Protein AF-0000000070787331 (afdb_homodimer)

Radius of gyration: 37.68 Å; Cα contacts (8 Å, |Δi|>4): 631; chains: 2; bounding box: 100×171×142 Å

Sequence (536 aa):
SILRSCLFLPVPMPSKANGTISALAMNKDSLIGGVTNPNEVFCSVPGRLSLLSSTSKYKVTVGEVQRRLSPPECLNASLLGGVLRRAKSKNGGRCLRERLEKIGLNLPAGRRKAANVTLLTSLVEGEAVHLARDFGYVCETEFPAKAAAEFLCRQHADPGELHARKNMLLATKQICKEFSDMMAQDRSPLGNSRPSFILEPGVQSCLTHFSLITHGFGGPAISAALTAFQNYLVESLKGLDKMFLNSTGNGHPVGDSKTAEKDVKHRKSILRSCLFLPVPMPSKANGTISALAMNKDSLIGGVTNPNEVFCSVPGRLSLLSSTSKYKVTVGEVQRRLSPPECLNASLLGGVLRRAKSKNGGRCLRERLEKIGLNLPAGRRKAANVTLLTSLVEGEAVHLARDFGYVCETEFPAKAAAEFLCRQHADPGELHARKNMLLATKQICKEFSDMMAQDRSPLGNSRPSFILEPGVQSCLTHFSLITHGFGGPAISAALTAFQNYLVESLKGLDKMFLNSTGNGHPVGDSKTAEKDVKHRK

Structure (mmCIF, N/CA/C/O backbone):
data_AF-0000000070787331-model_v1
#
loop_
_entity.id
_entity.type
_entity.pdbx_description
1 polymer 'Transcription factor AP-2 epsilon'
#
loop_
_atom_site.group_PDB
_atom_site.id
_atom_site.type_symbol
_atom_site.label_atom_id
_atom_site.label_alt_id
_atom_site.label_comp_id
_atom_site.label_asym_id
_atom_site.label_entity_id
_atom_site.label_seq_id
_atom_site.pdbx_PDB_ins_code
_atom_site.Cartn_x
_atom_site.Cartn_y
_atom_site.Cartn_z
_atom_site.occupancy
_atom_site.B_iso_or_equiv
_atom_site.auth_seq_id
_atom_site.auth_comp_id
_atom_site.auth_asym_id
_atom_site.auth_atom_id
_atom_site.pdbx_PDB_model_num
ATOM 1 N N . SER A 1 1 ? -22.859 68.75 63.031 1 21.44 1 SER A N 1
ATOM 2 C CA . SER A 1 1 ? -22.938 67.312 63.219 1 21.44 1 SER A CA 1
ATOM 3 C C . SER A 1 1 ? -24.094 66.688 62.438 1 21.44 1 SER A C 1
ATOM 5 O O . SER A 1 1 ? -24.531 65.562 62.719 1 21.44 1 SER A O 1
ATOM 7 N N . ILE A 1 2 ? -24.719 67.375 61.438 1 23.25 2 ILE A N 1
ATOM 8 C CA . ILE A 1 2 ? -26.078 67.375 60.938 1 23.25 2 ILE A CA 1
ATOM 9 C C . ILE A 1 2 ? -26.312 66.125 60.094 1 23.25 2 ILE A C 1
ATOM 11 O O . ILE A 1 2 ? -25.625 65.875 59.125 1 23.25 2 ILE A O 1
ATOM 15 N N . LEU A 1 3 ? -26.906 64.938 60.719 1 21.7 3 LEU A N 1
ATOM 16 C CA . LEU A 1 3 ? -27.25 63.531 60.5 1 21.7 3 LEU A CA 1
ATOM 17 C C . LEU A 1 3 ? -28.266 63.406 59.406 1 21.7 3 LEU A C 1
ATOM 19 O O . LEU A 1 3 ? -29.453 63.688 59.594 1 21.7 3 LEU A O 1
ATOM 23 N N . ARG A 1 4 ? -28.062 63.938 58.156 1 21.62 4 ARG A N 1
ATOM 24 C CA . ARG A 1 4 ? -29.109 64.125 57.156 1 21.62 4 ARG A CA 1
ATOM 25 C C . ARG A 1 4 ? -29.719 62.781 56.75 1 21.62 4 ARG A C 1
ATOM 27 O O . ARG A 1 4 ? -29 61.875 56.344 1 21.62 4 ARG A O 1
ATOM 34 N N . SER A 1 5 ? -30.859 62.375 57.344 1 20.05 5 SER A N 1
ATOM 35 C CA . SER A 1 5 ? -31.75 61.219 57.375 1 20.05 5 SER A CA 1
ATOM 36 C C . SER A 1 5 ? -32.219 60.875 55.969 1 20.05 5 SER A C 1
ATOM 38 O O . SER A 1 5 ? -33 61.625 55.375 1 20.05 5 SER A O 1
ATOM 40 N N . CYS A 1 6 ? -31.359 60.656 55 1 24.58 6 CYS A N 1
ATOM 41 C CA . CYS A 1 6 ? -31.797 60.531 53.625 1 24.58 6 CYS A CA 1
ATOM 42 C C . CYS A 1 6 ? -32.906 59.469 53.5 1 24.58 6 CYS A C 1
ATOM 44 O O . CYS A 1 6 ? -32.719 58.344 53.938 1 24.58 6 CYS A O 1
ATOM 46 N N . LEU A 1 7 ? -34.156 59.938 53.5 1 21.05 7 LEU A N 1
ATOM 47 C CA . LEU A 1 7 ? -35.5 59.344 53.469 1 21.05 7 LEU A CA 1
ATOM 48 C C . LEU A 1 7 ? -35.625 58.312 52.344 1 21.05 7 LEU A C 1
ATOM 50 O O . LEU A 1 7 ? -35.344 58.656 51.188 1 21.05 7 LEU A O 1
ATOM 54 N N . PHE A 1 8 ? -35.375 57 52.562 1 23.12 8 PHE A N 1
ATOM 55 C CA . PHE A 1 8 ? -35.344 55.781 51.781 1 23.12 8 PHE A CA 1
ATOM 56 C C . PHE A 1 8 ? -36.719 55.469 51.219 1 23.12 8 PHE A C 1
ATOM 58 O O . PHE A 1 8 ? -37.656 55.125 51.938 1 23.12 8 PHE A O 1
ATOM 65 N N . LEU A 1 9 ? -37.188 56.5 50.344 1 22.61 9 LEU A N 1
ATOM 66 C CA . LEU A 1 9 ? -38.562 56.375 49.906 1 22.61 9 LEU A CA 1
ATOM 67 C C . LEU A 1 9 ? -38.844 54.969 49.406 1 22.61 9 LEU A C 1
ATOM 69 O O . LEU A 1 9 ? -38 54.375 48.719 1 22.61 9 LEU A O 1
ATOM 73 N N . PRO A 1 10 ? -39.875 54.312 49.969 1 23.86 10 PRO A N 1
ATOM 74 C CA . PRO A 1 10 ? -40.25 52.938 49.812 1 23.86 10 PRO A CA 1
ATOM 75 C C . PRO A 1 10 ? -40.781 52.594 48.406 1 23.86 10 PRO A C 1
ATOM 77 O O . PRO A 1 10 ? -41.75 53.25 47.938 1 23.86 10 PRO A O 1
ATOM 80 N N . VAL A 1 11 ? -40.062 52.875 47.375 1 26.03 11 VAL A N 1
ATOM 81 C CA . VAL A 1 11 ? -40.75 52.875 46.062 1 26.03 11 VAL A CA 1
ATOM 82 C C . VAL A 1 11 ? -41.594 51.594 45.969 1 26.03 11 VAL A C 1
ATOM 84 O O . VAL A 1 11 ? -41.219 50.531 46.469 1 26.03 11 VAL A O 1
ATOM 87 N N . PRO A 1 12 ? -42.844 51.875 45.75 1 26.05 12 PRO A N 1
ATOM 88 C CA . PRO A 1 12 ? -43.969 50.938 45.75 1 26.05 12 PRO A CA 1
ATOM 89 C C . PRO A 1 12 ? -43.688 49.688 44.906 1 26.05 12 PRO A C 1
ATOM 91 O O . PRO A 1 12 ? -42.875 49.75 43.969 1 26.05 12 PRO A O 1
ATOM 94 N N . MET A 1 13 ? -43.875 48.562 45.531 1 24.61 13 MET A N 1
ATOM 95 C CA . MET A 1 13 ? -43.656 47.188 45.094 1 24.61 13 MET A CA 1
ATOM 96 C C . MET A 1 13 ? -44.531 46.844 43.906 1 24.61 13 MET A C 1
ATOM 98 O O . MET A 1 13 ? -45.75 46.906 44 1 24.61 13 MET A O 1
ATOM 102 N N . PRO A 1 14 ? -44.312 47.594 42.781 1 25.42 14 PRO A N 1
ATOM 103 C CA . PRO A 1 14 ? -45.281 47.375 41.719 1 25.42 14 PRO A CA 1
ATOM 104 C C . PRO A 1 14 ? -45.75 45.906 41.625 1 25.42 14 PRO A C 1
ATOM 106 O O . PRO A 1 14 ? -45 45 42 1 25.42 14 PRO A O 1
ATOM 109 N N . SER A 1 15 ? -46.969 45.75 41.906 1 23.5 15 SER A N 1
ATOM 110 C CA . SER A 1 15 ? -47.781 44.531 41.906 1 23.5 15 SER A CA 1
ATOM 111 C C . SER A 1 15 ? -47.438 43.656 40.719 1 23.5 15 SER A C 1
ATOM 113 O O . SER A 1 15 ? -46.969 44.156 39.688 1 23.5 15 SER A O 1
ATOM 115 N N . LYS A 1 16 ? -47.656 42.344 41 1 24.06 16 LYS A N 1
ATOM 116 C CA . LYS A 1 16 ? -47.438 41.062 40.312 1 24.06 16 LYS A CA 1
ATOM 117 C C . LYS A 1 16 ? -48.25 40.969 39.031 1 24.06 16 LYS A C 1
ATOM 119 O O . LYS A 1 16 ? -49.438 40.656 39.062 1 24.06 16 LYS A O 1
ATOM 124 N N . ALA A 1 17 ? -48.375 42.062 38.375 1 24.31 17 ALA A N 1
ATOM 125 C CA . ALA A 1 17 ? -49.281 42 37.25 1 24.31 17 ALA A CA 1
ATOM 126 C C . ALA A 1 17 ? -49.219 40.625 36.594 1 24.31 17 ALA A C 1
ATOM 128 O O . ALA A 1 17 ? -48.188 39.938 36.625 1 24.31 17 ALA A O 1
ATOM 129 N N . ASN A 1 18 ? -50.406 40.031 36.406 1 22.25 18 ASN A N 1
ATOM 130 C CA . ASN A 1 18 ? -50.969 38.781 35.906 1 22.25 18 ASN A CA 1
ATOM 131 C C . ASN A 1 18 ? -50.469 38.438 34.531 1 22.25 18 ASN A C 1
ATOM 133 O O . ASN A 1 18 ? -50.969 38.938 33.531 1 22.25 18 ASN A O 1
ATOM 137 N N . GLY A 1 19 ? -49.312 38.75 34.281 1 22.08 19 GLY A N 1
ATOM 138 C CA . GLY A 1 19 ? -48.812 38.594 32.906 1 22.08 19 GLY A CA 1
ATOM 139 C C . GLY A 1 19 ? -49.219 37.281 32.281 1 22.08 19 GLY A C 1
ATOM 140 O O . GLY A 1 19 ? -49.062 36.219 32.844 1 22.08 19 GLY A O 1
ATOM 141 N N . THR A 1 20 ? -50.406 37.344 31.625 1 22.47 20 THR A N 1
ATOM 142 C CA . THR A 1 20 ? -50.938 36.25 30.812 1 22.47 20 THR A CA 1
ATOM 143 C C . THR A 1 20 ? -49.812 35.531 30.062 1 22.47 20 THR A C 1
ATOM 145 O O . THR A 1 20 ? -49.062 36.156 29.297 1 22.47 20 THR A O 1
ATOM 148 N N . ILE A 1 21 ? -49.281 34.594 30.703 1 23.23 21 ILE A N 1
ATOM 149 C CA . ILE A 1 21 ? -48.312 33.656 30.141 1 23.23 21 ILE A CA 1
ATOM 150 C C . ILE A 1 21 ? -48.844 33.125 28.812 1 23.23 21 ILE A C 1
ATOM 152 O O . ILE A 1 21 ? -49.812 32.375 28.75 1 23.23 21 ILE A O 1
ATOM 156 N N . SER A 1 22 ? -49.281 34.031 27.969 1 22.02 22 SER A N 1
ATOM 157 C CA . SER A 1 22 ? -49.656 33.375 26.719 1 22.02 22 SER A CA 1
ATOM 158 C C . SER A 1 22 ? -48.719 32.188 26.453 1 22.02 22 SER A C 1
ATOM 160 O O . SER A 1 22 ? -47.5 32.312 26.469 1 22.02 22 SER A O 1
ATOM 162 N N . ALA A 1 23 ? -49.219 31.031 26.844 1 21.84 23 ALA A N 1
ATOM 163 C CA . ALA A 1 23 ? -48.688 29.703 26.547 1 21.84 23 ALA A CA 1
ATOM 164 C C . ALA A 1 23 ? -48.188 29.609 25.125 1 21.84 23 ALA A C 1
ATOM 166 O O . ALA A 1 23 ? -48.969 29.562 24.172 1 21.84 23 ALA A O 1
ATOM 167 N N . LEU A 1 24 ? -47.406 30.516 24.688 1 24.2 24 LEU A N 1
ATOM 168 C CA . LEU A 1 24 ? -46.844 30.25 23.375 1 24.2 24 LEU A CA 1
ATOM 169 C C . LEU A 1 24 ? -46.625 28.75 23.172 1 24.2 24 LEU A C 1
ATOM 171 O O . LEU A 1 24 ? -45.875 28.125 23.906 1 24.2 24 LEU A O 1
ATOM 175 N N . ALA A 1 25 ? -47.656 28.031 22.859 1 23.3 25 ALA A N 1
ATOM 176 C CA . ALA A 1 25 ? -47.75 26.672 22.344 1 23.3 25 ALA A CA 1
ATOM 177 C C . ALA A 1 25 ? -46.5 26.297 21.531 1 23.3 25 ALA A C 1
ATOM 179 O O . ALA A 1 25 ? -46.312 26.797 20.422 1 23.3 25 ALA A O 1
ATOM 180 N N . MET A 1 26 ? -45.438 26.266 22.156 1 26.31 26 MET A N 1
ATOM 181 C CA . MET A 1 26 ? -44.25 25.703 21.531 1 26.31 26 MET A CA 1
ATOM 182 C C . MET A 1 26 ? -44.594 24.484 20.703 1 26.31 26 MET A C 1
ATOM 184 O O . MET A 1 26 ? -45.094 23.484 21.219 1 26.31 26 MET A O 1
ATOM 188 N N . ASN A 1 27 ? -45.406 24.625 19.688 1 24.91 27 ASN A N 1
ATOM 189 C CA . ASN A 1 27 ? -45.594 23.516 18.781 1 24.91 27 ASN A CA 1
ATOM 190 C C . ASN A 1 27 ? -44.406 22.578 18.766 1 24.91 27 ASN A C 1
ATOM 192 O O . ASN A 1 27 ? -43.281 23.016 18.484 1 24.91 27 ASN A O 1
ATOM 196 N N . LYS A 1 28 ? -44.344 21.594 19.578 1 27.59 28 LYS A N 1
ATOM 197 C CA . LYS A 1 28 ? -43.625 20.312 19.594 1 27.59 28 LYS A CA 1
ATOM 198 C C . LYS A 1 28 ? -43.406 19.797 18.172 1 27.59 28 LYS A C 1
ATOM 200 O O . LYS A 1 28 ? -44.125 18.906 17.703 1 27.59 28 LYS A O 1
ATOM 205 N N . ASP A 1 29 ? -43.562 20.469 17.172 1 30 29 ASP A N 1
ATOM 206 C CA . ASP A 1 29 ? -43.25 20.062 15.805 1 30 29 ASP A CA 1
ATOM 207 C C . ASP A 1 29 ? -42.125 19.016 15.789 1 30 29 ASP A C 1
ATOM 209 O O . ASP A 1 29 ? -41.312 18.953 16.719 1 30 29 ASP A O 1
ATOM 213 N N . SER A 1 30 ? -42.188 18 14.836 1 31.95 30 SER A N 1
ATOM 214 C CA . SER A 1 30 ? -41.5 16.766 14.453 1 31.95 30 SER A CA 1
ATOM 215 C C . SER A 1 30 ? -40 16.938 14.547 1 31.95 30 SER A C 1
ATOM 217 O O . SER A 1 30 ? -39.375 17.562 13.68 1 31.95 30 SER A O 1
ATOM 219 N N . LEU A 1 31 ? -39.344 17.375 15.445 1 30.86 31 LEU A N 1
ATOM 220 C CA . LEU A 1 31 ? -37.938 17.203 15.844 1 30.86 31 LEU A CA 1
ATOM 221 C C . LEU A 1 31 ? -37.406 15.844 15.398 1 30.86 31 LEU A C 1
ATOM 223 O O . LEU A 1 31 ? -37.125 14.977 16.219 1 30.86 31 LEU A O 1
ATOM 227 N N . ILE A 1 32 ? -38.188 15.07 14.625 1 36.16 32 ILE A N 1
ATOM 228 C CA . ILE A 1 32 ? -37.594 13.906 13.969 1 36.16 32 ILE A CA 1
ATOM 229 C C . ILE A 1 32 ? -36.125 14.188 13.625 1 36.16 32 ILE A C 1
ATOM 231 O O . ILE A 1 32 ? -35.844 15.086 12.836 1 36.16 32 ILE A O 1
ATOM 235 N N . GLY A 1 33 ? -35.219 14.109 14.484 1 38.47 33 GLY A N 1
ATOM 236 C CA . GLY A 1 33 ? -33.812 14.102 14.219 1 38.47 33 GLY A CA 1
ATOM 237 C C . GLY A 1 33 ? -33.469 13.789 12.766 1 38.47 33 GLY A C 1
ATOM 238 O O . GLY A 1 33 ? -33.781 12.695 12.281 1 38.47 33 GLY A O 1
ATOM 239 N N . GLY A 1 34 ? -33.781 14.578 11.82 1 44.03 34 GLY A N 1
ATOM 240 C CA . GLY A 1 34 ? -33.562 14.43 10.391 1 44.03 34 GLY A CA 1
ATOM 241 C C . GLY A 1 34 ? -32.438 13.469 10.047 1 44.03 34 GLY A C 1
ATOM 242 O O . GLY A 1 34 ? -31.359 13.516 10.656 1 44.03 34 GLY A O 1
ATOM 243 N N . VAL A 1 35 ? -32.75 12.211 9.758 1 53.38 35 VAL A N 1
ATOM 244 C CA . VAL A 1 35 ? -31.797 11.219 9.242 1 53.38 35 VAL A CA 1
ATOM 245 C C . VAL A 1 35 ? -30.75 11.906 8.367 1 53.38 35 VAL A C 1
ATOM 247 O O . VAL A 1 35 ? -31.078 12.469 7.32 1 53.38 35 VAL A O 1
ATOM 250 N N . THR A 1 36 ? -29.766 12.555 8.938 1 73.56 36 THR A N 1
ATOM 251 C CA . THR A 1 36 ? -28.688 13.25 8.234 1 73.56 36 THR A CA 1
ATOM 252 C C . THR A 1 36 ? -28.172 12.422 7.062 1 73.56 36 THR A C 1
ATOM 254 O O . THR A 1 36 ? -27.984 11.211 7.191 1 73.56 36 THR A O 1
ATOM 257 N N . ASN A 1 37 ? -28.438 12.906 5.918 1 84.81 37 ASN A N 1
ATOM 258 C CA . ASN A 1 37 ? -27.953 12.359 4.656 1 84.81 37 ASN A CA 1
ATOM 259 C C . ASN A 1 37 ? -26.453 12.062 4.711 1 84.81 37 ASN A C 1
ATOM 261 O O . ASN A 1 37 ? -25.641 12.977 4.848 1 84.81 37 ASN A O 1
ATOM 265 N N . PRO A 1 38 ? -26.203 10.766 4.695 1 88.94 38 PRO A N 1
ATOM 266 C CA . PRO A 1 38 ? -24.781 10.398 4.758 1 88.94 38 PRO A CA 1
ATOM 267 C C . PRO A 1 38 ? -23.953 11.031 3.641 1 88.94 38 PRO A C 1
ATOM 269 O O . PRO A 1 38 ? -22.734 11.125 3.75 1 88.94 38 PRO A O 1
ATOM 272 N N . ASN A 1 39 ? -24.641 11.469 2.668 1 89.88 39 ASN A N 1
ATOM 273 C CA . ASN A 1 39 ? -23.906 12.016 1.529 1 89.88 39 ASN A CA 1
ATOM 274 C C . ASN A 1 39 ? -23.609 13.5 1.716 1 89.88 39 ASN A C 1
ATOM 276 O O . ASN A 1 39 ? -22.859 14.094 0.943 1 89.88 39 ASN A O 1
ATOM 280 N N . GLU A 1 40 ? -24.094 14.016 2.717 1 91.56 40 GLU A N 1
ATOM 281 C CA . GLU A 1 40 ? -23.844 15.43 2.994 1 91.56 40 GLU A CA 1
ATOM 282 C C . GLU A 1 40 ? -22.391 15.656 3.432 1 91.56 40 GLU A C 1
ATOM 284 O O . GLU A 1 40 ? -21.828 14.836 4.152 1 91.56 40 GLU A O 1
ATOM 289 N N . VAL A 1 41 ? -21.891 16.828 2.941 1 93.62 41 VAL A N 1
ATOM 290 C CA . VAL A 1 41 ? -20.531 17.188 3.322 1 93.62 41 VAL A CA 1
ATOM 291 C C . VAL A 1 41 ? -20.516 17.766 4.734 1 93.62 41 VAL A C 1
ATOM 293 O O . VAL A 1 41 ? -21.219 18.75 5.016 1 93.62 41 VAL A O 1
ATOM 296 N N . PHE A 1 42 ? -19.812 17.125 5.586 1 93.38 42 PHE A N 1
ATOM 297 C CA . PHE A 1 42 ? -19.641 17.578 6.961 1 93.38 42 PHE A CA 1
ATOM 298 C C . PHE A 1 42 ? -18.641 18.734 7.035 1 93.38 42 PHE A C 1
ATOM 300 O O . PHE A 1 42 ? -18.891 19.734 7.703 1 93.38 42 PHE A O 1
ATOM 307 N N . CYS A 1 43 ? -17.531 18.578 6.379 1 92.19 43 CYS A N 1
ATOM 308 C CA . CYS A 1 43 ? -16.516 19.625 6.289 1 92.19 43 CYS A CA 1
ATOM 309 C C . CYS A 1 43 ? -15.5 19.312 5.191 1 92.19 43 CYS A C 1
ATOM 311 O O . CYS A 1 43 ? -15.617 18.297 4.508 1 92.19 43 CYS A O 1
ATOM 313 N N . SER A 1 44 ? -14.641 20.297 4.922 1 94 44 SER A N 1
ATOM 314 C CA . SER A 1 44 ? -13.508 20.125 4.016 1 94 44 SER A CA 1
ATOM 315 C C . SER A 1 44 ? -12.188 20.375 4.73 1 94 44 SER A C 1
ATOM 317 O O . SER A 1 44 ? -12.086 21.297 5.547 1 94 44 SER A O 1
ATOM 319 N N . VAL A 1 45 ? -11.32 19.5 4.441 1 94 45 VAL A N 1
ATOM 320 C CA . VAL A 1 45 ? -10.031 19.625 5.113 1 94 45 VAL A CA 1
ATOM 321 C C . VAL A 1 45 ? -8.906 19.609 4.086 1 94 45 VAL A C 1
ATOM 323 O O . VAL A 1 45 ? -9.008 18.953 3.047 1 94 45 VAL A O 1
ATOM 326 N N . PRO A 1 46 ? -7.844 20.406 4.352 1 92 46 PRO A N 1
ATOM 327 C CA . PRO A 1 46 ? -6.664 20.266 3.498 1 92 46 PRO A CA 1
ATOM 328 C C . PRO A 1 46 ? -6.027 18.875 3.598 1 92 46 PRO A C 1
ATOM 330 O O . PRO A 1 46 ? -6.129 18.219 4.637 1 92 46 PRO A O 1
ATOM 333 N N . GLY A 1 47 ? -5.379 18.5 2.594 1 93.69 47 GLY A N 1
ATOM 334 C CA . GLY A 1 47 ? -4.695 17.219 2.607 1 93.69 47 GLY A CA 1
ATOM 335 C C . GLY A 1 47 ? -3.471 17.203 3.502 1 93.69 47 GLY A C 1
ATOM 336 O O . GLY A 1 47 ? -2.682 18.141 3.498 1 93.69 47 GLY A O 1
ATOM 337 N N . ARG A 1 48 ? -3.326 16.156 4.258 1 93.44 48 ARG A N 1
ATOM 338 C CA . ARG A 1 48 ? -2.145 15.977 5.098 1 93.44 48 ARG A CA 1
ATOM 339 C C . ARG A 1 48 ? -0.897 15.758 4.25 1 93.44 48 ARG A C 1
ATOM 341 O O . ARG A 1 48 ? 0.2 16.172 4.633 1 93.44 48 ARG A O 1
ATOM 348 N N . LEU A 1 49 ? -1.097 15.164 3.107 1 95 49 LEU A N 1
ATOM 349 C CA . LEU A 1 49 ? 0.034 14.797 2.262 1 95 49 LEU A CA 1
ATOM 350 C C . LEU A 1 49 ? 0.146 15.742 1.069 1 95 49 LEU A C 1
ATOM 352 O O . LEU A 1 49 ? 0.867 15.461 0.111 1 95 49 LEU A O 1
ATOM 356 N N . SER A 1 50 ? -0.534 16.797 1.158 1 90.94 50 SER A N 1
ATOM 357 C CA . SER A 1 50 ? -0.416 17.828 0.127 1 90.94 50 SER A CA 1
ATOM 358 C C . SER A 1 50 ? 0.793 18.719 0.374 1 90.94 50 SER A C 1
ATOM 360 O O . SER A 1 50 ? 1.096 19.062 1.52 1 90.94 50 SER A O 1
ATOM 362 N N . LEU A 1 51 ? 1.436 19 -0.674 1 87.19 51 LEU A N 1
ATOM 363 C CA . LEU A 1 51 ? 2.613 19.859 -0.561 1 87.19 51 LEU A CA 1
ATOM 364 C C . LEU A 1 51 ? 2.326 21.25 -1.101 1 87.19 51 LEU A C 1
ATOM 366 O O . LEU A 1 51 ? 1.551 21.406 -2.047 1 87.19 51 LEU A O 1
ATOM 370 N N . LEU A 1 52 ? 3.023 22.125 -0.543 1 79.38 52 LEU A N 1
ATOM 371 C CA . LEU A 1 52 ? 3 23.5 -1 1 79.38 52 LEU A CA 1
ATOM 372 C C . LEU A 1 52 ? 1.596 24.094 -0.896 1 79.38 52 LEU A C 1
ATOM 374 O O . LEU A 1 52 ? 0.856 23.781 0.04 1 79.38 52 LEU A O 1
ATOM 378 N N . SER A 1 53 ? 1.285 25.094 -1.637 1 71 53 SER A N 1
ATOM 379 C CA . SER A 1 53 ? 0.005 25.781 -1.509 1 71 53 SER A CA 1
ATOM 380 C C . SER A 1 53 ? -1.089 25.062 -2.295 1 71 53 SER A C 1
ATOM 382 O O . SER A 1 53 ? -1.881 25.703 -2.99 1 71 53 SER A O 1
ATOM 384 N N . SER A 1 54 ? -1.036 23.688 -2.02 1 66.62 54 SER A N 1
ATOM 385 C CA . SER A 1 54 ? -2.127 22.969 -2.672 1 66.62 54 SER A CA 1
ATOM 386 C C . SER A 1 54 ? -3.48 23.391 -2.115 1 66.62 54 SER A C 1
ATOM 388 O O . SER A 1 54 ? -3.67 23.438 -0.898 1 66.62 54 SER A O 1
ATOM 390 N N . THR A 1 55 ? -4.281 23.828 -2.953 1 68.38 55 THR A N 1
ATOM 391 C CA . THR A 1 55 ? -5.617 24.266 -2.572 1 68.38 55 THR A CA 1
ATOM 392 C C . THR A 1 55 ? -6.594 23.094 -2.576 1 68.38 55 THR A C 1
ATOM 394 O O . THR A 1 55 ? -7.777 23.266 -2.266 1 68.38 55 THR A O 1
ATOM 397 N N . SER A 1 56 ? -5.992 21.938 -2.754 1 79.5 56 SER A N 1
ATOM 398 C CA . SER A 1 56 ? -6.898 20.797 -2.809 1 79.5 56 SER A CA 1
ATOM 399 C C . SER A 1 56 ? -7.363 20.391 -1.414 1 79.5 56 SER A C 1
ATOM 401 O O . SER A 1 56 ? -6.551 20.25 -0.502 1 79.5 56 SER A O 1
ATOM 403 N N . LYS A 1 57 ? -8.711 20.469 -1.331 1 91.94 57 LYS A N 1
ATOM 404 C CA . LYS A 1 57 ? -9.32 20.031 -0.079 1 91.94 57 LYS A CA 1
ATOM 405 C C . LYS A 1 57 ? -10.125 18.75 -0.276 1 91.94 57 LYS A C 1
ATOM 407 O O . LYS A 1 57 ? -10.641 18.5 -1.365 1 91.94 57 LYS A O 1
ATOM 412 N N . TYR A 1 58 ? -10.109 17.984 0.729 1 95.44 58 TYR A N 1
ATOM 413 C CA . TYR A 1 58 ? -10.898 16.75 0.711 1 95.44 58 TYR A CA 1
ATOM 414 C C . TYR A 1 58 ? -12.219 16.953 1.45 1 95.44 58 TYR A C 1
ATOM 416 O O . TYR A 1 58 ? -12.25 17.5 2.551 1 95.44 58 TYR A O 1
ATOM 424 N N . LYS A 1 59 ? -13.219 16.5 0.824 1 95.31 59 LYS A N 1
ATOM 425 C CA . LYS A 1 59 ? -14.539 16.531 1.454 1 95.31 59 LYS A CA 1
ATOM 426 C C . LYS A 1 59 ? -14.719 15.344 2.396 1 95.31 59 LYS A C 1
ATOM 428 O O . LYS A 1 59 ? -14.391 14.211 2.043 1 95.31 59 LYS A O 1
ATOM 433 N N . VAL A 1 60 ? -15.188 15.703 3.611 1 96.12 60 VAL A N 1
ATOM 434 C CA . VAL A 1 60 ? -15.547 14.688 4.594 1 96.12 60 VAL A CA 1
ATOM 435 C C . VAL A 1 60 ? -17.062 14.609 4.73 1 96.12 60 VAL A C 1
ATOM 437 O O . VAL A 1 60 ? -17.703 15.586 5.125 1 96.12 60 VAL A O 1
ATOM 440 N N . THR A 1 61 ? -17.594 13.453 4.414 1 95.12 61 THR A N 1
ATOM 441 C CA . THR A 1 61 ? -19.047 13.312 4.457 1 95.12 61 THR A CA 1
ATOM 442 C C . THR A 1 61 ? -19.516 12.922 5.859 1 95.12 61 THR A C 1
ATOM 444 O O . THR A 1 61 ? -18.703 12.492 6.688 1 95.12 61 THR A O 1
ATOM 447 N N . VAL A 1 62 ? -20.828 13.164 6.02 1 93.44 62 VAL A N 1
ATOM 448 C CA . VAL A 1 62 ? -21.438 12.711 7.262 1 93.44 62 VAL A CA 1
ATOM 449 C C . VAL A 1 62 ? -21.266 11.203 7.402 1 93.44 62 VAL A C 1
ATOM 451 O O . VAL A 1 62 ? -21 10.703 8.5 1 93.44 62 VAL A O 1
ATOM 454 N N . GLY A 1 63 ? -21.406 10.531 6.254 1 93.81 63 GLY A N 1
ATOM 455 C CA . GLY A 1 63 ? -21.203 9.094 6.254 1 93.81 63 GLY A CA 1
ATOM 456 C C . GLY A 1 63 ? -19.812 8.688 6.723 1 93.81 63 GLY A C 1
ATOM 457 O O . GLY A 1 63 ? -19.672 7.695 7.441 1 93.81 63 GLY A O 1
ATOM 458 N N . GLU A 1 64 ? -18.797 9.406 6.316 1 95.5 64 GLU A N 1
ATOM 459 C CA . GLU A 1 64 ? -17.438 9.117 6.762 1 95.5 64 GLU A CA 1
ATOM 460 C C . GLU A 1 64 ? -17.297 9.297 8.266 1 95.5 64 GLU A C 1
ATOM 462 O O . GLU A 1 64 ? -16.703 8.461 8.953 1 95.5 64 GLU A O 1
ATOM 467 N N . VAL A 1 65 ? -17.859 10.398 8.75 1 93.81 65 VAL A N 1
ATOM 468 C CA . VAL A 1 65 ? -17.781 10.664 10.188 1 93.81 65 VAL A CA 1
ATOM 469 C C . VAL A 1 65 ? -18.469 9.539 10.953 1 93.81 65 VAL A C 1
ATOM 471 O O . VAL A 1 65 ? -17.938 9.062 11.969 1 93.81 65 VAL A O 1
ATOM 474 N N . GLN A 1 66 ? -19.562 9.109 10.453 1 92.19 66 GLN A N 1
ATOM 475 C CA . GLN A 1 66 ? -20.297 8.016 11.086 1 92.19 66 GLN A CA 1
ATOM 476 C C . GLN A 1 66 ? -19.484 6.73 11.086 1 92.19 66 GLN A C 1
ATOM 478 O O . GLN A 1 66 ? -19.422 6.031 12.102 1 92.19 66 GLN A O 1
ATOM 483 N N . ARG A 1 67 ? -18.875 6.387 10.023 1 92.94 67 ARG A N 1
ATOM 484 C CA . ARG A 1 67 ? -18.078 5.168 9.93 1 92.94 67 ARG A CA 1
ATOM 485 C C . ARG A 1 67 ? -16.859 5.23 10.859 1 92.94 67 ARG A C 1
ATOM 487 O O . ARG A 1 67 ? -16.484 4.223 11.461 1 92.94 67 ARG A O 1
ATOM 494 N N . ARG A 1 68 ? -16.281 6.461 10.992 1 92.38 68 ARG A N 1
ATOM 495 C CA . ARG A 1 68 ? -15.078 6.609 11.812 1 92.38 68 ARG A CA 1
ATOM 496 C C . ARG A 1 68 ? -15.406 6.473 13.297 1 92.38 68 ARG A C 1
ATOM 498 O O . ARG A 1 68 ? -14.555 6.094 14.102 1 92.38 68 ARG A O 1
ATOM 505 N N . LEU A 1 69 ? -16.609 6.754 13.617 1 89.38 69 LEU A N 1
ATOM 506 C CA . LEU A 1 69 ? -17.047 6.707 15.008 1 89.38 69 LEU A CA 1
ATOM 507 C C . LEU A 1 69 ? -17.562 5.32 15.367 1 89.38 69 LEU A C 1
ATOM 509 O O . LEU A 1 69 ? -17.75 5.004 16.547 1 89.38 69 LEU A O 1
ATOM 513 N N . SER A 1 70 ? -17.812 4.535 14.406 1 89.25 70 SER A N 1
ATOM 514 C CA . SER A 1 70 ? -18.359 3.197 14.594 1 89.25 70 SER A CA 1
ATOM 515 C C . SER A 1 70 ? -17.266 2.133 14.484 1 89.25 70 SER A C 1
ATOM 517 O O . SER A 1 70 ? -16.172 2.412 14.008 1 89.25 70 SER A O 1
ATOM 519 N N . PRO A 1 71 ? -17.562 0.949 14.969 1 88.62 71 PRO A N 1
ATOM 520 C CA . PRO A 1 71 ? -16.594 -0.113 14.711 1 88.62 71 PRO A CA 1
ATOM 521 C C . PRO A 1 71 ? -16.281 -0.286 13.227 1 88.62 71 PRO A C 1
ATOM 523 O O . PRO A 1 71 ? -17.172 -0.157 12.391 1 88.62 71 PRO A O 1
ATOM 526 N N . PRO A 1 72 ? -15.039 -0.557 12.93 1 90 72 PRO A N 1
ATOM 527 C CA . PRO A 1 72 ? -13.984 -1.052 13.812 1 90 72 PRO A CA 1
ATOM 528 C C . PRO A 1 72 ? -13.109 0.068 14.367 1 90 72 PRO A C 1
ATOM 530 O O . PRO A 1 72 ? -12.273 -0.173 15.242 1 90 72 PRO A O 1
ATOM 533 N N . GLU A 1 73 ? -13.18 1.343 13.906 1 87.44 73 GLU A N 1
ATOM 534 C CA . GLU A 1 73 ? -12.242 2.393 14.297 1 87.44 73 GLU A CA 1
ATOM 535 C C . GLU A 1 73 ? -12.617 2.99 15.656 1 87.44 73 GLU A C 1
ATOM 537 O O . GLU A 1 73 ? -11.781 3.09 16.547 1 87.44 73 GLU A O 1
ATOM 542 N N . CYS A 1 74 ? -13.898 3.32 15.836 1 87.69 74 CYS A N 1
ATOM 543 C CA . CYS A 1 74 ? -14.391 3.85 17.109 1 87.69 74 CYS A CA 1
ATOM 544 C C . CYS A 1 74 ? -13.516 5 17.594 1 87.69 74 CYS A C 1
ATOM 546 O O . CYS A 1 74 ? -13.039 4.98 18.734 1 87.69 74 CYS A O 1
ATOM 548 N N . LEU A 1 75 ? -13.383 5.988 16.812 1 87 75 LEU A N 1
ATOM 549 C CA . LEU A 1 75 ? -12.539 7.121 17.172 1 87 75 LEU A CA 1
ATOM 550 C C . LEU A 1 75 ? -13.156 7.918 18.312 1 87 75 LEU A C 1
ATOM 552 O O . LEU A 1 75 ? -14.383 8.039 18.391 1 87 75 LEU A O 1
ATOM 556 N N . ASN A 1 76 ? -12.289 8.375 19.109 1 82.81 76 ASN A N 1
ATOM 557 C CA . ASN A 1 76 ? -12.75 9.344 20.109 1 82.81 76 ASN A CA 1
ATOM 558 C C . ASN A 1 76 ? -12.68 10.773 19.578 1 82.81 76 ASN A C 1
ATOM 560 O O . ASN A 1 76 ? -12.25 11 18.438 1 82.81 76 ASN A O 1
ATOM 564 N N . ALA A 1 77 ? -13.078 11.688 20.406 1 81.69 77 ALA A N 1
ATOM 565 C CA . ALA A 1 77 ? -13.188 13.078 19.984 1 81.69 77 ALA A CA 1
ATOM 566 C C . ALA A 1 77 ? -11.82 13.656 19.641 1 81.69 77 ALA A C 1
ATOM 568 O O . ALA A 1 77 ? -11.695 14.414 18.672 1 81.69 77 ALA A O 1
ATOM 569 N N . SER A 1 78 ? -10.82 13.305 20.453 1 83.19 78 SER A N 1
ATOM 570 C CA . SER A 1 78 ? -9.484 13.844 20.219 1 83.19 78 SER A CA 1
ATOM 571 C C . SER A 1 78 ? -8.914 13.352 18.891 1 83.19 78 SER A C 1
ATOM 573 O O . SER A 1 78 ? -8.367 14.141 18.125 1 83.19 78 SER A O 1
ATOM 575 N N . LEU A 1 79 ? -9.094 12.141 18.656 1 86.94 79 LEU A N 1
ATOM 576 C CA . LEU A 1 79 ? -8.586 11.562 17.406 1 86.94 79 LEU A CA 1
ATOM 577 C C . LEU A 1 79 ? -9.359 12.078 16.203 1 86.94 79 LEU A C 1
ATOM 579 O O . LEU A 1 79 ? -8.758 12.422 15.188 1 86.94 79 LEU A O 1
ATOM 583 N N . LEU A 1 80 ? -10.68 12.078 16.375 1 89.62 80 LEU A N 1
ATOM 584 C CA . LEU A 1 80 ? -11.477 12.602 15.273 1 89.62 80 LEU A CA 1
ATOM 585 C C . LEU A 1 80 ? -11.133 14.062 14.992 1 89.62 80 LEU A C 1
ATOM 587 O O . LEU A 1 80 ? -11.047 14.477 13.836 1 89.62 80 LEU A O 1
ATOM 591 N N . GLY A 1 81 ? -10.977 14.812 16.062 1 87.88 81 GLY A N 1
ATOM 592 C CA . GLY A 1 81 ? -10.539 16.188 15.898 1 87.88 81 GLY A CA 1
ATOM 593 C C . GLY A 1 81 ? -9.227 16.312 15.156 1 87.88 81 GLY A C 1
ATOM 594 O O . GLY A 1 81 ? -9.039 17.234 14.359 1 87.88 81 GLY A O 1
ATOM 595 N N . GLY A 1 82 ? -8.297 15.398 15.438 1 89.38 82 GLY A N 1
ATOM 596 C CA . GLY A 1 82 ? -7.02 15.375 14.742 1 89.38 82 GLY A CA 1
ATOM 597 C C . GLY A 1 82 ? -7.156 15.07 13.258 1 89.38 82 GLY A C 1
ATOM 598 O O . GLY A 1 82 ? -6.527 15.727 12.422 1 89.38 82 GLY A O 1
ATOM 599 N N . VAL A 1 83 ? -8.023 14.156 12.984 1 93.06 83 VAL A N 1
ATOM 600 C CA . VAL A 1 83 ? -8.258 13.773 11.594 1 93.06 83 VAL A CA 1
ATOM 601 C C . VAL A 1 83 ? -8.883 14.938 10.836 1 93.06 83 VAL A C 1
ATOM 603 O O . VAL A 1 83 ? -8.547 15.188 9.68 1 93.06 83 VAL A O 1
ATOM 606 N N . LEU A 1 84 ? -9.734 15.727 11.539 1 92.88 84 LEU A N 1
ATOM 607 C CA . LEU A 1 84 ? -10.469 16.812 10.906 1 92.88 84 LEU A CA 1
ATOM 608 C C . LEU A 1 84 ? -9.695 18.125 11.016 1 92.88 84 LEU A C 1
ATOM 610 O O . LEU A 1 84 ? -10.188 19.188 10.625 1 92.88 84 LEU A O 1
ATOM 614 N N . ARG A 1 85 ? -8.5 18.062 11.5 1 87.38 85 ARG A N 1
ATOM 615 C CA . ARG A 1 85 ? -7.613 19.219 11.625 1 87.38 85 ARG A CA 1
ATOM 616 C C . ARG A 1 85 ? -8.219 20.281 12.562 1 87.38 85 ARG A C 1
ATOM 618 O O . ARG A 1 85 ? -8.156 21.469 12.273 1 87.38 85 ARG A O 1
ATOM 625 N N . ARG A 1 86 ? -8.828 19.922 13.633 1 80.25 86 ARG A N 1
ATOM 626 C CA . ARG A 1 86 ? -9.477 20.828 14.57 1 80.25 86 ARG A CA 1
ATOM 627 C C . ARG A 1 86 ? -8.984 20.578 15.992 1 80.25 86 ARG A C 1
ATOM 629 O O . ARG A 1 86 ? -9.547 21.125 16.953 1 80.25 86 ARG A O 1
ATOM 636 N N . ALA A 1 87 ? -8.023 19.828 16.172 1 67.62 87 ALA A N 1
ATOM 637 C CA . ALA A 1 87 ? -7.637 19.422 17.516 1 67.62 87 ALA A CA 1
ATOM 638 C C . ALA A 1 87 ? -7.039 20.578 18.312 1 67.62 87 ALA A C 1
ATOM 640 O O . ALA A 1 87 ? -7.203 20.672 19.531 1 67.62 87 ALA A O 1
ATOM 641 N N . LYS A 1 88 ? -6.414 21.5 17.719 1 64.44 88 LYS A N 1
ATOM 642 C CA . LYS A 1 88 ? -5.688 22.531 18.453 1 64.44 88 LYS A CA 1
ATOM 643 C C . LYS A 1 88 ? -6.531 23.797 18.609 1 64.44 88 LYS A C 1
ATOM 645 O O . LYS A 1 88 ? -6.113 24.766 19.25 1 64.44 88 LYS A O 1
ATOM 650 N N . SER A 1 89 ? -7.688 23.703 18.203 1 67.12 89 SER A N 1
ATOM 651 C CA . SER A 1 89 ? -8.531 24.891 18.266 1 67.12 89 SER A CA 1
ATOM 652 C C . SER A 1 89 ? -9.125 25.062 19.656 1 67.12 89 SER A C 1
ATOM 654 O O . SER A 1 89 ? -9.445 24.094 20.328 1 67.12 89 SER A O 1
ATOM 656 N N . LYS A 1 90 ? -9.047 26.25 20.172 1 70.56 90 LYS A N 1
ATOM 657 C CA . LYS A 1 90 ? -9.703 26.531 21.453 1 70.56 90 LYS A CA 1
ATOM 658 C C . LYS A 1 90 ? -11.164 26.094 21.422 1 70.56 90 LYS A C 1
ATOM 660 O O . LYS A 1 90 ? -11.922 26.469 20.531 1 70.56 90 LYS A O 1
ATOM 665 N N . ASN A 1 91 ? -11.57 25.203 22.234 1 75.75 91 ASN A N 1
ATOM 666 C CA . ASN A 1 91 ? -12.914 24.672 22.344 1 75.75 91 ASN A CA 1
ATOM 667 C C . ASN A 1 91 ? -13.242 23.734 21.172 1 75.75 91 ASN A C 1
ATOM 669 O O . ASN A 1 91 ? -14.398 23.609 20.781 1 75.75 91 ASN A O 1
ATOM 673 N N . GLY A 1 92 ? -12.195 23.328 20.594 1 76.62 92 GLY A N 1
ATOM 674 C CA . GLY A 1 92 ? -12.367 22.469 19.422 1 76.62 92 GLY A CA 1
ATOM 675 C C . GLY A 1 92 ? -13.195 21.234 19.719 1 76.62 92 GLY A C 1
ATOM 676 O O . GLY A 1 92 ? -14.109 20.906 18.984 1 76.62 92 GLY A O 1
ATOM 677 N N . GLY A 1 93 ? -12.938 20.688 20.812 1 75.94 93 GLY A N 1
ATOM 678 C CA . GLY A 1 93 ? -13.672 19.5 21.203 1 75.94 93 GLY A CA 1
ATOM 679 C C . GLY A 1 93 ? -15.148 19.75 21.438 1 75.94 93 GLY A C 1
ATOM 680 O O . GLY A 1 93 ? -16 18.969 21.031 1 75.94 93 GLY A O 1
ATOM 681 N N . ARG A 1 94 ? -15.367 20.812 22.078 1 78.19 94 ARG A N 1
ATOM 682 C CA . ARG A 1 94 ? -16.75 21.156 22.359 1 78.19 94 ARG A CA 1
ATOM 683 C C . ARG A 1 94 ? -17.516 21.484 21.078 1 78.19 94 ARG A C 1
ATOM 685 O O . ARG A 1 94 ? -18.641 21.031 20.891 1 78.19 94 ARG A O 1
ATOM 692 N N . CYS A 1 95 ? -16.891 22.281 20.234 1 82.88 95 CYS A N 1
ATOM 693 C CA . CYS A 1 95 ? -17.516 22.641 18.969 1 82.88 95 CYS A CA 1
ATOM 694 C C . CYS A 1 95 ? -17.797 21.406 18.125 1 82.88 95 CYS A C 1
ATOM 696 O O . CYS A 1 95 ? -18.844 21.312 17.5 1 82.88 95 CYS A O 1
ATOM 698 N N . LEU A 1 96 ? -16.875 20.547 18.172 1 86.38 96 LEU A N 1
ATOM 699 C CA . LEU A 1 96 ? -17.031 19.312 17.422 1 86.38 96 LEU A CA 1
ATOM 700 C C . LEU A 1 96 ? -18.188 18.484 17.953 1 86.38 96 LEU A C 1
ATOM 702 O O . LEU A 1 96 ? -18.984 17.953 17.188 1 86.38 96 LEU A O 1
ATOM 706 N N . ARG A 1 97 ? -18.266 18.344 19.188 1 85.44 97 ARG A N 1
ATOM 707 C CA . ARG A 1 97 ? -19.344 17.578 19.812 1 85.44 97 ARG A CA 1
ATOM 708 C C . ARG A 1 97 ? -20.703 18.188 19.469 1 85.44 97 ARG A C 1
ATOM 710 O O . ARG A 1 97 ? -21.656 17.469 19.172 1 85.44 97 ARG A O 1
ATOM 717 N N . GLU A 1 98 ? -20.734 19.453 19.484 1 85.06 98 GLU A N 1
ATOM 718 C CA . GLU A 1 98 ? -21.984 20.141 19.156 1 85.06 98 GLU A CA 1
ATOM 719 C C . GLU A 1 98 ? -22.375 19.891 17.703 1 85.06 98 GLU A C 1
ATOM 721 O O . GLU A 1 98 ? -23.562 19.672 17.406 1 85.06 98 GLU A O 1
ATOM 726 N N . ARG A 1 99 ? -21.469 19.969 16.906 1 87 99 ARG A N 1
ATOM 727 C CA . ARG A 1 99 ? -21.734 19.734 15.484 1 87 99 ARG A CA 1
ATOM 728 C C . ARG A 1 99 ? -22.172 18.297 15.25 1 87 99 ARG A C 1
ATOM 730 O O . ARG A 1 99 ? -23.062 18.031 14.43 1 87 99 ARG A O 1
ATOM 737 N N . LEU A 1 100 ? -21.562 17.438 15.938 1 88.69 100 LEU A N 1
ATOM 738 C CA . LEU A 1 100 ? -21.906 16.031 15.812 1 88.69 100 LEU A CA 1
ATOM 739 C C . LEU A 1 100 ? -23.312 15.773 16.328 1 88.69 100 LEU A C 1
ATOM 741 O O . LEU A 1 100 ? -24.078 15.008 15.734 1 88.69 100 LEU A O 1
ATOM 745 N N . GLU A 1 101 ? -23.594 16.391 17.375 1 86 101 GLU A N 1
ATOM 746 C CA . GLU A 1 101 ? -24.922 16.234 17.953 1 86 101 GLU A CA 1
ATOM 747 C C . GLU A 1 101 ? -26 16.719 16.984 1 86 101 GLU A C 1
ATOM 749 O O . GLU A 1 101 ? -27.094 16.156 16.938 1 86 101 GLU A O 1
ATOM 754 N N . LYS A 1 102 ? -25.672 17.703 16.297 1 86.38 102 LYS A N 1
ATOM 755 C CA . LYS A 1 102 ? -26.625 18.266 15.328 1 86.38 102 LYS A CA 1
ATOM 756 C C . LYS A 1 102 ? -26.953 17.234 14.242 1 86.38 102 LYS A C 1
ATOM 758 O O . LYS A 1 102 ? -28.031 17.297 13.648 1 86.38 102 LYS A O 1
ATOM 763 N N . ILE A 1 103 ? -26.047 16.391 14.047 1 82.25 103 ILE A N 1
ATOM 764 C CA . ILE A 1 103 ? -26.312 15.406 13 1 82.25 103 ILE A CA 1
ATOM 765 C C . ILE A 1 103 ? -26.609 14.055 13.641 1 82.25 103 ILE A C 1
ATOM 767 O O . ILE A 1 103 ? -26.547 13.023 12.969 1 82.25 103 ILE A O 1
ATOM 771 N N . GLY A 1 104 ? -26.812 14.047 14.906 1 81.44 104 GLY A N 1
ATOM 772 C CA . GLY A 1 104 ? -27.297 12.859 15.594 1 81.44 104 GLY A CA 1
ATOM 773 C C . GLY A 1 104 ? -26.188 11.938 16.047 1 81.44 104 GLY A C 1
ATOM 774 O O . GLY A 1 104 ? -26.406 10.742 16.234 1 81.44 104 GLY A O 1
ATOM 775 N N . LEU A 1 105 ? -25 12.422 16.047 1 83.06 105 LEU A N 1
ATOM 776 C CA . LEU A 1 105 ? -23.859 11.609 16.469 1 83.06 105 LEU A CA 1
ATOM 777 C C . LEU A 1 105 ? -23.422 12 17.875 1 83.06 105 LEU A C 1
ATOM 779 O O . LEU A 1 105 ? -23.594 13.148 18.297 1 83.06 105 LEU A O 1
ATOM 783 N N . ASN A 1 106 ? -23.031 10.93 18.562 1 78.94 106 ASN A N 1
ATOM 784 C CA . ASN A 1 106 ? -22.547 11.148 19.922 1 78.94 106 ASN A CA 1
ATOM 785 C C . ASN A 1 106 ? -21.094 10.742 20.078 1 78.94 106 ASN A C 1
ATOM 787 O O . ASN A 1 106 ? -20.656 9.758 19.469 1 78.94 106 ASN A O 1
ATOM 791 N N . LEU A 1 107 ? -20.422 11.664 20.562 1 77.44 107 LEU A N 1
ATOM 792 C CA . LEU A 1 107 ? -19.016 11.383 20.859 1 77.44 107 LEU A CA 1
ATOM 793 C C . LEU A 1 107 ? -18.828 11.094 22.344 1 77.44 107 LEU A C 1
ATOM 795 O O . LEU A 1 107 ? -19.062 11.961 23.188 1 77.44 107 LEU A O 1
ATOM 799 N N . PRO A 1 108 ? -18.734 9.75 22.703 1 61.78 108 PRO A N 1
ATOM 800 C CA . PRO A 1 108 ? -18.562 9.445 24.125 1 61.78 108 PRO A CA 1
ATOM 801 C C . PRO A 1 108 ? -17.453 10.281 24.766 1 61.78 108 PRO A C 1
ATOM 803 O O . PRO A 1 108 ? -16.469 10.609 24.125 1 61.78 108 PRO A O 1
ATOM 806 N N . ALA A 1 109 ? -17.828 10.828 26 1 54.91 109 ALA A N 1
ATOM 807 C CA . ALA A 1 109 ? -16.859 11.516 26.875 1 54.91 109 ALA A CA 1
ATOM 808 C C . ALA A 1 109 ? -15.852 10.531 27.453 1 54.91 109 ALA A C 1
ATOM 810 O O . ALA A 1 109 ? -16.188 9.383 27.75 1 54.91 109 ALA A O 1
ATOM 811 N N . GLY A 1 110 ? -14.5 10.773 27.219 1 55.38 110 GLY A N 1
ATOM 812 C CA . GLY A 1 110 ? -13.43 10.016 27.844 1 55.38 110 GLY A CA 1
ATOM 813 C C . GLY A 1 110 ? -12.469 9.398 26.859 1 55.38 110 GLY A C 1
ATOM 814 O O . GLY A 1 110 ? -12.656 9.531 25.641 1 55.38 110 GLY A O 1
ATOM 815 N N . ARG A 1 111 ? -11.305 9.031 27.484 1 52.81 111 ARG A N 1
ATOM 816 C CA . ARG A 1 111 ? -10.188 8.422 26.766 1 52.81 111 ARG A CA 1
ATOM 817 C C . ARG A 1 111 ? -10.57 7.055 26.203 1 52.81 111 ARG A C 1
ATOM 819 O O . ARG A 1 111 ? -10.938 6.152 26.953 1 52.81 111 ARG A O 1
ATOM 826 N N . ARG A 1 112 ? -11.43 7.078 25.453 1 49.97 112 ARG A N 1
ATOM 827 C CA . ARG A 1 112 ? -11.648 5.742 24.891 1 49.97 112 ARG A CA 1
ATOM 828 C C . ARG A 1 112 ? -10.359 5.18 24.297 1 49.97 112 ARG A C 1
ATOM 830 O O . ARG A 1 112 ? -9.625 5.891 23.609 1 49.97 112 ARG A O 1
ATOM 837 N N . LYS A 1 113 ? -9.594 4.277 24.969 1 50.38 113 LYS A N 1
ATOM 838 C CA . LYS A 1 113 ? -8.398 3.502 24.672 1 50.38 113 LYS A CA 1
ATOM 839 C C . LYS A 1 113 ? -8.367 3.088 23.203 1 50.38 113 LYS A C 1
ATOM 841 O O . LYS A 1 113 ? -7.309 3.096 22.562 1 50.38 113 LYS A O 1
ATOM 846 N N . ALA A 1 114 ? -9.336 2.08 22.688 1 51.75 114 ALA A N 1
ATOM 847 C CA . ALA A 1 114 ? -9.086 0.77 22.094 1 51.75 114 ALA A CA 1
ATOM 848 C C . ALA A 1 114 ? -8.781 0.894 20.594 1 51.75 114 ALA A C 1
ATOM 850 O O . ALA A 1 114 ? -8.672 -0.113 19.891 1 51.75 114 ALA A O 1
ATOM 851 N N . ALA A 1 115 ? -8.828 2.053 19.969 1 61.44 115 ALA A N 1
ATOM 852 C CA . ALA A 1 115 ? -8.836 1.877 18.516 1 61.44 115 ALA A CA 1
ATOM 853 C C . ALA A 1 115 ? -7.438 1.589 17.984 1 61.44 115 ALA A C 1
ATOM 855 O O . ALA A 1 115 ? -6.441 1.994 18.594 1 61.44 115 ALA A O 1
ATOM 856 N N . ASN A 1 116 ? -7.199 0.546 17.344 1 75 116 ASN A N 1
ATOM 857 C CA . ASN A 1 116 ? -5.941 0.333 16.625 1 75 116 ASN A CA 1
ATOM 858 C C . ASN A 1 116 ? -5.633 1.486 15.68 1 75 116 ASN A C 1
ATOM 860 O O . ASN A 1 116 ? -6.246 1.605 14.617 1 75 116 ASN A O 1
ATOM 864 N N . VAL A 1 117 ? -4.797 2.479 16.219 1 86.94 117 VAL A N 1
ATOM 865 C CA . VAL A 1 117 ? -4.457 3.66 15.438 1 86.94 117 VAL A CA 1
ATOM 866 C C . VAL A 1 117 ? -3.193 3.396 14.625 1 86.94 117 VAL A C 1
ATOM 868 O O . VAL A 1 117 ? -2.178 2.955 15.164 1 86.94 117 VAL A O 1
ATOM 871 N N . THR A 1 118 ? -3.318 3.457 13.328 1 92.75 118 THR A N 1
ATOM 872 C CA . THR A 1 118 ? -2.189 3.41 12.398 1 92.75 118 THR A CA 1
ATOM 873 C C . THR A 1 118 ? -1.974 4.77 11.742 1 92.75 118 THR A C 1
ATOM 875 O O . THR A 1 118 ? -2.75 5.699 11.961 1 92.75 118 THR A O 1
ATOM 878 N N . LEU A 1 119 ? -0.925 4.883 10.969 1 95.56 119 LEU A N 1
ATOM 879 C CA . LEU A 1 119 ? -0.7 6.141 10.266 1 95.56 119 LEU A CA 1
ATOM 880 C C . LEU A 1 119 ? -1.829 6.422 9.281 1 95.56 119 LEU A C 1
ATOM 882 O O . LEU A 1 119 ? -2.148 7.582 9.016 1 95.56 119 LEU A O 1
ATOM 886 N N . LEU A 1 120 ? -2.506 5.402 8.789 1 96.5 120 LEU A N 1
ATOM 887 C CA . LEU A 1 120 ? -3.617 5.578 7.863 1 96.5 120 LEU A CA 1
ATOM 888 C C . LEU A 1 120 ? -4.797 6.258 8.547 1 96.5 120 LEU A C 1
ATOM 890 O O . LEU A 1 120 ? -5.59 6.938 7.895 1 96.5 120 LEU A O 1
ATOM 894 N N . THR A 1 121 ? -4.871 6.129 9.805 1 94.88 121 THR A N 1
ATOM 895 C CA . THR A 1 121 ? -5.996 6.672 10.562 1 94.88 121 THR A CA 1
ATOM 896 C C . THR A 1 121 ? -6.043 8.188 10.445 1 94.88 121 THR A C 1
ATOM 898 O O . THR A 1 121 ? -7.117 8.789 10.531 1 94.88 121 THR A O 1
ATOM 901 N N . SER A 1 122 ? -4.902 8.758 10.203 1 94.81 122 SER A N 1
ATOM 902 C CA . SER A 1 122 ? -4.828 10.211 10.156 1 94.81 122 SER A CA 1
ATOM 903 C C . SER A 1 122 ? -5.414 10.758 8.867 1 94.81 122 SER A C 1
ATOM 905 O O . SER A 1 122 ? -5.656 11.961 8.742 1 94.81 122 SER A O 1
ATOM 907 N N . LEU A 1 123 ? -5.664 9.938 7.883 1 96.88 123 LEU A N 1
ATOM 908 C CA . LEU A 1 123 ? -6.152 10.359 6.574 1 96.88 123 LEU A CA 1
ATOM 909 C C . LEU A 1 123 ? -7.672 10.297 6.516 1 96.88 123 LEU A C 1
ATOM 911 O O . LEU A 1 123 ? -8.281 9.367 7.047 1 96.88 123 LEU A O 1
ATOM 915 N N . VAL A 1 124 ? -8.242 11.312 5.891 1 97 124 VAL A N 1
ATOM 916 C CA . VAL A 1 124 ? -9.648 11.172 5.52 1 97 124 VAL A CA 1
ATOM 917 C C . VAL A 1 124 ? -9.773 10.195 4.352 1 97 124 VAL A C 1
ATOM 919 O O . VAL A 1 124 ? -8.789 9.883 3.682 1 97 124 VAL A O 1
ATOM 922 N N . GLU A 1 125 ? -10.984 9.703 4.105 1 97.06 125 GLU A N 1
ATOM 923 C CA . GLU A 1 125 ? -11.219 8.648 3.123 1 97.06 125 GLU A CA 1
ATOM 924 C C . GLU A 1 125 ? -10.766 9.078 1.73 1 97.06 125 GLU A C 1
ATOM 926 O O . GLU A 1 125 ? -10.094 8.32 1.027 1 97.06 125 GLU A O 1
ATOM 931 N N . GLY A 1 126 ? -11.125 10.289 1.379 1 96.81 126 GLY A N 1
ATOM 932 C CA . GLY A 1 126 ? -10.727 10.789 0.069 1 96.81 126 GLY A CA 1
ATOM 933 C C . GLY A 1 126 ? -9.227 10.797 -0.133 1 96.81 126 GLY A C 1
ATOM 934 O O . GLY A 1 126 ? -8.734 10.477 -1.218 1 96.81 126 GLY A O 1
ATOM 935 N N . GLU A 1 127 ? -8.539 11.148 0.84 1 96.94 127 GLU A N 1
ATOM 936 C CA . GLU A 1 127 ? -7.086 11.211 0.769 1 96.94 127 GLU A CA 1
ATOM 937 C C . GLU A 1 127 ? -6.465 9.82 0.763 1 96.94 127 GLU A C 1
ATOM 939 O O . GLU A 1 127 ? -5.477 9.578 0.069 1 96.94 127 GLU A O 1
ATOM 944 N N . ALA A 1 128 ? -7.016 8.945 1.567 1 97.75 128 ALA A N 1
ATOM 945 C CA . ALA A 1 128 ? -6.535 7.562 1.592 1 97.75 128 ALA A CA 1
ATOM 946 C C . ALA A 1 128 ? -6.703 6.902 0.227 1 97.75 128 ALA A C 1
ATOM 948 O O . ALA A 1 128 ? -5.805 6.199 -0.244 1 97.75 128 ALA A O 1
ATOM 949 N N . VAL A 1 129 ? -7.777 7.156 -0.402 1 97.12 129 VAL A N 1
ATOM 950 C CA . VAL A 1 129 ? -8.047 6.598 -1.725 1 97.12 129 VAL A CA 1
ATOM 951 C C . VAL A 1 129 ? -7.086 7.211 -2.746 1 97.12 129 VAL A C 1
ATOM 953 O O . VAL A 1 129 ? -6.59 6.512 -3.633 1 97.12 129 VAL A O 1
ATOM 956 N N . HIS A 1 130 ? -6.891 8.461 -2.605 1 96.94 130 HIS A N 1
ATOM 957 C CA . HIS A 1 130 ? -5.938 9.133 -3.482 1 96.94 130 HIS A CA 1
ATOM 958 C C . HIS A 1 130 ? -4.539 8.539 -3.334 1 96.94 130 HIS A C 1
ATOM 960 O O . HIS A 1 130 ? -3.846 8.32 -4.328 1 96.94 130 HIS A O 1
ATOM 966 N N . LEU A 1 131 ? -4.145 8.312 -2.143 1 98.06 131 LEU A N 1
ATOM 967 C CA . LEU A 1 131 ? -2.852 7.695 -1.872 1 98.06 131 LEU A CA 1
ATOM 968 C C . LEU A 1 131 ? -2.762 6.316 -2.518 1 98.06 131 LEU A C 1
ATOM 970 O O . LEU A 1 131 ? -1.74 5.973 -3.119 1 98.06 131 LEU A O 1
ATOM 974 N N . ALA A 1 132 ? -3.783 5.562 -2.418 1 98.44 132 ALA A N 1
ATOM 975 C CA . ALA A 1 132 ? -3.811 4.23 -3.021 1 98.44 132 ALA A CA 1
ATOM 976 C C . ALA A 1 132 ? -3.734 4.32 -4.543 1 98.44 132 ALA A C 1
ATOM 978 O O . ALA A 1 132 ? -3.098 3.48 -5.188 1 98.44 132 ALA A O 1
ATOM 979 N N . ARG A 1 133 ? -4.402 5.293 -5.082 1 97.94 133 ARG A N 1
ATOM 980 C CA . ARG A 1 133 ? -4.355 5.492 -6.527 1 97.94 133 ARG A CA 1
ATOM 981 C C . ARG A 1 133 ? -2.945 5.836 -6.988 1 97.94 133 ARG A C 1
ATOM 983 O O . ARG A 1 133 ? -2.477 5.328 -8.008 1 97.94 133 ARG A O 1
ATOM 990 N N . ASP A 1 134 ? -2.33 6.672 -6.301 1 97.31 134 ASP A N 1
ATOM 991 C CA . ASP A 1 134 ? -0.942 7.008 -6.609 1 97.31 134 ASP A CA 1
ATOM 992 C C . ASP A 1 134 ? -0.051 5.77 -6.539 1 97.31 134 ASP A C 1
ATOM 994 O O . ASP A 1 134 ? 0.787 5.551 -7.418 1 97.31 134 ASP A O 1
ATOM 998 N N . PHE A 1 135 ? -0.221 5.023 -5.465 1 98.38 135 PHE A N 1
ATOM 999 C CA . PHE A 1 135 ? 0.552 3.797 -5.32 1 98.38 135 PHE A CA 1
ATOM 1000 C C . PHE A 1 135 ? 0.282 2.848 -6.48 1 98.38 135 PHE A C 1
ATOM 1002 O O . PHE A 1 135 ? 1.206 2.219 -7.004 1 98.38 135 PHE A O 1
ATOM 1009 N N . GLY A 1 136 ? -0.96 2.785 -6.863 1 98.62 136 GLY A N 1
ATOM 1010 C CA . GLY A 1 136 ? -1.307 1.966 -8.016 1 98.62 136 GLY A CA 1
ATOM 1011 C C . GLY A 1 136 ? -0.612 2.404 -9.289 1 98.62 136 GLY A C 1
ATOM 1012 O O . GLY A 1 136 ? -0.12 1.571 -10.055 1 98.62 136 GLY A O 1
ATOM 1013 N N . TYR A 1 137 ? -0.587 3.631 -9.508 1 97.44 137 TYR A N 1
ATOM 1014 C CA . TYR A 1 137 ? 0.07 4.176 -10.688 1 97.44 137 TYR A CA 1
ATOM 1015 C C . TYR A 1 137 ? 1.55 3.816 -10.703 1 97.44 137 TYR A C 1
ATOM 1017 O O . TYR A 1 137 ? 2.078 3.383 -11.734 1 97.44 137 TYR A O 1
ATOM 1025 N N . VAL A 1 138 ? 2.188 3.932 -9.594 1 96.75 138 VAL A N 1
ATOM 1026 C CA . VAL A 1 138 ? 3.619 3.68 -9.492 1 96.75 138 VAL A CA 1
ATOM 1027 C C . VAL A 1 138 ? 3.895 2.184 -9.648 1 96.75 138 VAL A C 1
ATOM 1029 O O . VAL A 1 138 ? 4.895 1.789 -10.25 1 96.75 138 VAL A O 1
ATOM 1032 N N . CYS A 1 139 ? 3.061 1.346 -9.062 1 98.31 139 CYS A N 1
ATOM 1033 C CA . CYS A 1 139 ? 3.215 -0.097 -9.211 1 98.31 139 CYS A CA 1
ATOM 1034 C C . CYS A 1 139 ? 3.098 -0.51 -10.68 1 98.31 139 CYS A C 1
ATOM 1036 O O . CYS A 1 139 ? 3.84 -1.379 -11.141 1 98.31 139 CYS A O 1
ATOM 1038 N N . GLU A 1 140 ? 2.232 0.145 -11.375 1 97.69 140 GLU A N 1
ATOM 1039 C CA . GLU A 1 140 ? 1.963 -0.204 -12.766 1 97.69 140 GLU A CA 1
ATOM 1040 C C . GLU A 1 140 ? 3.072 0.296 -13.688 1 97.69 140 GLU A C 1
ATOM 1042 O O . GLU A 1 140 ? 3.48 -0.405 -14.617 1 97.69 140 GLU A O 1
ATOM 1047 N N . THR A 1 1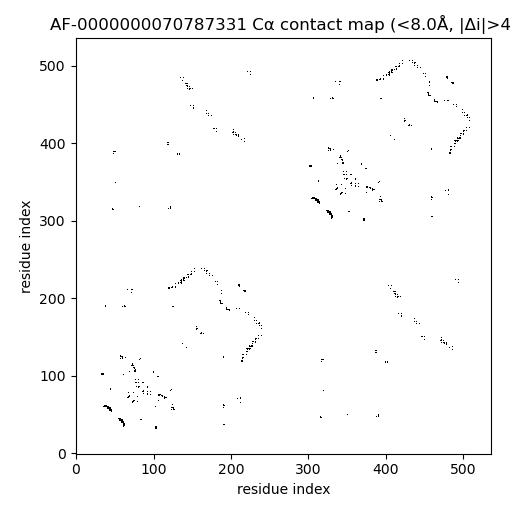41 ? 3.607 1.423 -13.383 1 96.5 141 THR A N 1
ATOM 1048 C CA . THR A 1 141 ? 4.469 2.072 -14.367 1 96.5 141 THR A CA 1
ATOM 1049 C C . THR A 1 141 ? 5.938 1.931 -13.977 1 96.5 141 THR A C 1
ATOM 1051 O O . THR A 1 141 ? 6.82 1.94 -14.836 1 96.5 141 THR A O 1
ATOM 1054 N N . GLU A 1 142 ? 6.191 1.79 -12.68 1 96.94 142 GLU A N 1
ATOM 1055 C CA . GLU A 1 142 ? 7.574 1.947 -12.242 1 96.94 142 GLU A CA 1
ATOM 1056 C C . GLU A 1 142 ? 8.133 0.638 -11.695 1 96.94 142 GLU A C 1
ATOM 1058 O O . GLU A 1 142 ? 9.352 0.469 -11.594 1 96.94 142 GLU A O 1
ATOM 1063 N N . PHE A 1 143 ? 7.309 -0.267 -11.258 1 98.38 143 PHE A N 1
ATOM 1064 C CA . PHE A 1 143 ? 7.848 -1.521 -10.75 1 98.38 143 PHE A CA 1
ATOM 1065 C C . PHE A 1 143 ? 8.617 -2.266 -11.836 1 98.38 143 PHE A C 1
ATOM 1067 O O . PHE A 1 143 ? 8.133 -2.391 -12.961 1 98.38 143 PHE A O 1
ATOM 1074 N N . PRO A 1 144 ? 9.781 -2.812 -11.508 1 98.56 144 PRO A N 1
ATOM 1075 C CA . PRO A 1 144 ? 10.633 -3.432 -12.523 1 98.56 144 PRO A CA 1
ATOM 1076 C C . PRO A 1 144 ? 10.258 -4.887 -12.805 1 98.56 144 PRO A C 1
ATOM 1078 O O . PRO A 1 144 ? 11.07 -5.789 -12.586 1 98.56 144 PRO A O 1
ATOM 1081 N N . ALA A 1 145 ? 9.094 -5.066 -13.391 1 98.75 145 ALA A N 1
ATOM 1082 C CA . ALA A 1 145 ? 8.562 -6.398 -13.656 1 98.75 145 ALA A CA 1
ATOM 1083 C C . ALA A 1 145 ? 9.469 -7.176 -14.609 1 98.75 145 ALA A C 1
ATOM 1085 O O . ALA A 1 145 ? 9.719 -8.367 -14.406 1 98.75 145 ALA A O 1
ATOM 1086 N N . LYS A 1 146 ? 9.969 -6.52 -15.578 1 98.19 146 LYS A N 1
ATOM 1087 C CA . LYS A 1 146 ? 10.812 -7.184 -16.578 1 98.19 146 LYS A CA 1
ATOM 1088 C C . LYS A 1 146 ? 12.125 -7.652 -15.945 1 98.19 146 LYS A C 1
ATOM 1090 O O . LYS A 1 146 ? 12.547 -8.789 -16.156 1 98.19 146 LYS A O 1
ATOM 1095 N N . ALA A 1 147 ? 12.773 -6.789 -15.219 1 98.19 147 ALA A N 1
ATOM 1096 C CA . ALA A 1 147 ? 14.031 -7.133 -14.562 1 98.19 147 ALA A CA 1
ATOM 1097 C C . ALA A 1 147 ? 13.836 -8.273 -13.562 1 98.19 147 ALA A C 1
ATOM 1099 O O . ALA A 1 147 ? 14.68 -9.164 -13.453 1 98.19 147 ALA A O 1
ATOM 1100 N N . ALA A 1 148 ? 12.742 -8.211 -12.828 1 98.25 148 ALA A N 1
ATOM 1101 C CA . ALA A 1 148 ? 12.43 -9.266 -11.867 1 98.25 148 ALA A CA 1
ATOM 1102 C C . ALA A 1 148 ? 12.234 -10.609 -12.57 1 98.25 148 ALA A C 1
ATOM 1104 O O . ALA A 1 148 ? 12.75 -11.633 -12.125 1 98.25 148 ALA A O 1
ATOM 1105 N N . ALA A 1 149 ? 11.461 -10.562 -13.672 1 98.12 149 ALA A N 1
ATOM 1106 C CA . ALA A 1 149 ? 11.203 -11.773 -14.445 1 98.12 149 ALA A CA 1
ATOM 1107 C C . ALA A 1 149 ? 12.5 -12.367 -14.992 1 98.12 149 ALA A C 1
ATOM 1109 O O . ALA A 1 149 ? 12.719 -13.578 -14.922 1 98.12 149 ALA A O 1
ATOM 1110 N N . GLU A 1 150 ? 13.352 -11.477 -15.5 1 96.25 150 GLU A N 1
ATOM 1111 C CA . GLU A 1 150 ? 14.633 -11.922 -16.047 1 96.25 150 GLU A CA 1
ATOM 1112 C C . GLU A 1 150 ? 15.508 -12.547 -14.961 1 96.25 150 GLU A C 1
ATOM 1114 O O . GLU A 1 150 ? 16.141 -13.578 -15.18 1 96.25 150 GLU A O 1
ATOM 1119 N N . PHE A 1 151 ? 15.562 -11.977 -13.875 1 96.75 151 PHE A N 1
ATOM 1120 C CA . PHE A 1 151 ? 16.359 -12.469 -12.766 1 96.75 151 PHE A CA 1
ATOM 1121 C C . PHE A 1 151 ? 15.891 -13.844 -12.32 1 96.75 151 PHE A C 1
ATOM 1123 O O . PHE A 1 151 ? 16.703 -14.766 -12.188 1 96.75 151 PHE A O 1
ATOM 1130 N N . LEU A 1 152 ? 14.602 -14.008 -12.094 1 96.56 152 LEU A N 1
ATOM 1131 C CA . LEU A 1 152 ? 14.07 -15.258 -11.57 1 96.56 152 LEU A CA 1
ATOM 1132 C C . LEU A 1 152 ? 14.094 -16.344 -12.633 1 96.56 152 LEU A C 1
ATOM 1134 O O . LEU A 1 152 ? 14.258 -17.531 -12.32 1 96.56 152 LEU A O 1
ATOM 1138 N N . CYS A 1 153 ? 13.953 -15.953 -13.891 1 93.62 153 CYS A N 1
ATOM 1139 C CA . CYS A 1 153 ? 14.016 -16.906 -14.992 1 93.62 153 CYS A CA 1
ATOM 1140 C C . CYS A 1 153 ? 15.383 -17.562 -15.07 1 93.62 153 CYS A C 1
ATOM 1142 O O . CYS A 1 153 ? 15.492 -18.75 -15.375 1 93.62 153 CYS A O 1
ATOM 1144 N N . ARG A 1 154 ? 16.391 -16.812 -14.797 1 91.75 154 ARG A N 1
ATOM 1145 C CA . ARG A 1 154 ? 17.766 -17.344 -14.844 1 91.75 154 ARG A CA 1
ATOM 1146 C C . ARG A 1 154 ? 17.984 -18.406 -13.773 1 91.75 154 ARG A C 1
ATOM 1148 O O . ARG A 1 154 ? 18.797 -19.297 -13.945 1 91.75 154 ARG A O 1
ATOM 1155 N N . GLN A 1 155 ? 17.219 -18.312 -12.711 1 90.69 155 GLN A N 1
ATOM 1156 C CA . GLN A 1 155 ? 17.344 -19.281 -11.617 1 90.69 155 GLN A CA 1
ATOM 1157 C C . GLN A 1 155 ? 16.609 -20.578 -11.953 1 90.69 155 GLN A C 1
ATOM 1159 O O . GLN A 1 155 ? 16.844 -21.609 -11.32 1 90.69 155 GLN A O 1
ATOM 1164 N N . HIS A 1 156 ? 15.758 -20.578 -12.914 1 89.06 156 HIS A N 1
ATOM 1165 C CA . HIS A 1 156 ? 14.953 -21.719 -13.32 1 89.06 156 HIS A CA 1
ATOM 1166 C C . HIS A 1 156 ? 15.133 -22.016 -14.805 1 89.06 156 HIS A C 1
ATOM 1168 O O . HIS A 1 156 ? 14.156 -22.219 -15.523 1 89.06 156 HIS A O 1
ATOM 1174 N N . ALA A 1 157 ? 16.391 -22.109 -15.266 1 83.12 157 ALA A N 1
ATOM 1175 C CA . ALA A 1 157 ? 16.672 -22.203 -16.703 1 83.12 157 ALA A CA 1
ATOM 1176 C C . ALA A 1 157 ? 16.922 -23.641 -17.125 1 83.12 157 ALA A C 1
ATOM 1178 O O . ALA A 1 157 ? 17.281 -23.906 -18.281 1 83.12 157 ALA A O 1
ATOM 1179 N N . ASP A 1 158 ? 16.672 -24.578 -16.281 1 87.69 158 ASP A N 1
ATOM 1180 C CA . ASP A 1 158 ? 16.844 -25.969 -16.672 1 87.69 158 ASP A CA 1
ATOM 1181 C C . ASP A 1 158 ? 15.867 -26.359 -17.766 1 87.69 158 ASP A C 1
ATOM 1183 O O . ASP A 1 158 ? 14.648 -26.344 -17.562 1 87.69 158 ASP A O 1
ATOM 1187 N N . PRO A 1 159 ? 16.312 -26.766 -18.938 1 86.94 159 PRO A N 1
ATOM 1188 C CA . PRO A 1 159 ? 15.461 -27.094 -20.078 1 86.94 159 PRO A CA 1
ATOM 1189 C C . PRO A 1 159 ? 14.438 -28.188 -19.781 1 86.94 159 PRO A C 1
ATOM 1191 O O . PRO A 1 159 ? 13.336 -28.172 -20.328 1 86.94 159 PRO A O 1
ATOM 1194 N N . GLY A 1 160 ? 14.758 -29.094 -18.953 1 88.94 160 GLY A N 1
ATOM 1195 C CA . GLY A 1 160 ? 13.867 -30.188 -18.625 1 88.94 160 GLY A CA 1
ATOM 1196 C C . GLY A 1 160 ? 12.68 -29.75 -17.781 1 88.94 160 GLY A C 1
ATOM 1197 O O . GLY A 1 160 ? 11.688 -30.484 -17.672 1 88.94 160 GLY A O 1
ATOM 1198 N N . GLU A 1 161 ? 12.766 -28.469 -17.297 1 91.62 161 GLU A N 1
ATOM 1199 C CA . GLU A 1 161 ? 11.727 -28.031 -16.359 1 91.62 161 GLU A CA 1
ATOM 1200 C C . GLU A 1 161 ? 10.953 -26.844 -16.922 1 91.62 161 GLU A C 1
ATOM 1202 O O . GLU A 1 161 ? 10.055 -26.312 -16.266 1 91.62 161 GLU A O 1
ATOM 1207 N N . LEU A 1 162 ? 11.203 -26.453 -18.109 1 92.38 162 LEU A N 1
ATOM 1208 C CA . LEU A 1 162 ? 10.641 -25.234 -18.688 1 92.38 162 LEU A CA 1
ATOM 1209 C C . LEU A 1 162 ? 9.125 -25.359 -18.844 1 92.38 162 LEU A C 1
ATOM 1211 O O . LEU A 1 162 ? 8.391 -24.406 -18.578 1 92.38 162 LEU A O 1
ATOM 1215 N N . HIS A 1 163 ? 8.68 -26.547 -19.312 1 93.62 163 HIS A N 1
ATOM 1216 C CA . HIS A 1 163 ? 7.25 -26.75 -19.5 1 93.62 163 HIS A CA 1
ATOM 1217 C C . HIS A 1 163 ? 6.504 -26.703 -18.172 1 93.62 163 HIS A C 1
ATOM 1219 O O . HIS A 1 163 ? 5.426 -26.109 -18.078 1 93.62 163 HIS A O 1
ATOM 1225 N N . ALA A 1 164 ? 7.09 -27.375 -17.25 1 95.69 164 ALA A N 1
ATOM 1226 C CA . ALA A 1 164 ? 6.492 -27.375 -15.922 1 95.69 164 ALA A CA 1
ATOM 1227 C C . ALA A 1 164 ? 6.445 -25.953 -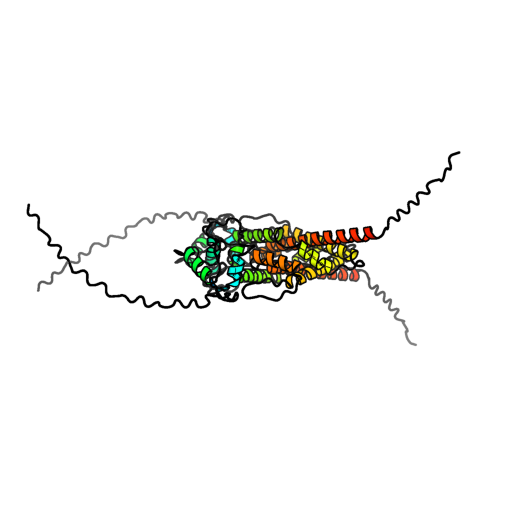15.352 1 95.69 164 ALA A C 1
ATOM 1229 O O . ALA A 1 164 ? 5.461 -25.562 -14.727 1 95.69 164 ALA A O 1
ATOM 1230 N N . ARG A 1 165 ? 7.512 -25.188 -15.539 1 96.88 165 ARG A N 1
ATOM 1231 C CA . ARG A 1 165 ? 7.582 -23.812 -15.07 1 96.88 165 ARG A CA 1
ATOM 1232 C C . ARG A 1 165 ? 6.516 -22.953 -15.734 1 96.88 165 ARG A C 1
ATOM 1234 O O . ARG A 1 165 ? 5.867 -22.141 -15.07 1 96.88 165 ARG A O 1
ATOM 1241 N N . LYS A 1 166 ? 6.359 -23.109 -17 1 96.88 166 LYS A N 1
ATOM 1242 C CA . LYS A 1 166 ? 5.34 -22.359 -17.734 1 96.88 166 LYS A CA 1
ATOM 1243 C C . LYS A 1 166 ? 3.945 -22.656 -17.188 1 96.88 166 LYS A C 1
ATOM 1245 O O . LYS A 1 166 ? 3.137 -21.734 -17.016 1 96.88 166 LYS A O 1
ATOM 1250 N N . ASN A 1 167 ? 3.684 -23.938 -16.938 1 97.5 167 ASN A N 1
ATOM 1251 C CA . ASN A 1 167 ? 2.389 -24.312 -16.375 1 97.5 167 ASN A CA 1
ATOM 1252 C C . ASN A 1 167 ? 2.162 -23.703 -15.008 1 97.5 167 ASN A C 1
ATOM 1254 O O . ASN A 1 167 ? 1.047 -23.281 -14.68 1 97.5 167 ASN A O 1
ATOM 1258 N N . MET A 1 168 ? 3.219 -23.609 -14.211 1 98.19 168 MET A N 1
ATOM 1259 C CA . MET A 1 168 ? 3.121 -23 -12.891 1 98.19 168 MET A CA 1
ATOM 1260 C C . MET A 1 168 ? 2.811 -21.516 -13 1 98.19 168 MET A C 1
ATOM 1262 O O . MET A 1 168 ? 1.981 -20.984 -12.258 1 98.19 168 MET A O 1
ATOM 1266 N N . LEU A 1 169 ? 3.465 -20.891 -13.945 1 98.56 169 LEU A N 1
ATOM 1267 C CA . LEU A 1 169 ? 3.248 -19.453 -14.141 1 98.56 169 LEU A CA 1
ATOM 1268 C C . LEU A 1 169 ? 1.833 -19.188 -14.641 1 98.56 169 LEU A C 1
ATOM 1270 O O . LEU A 1 169 ? 1.191 -18.219 -14.211 1 98.56 169 LEU A O 1
ATOM 1274 N N . LEU A 1 170 ? 1.364 -20.031 -15.539 1 98.56 170 LEU A N 1
ATOM 1275 C CA . LEU A 1 170 ? 0.012 -19.875 -16.062 1 98.56 170 LEU A CA 1
ATOM 1276 C C . LEU A 1 170 ? -1.025 -20.109 -14.977 1 98.56 170 LEU A C 1
ATOM 1278 O O . LEU A 1 170 ? -2.021 -19.375 -14.891 1 98.56 170 LEU A O 1
ATOM 1282 N N . ALA A 1 171 ? -0.797 -21.109 -14.164 1 98.62 171 ALA A N 1
ATOM 1283 C CA . ALA A 1 171 ? -1.676 -21.359 -13.023 1 98.62 171 ALA A CA 1
ATOM 1284 C C . ALA A 1 171 ? -1.695 -20.172 -12.078 1 98.62 171 ALA A C 1
ATOM 1286 O O . ALA A 1 171 ? -2.756 -19.781 -11.586 1 98.62 171 ALA A O 1
ATOM 1287 N N . THR A 1 172 ? -0.545 -19.609 -11.82 1 98.88 172 THR A N 1
ATOM 1288 C CA . THR A 1 172 ? -0.425 -18.469 -10.93 1 98.88 172 THR A CA 1
ATOM 1289 C C . THR A 1 172 ? -1.179 -17.266 -11.492 1 98.88 172 THR A C 1
ATOM 1291 O O . THR A 1 172 ? -1.876 -16.562 -10.758 1 98.88 172 THR A O 1
ATOM 1294 N N . LYS A 1 173 ? -1.024 -17.031 -12.742 1 98.75 173 LYS A N 1
ATOM 1295 C CA . LYS A 1 173 ? -1.736 -15.938 -13.398 1 98.75 173 LYS A CA 1
ATOM 1296 C C . LYS A 1 173 ? -3.246 -16.078 -13.227 1 98.75 173 LYS A C 1
ATOM 1298 O O . LYS A 1 173 ? -3.945 -15.109 -12.953 1 98.75 173 LYS A O 1
ATOM 1303 N N . GLN A 1 174 ? -3.732 -17.281 -13.359 1 98.44 174 GLN A N 1
ATOM 1304 C CA . GLN A 1 174 ? -5.164 -17.531 -13.258 1 98.44 174 GLN A CA 1
ATOM 1305 C C . GLN A 1 174 ? -5.66 -17.328 -11.828 1 98.44 174 GLN A C 1
ATOM 1307 O O . GLN A 1 174 ? -6.699 -16.703 -11.617 1 98.44 174 GLN A O 1
ATOM 1312 N N . ILE A 1 175 ? -4.953 -17.859 -10.875 1 98.62 175 ILE A N 1
ATOM 1313 C CA . ILE A 1 175 ? -5.348 -17.734 -9.477 1 98.62 175 ILE A CA 1
ATOM 1314 C C . ILE A 1 175 ? -5.32 -16.266 -9.055 1 98.62 175 ILE A C 1
ATOM 1316 O O . ILE A 1 175 ? -6.211 -15.805 -8.344 1 98.62 175 ILE A O 1
ATOM 1320 N N . CYS A 1 176 ? -4.277 -15.562 -9.461 1 98.62 176 CYS A N 1
ATOM 1321 C CA . CYS A 1 176 ? -4.168 -14.133 -9.164 1 98.62 176 CYS A CA 1
ATOM 1322 C C . CYS A 1 176 ? -5.336 -13.359 -9.766 1 98.62 176 CYS A C 1
ATOM 1324 O O . CYS A 1 176 ? -5.867 -12.445 -9.133 1 98.62 176 CYS A O 1
ATOM 1326 N N . LYS A 1 177 ? -5.707 -13.727 -10.961 1 98.5 177 LYS A N 1
ATOM 1327 C CA . LYS A 1 177 ? -6.828 -13.062 -11.625 1 98.5 177 LYS A CA 1
ATOM 1328 C C . LYS A 1 177 ? -8.133 -13.297 -10.859 1 98.5 177 LYS A C 1
ATOM 1330 O O . LYS A 1 177 ? -8.938 -12.375 -10.703 1 98.5 177 LYS A O 1
ATOM 1335 N N . GLU A 1 178 ? -8.375 -14.5 -10.406 1 98.19 178 GLU A N 1
ATOM 1336 C CA . GLU A 1 178 ? -9.57 -14.812 -9.625 1 98.19 178 GLU A CA 1
ATOM 1337 C C . GLU A 1 178 ? -9.625 -13.992 -8.336 1 98.19 178 GLU A C 1
ATOM 1339 O O . GLU A 1 178 ? -10.672 -13.461 -7.977 1 98.19 178 GLU A O 1
ATOM 1344 N N . PHE A 1 179 ? -8.516 -13.977 -7.688 1 98.5 179 PHE A N 1
ATOM 1345 C CA . PHE A 1 179 ? -8.422 -13.195 -6.457 1 98.5 179 PHE A CA 1
ATOM 1346 C C . PHE A 1 179 ? -8.68 -11.719 -6.734 1 98.5 179 PHE A C 1
ATOM 1348 O O . PHE A 1 179 ? -9.461 -11.078 -6.031 1 98.5 179 PHE A O 1
ATOM 1355 N N . SER A 1 180 ? -8.047 -11.156 -7.762 1 98.5 180 SER A N 1
ATOM 1356 C CA . SER A 1 180 ? -8.195 -9.75 -8.133 1 98.5 180 SER A CA 1
ATOM 1357 C C . SER A 1 180 ? -9.633 -9.43 -8.531 1 98.5 180 SER A C 1
ATOM 1359 O O . SER A 1 180 ? -10.133 -8.344 -8.242 1 98.5 180 SER A O 1
ATOM 1361 N N . ASP A 1 181 ? -10.234 -10.336 -9.258 1 97.75 181 ASP A N 1
ATOM 1362 C CA . ASP A 1 181 ? -11.625 -10.148 -9.664 1 97.75 181 ASP A CA 1
ATOM 1363 C C . ASP A 1 181 ? -12.547 -10.086 -8.445 1 97.75 181 ASP A C 1
ATOM 1365 O O . ASP A 1 181 ? -13.5 -9.305 -8.422 1 97.75 181 ASP A O 1
ATOM 1369 N N . MET A 1 182 ? -12.297 -10.938 -7.508 1 97.56 182 MET A N 1
ATOM 1370 C CA . MET A 1 182 ? -13.078 -10.883 -6.273 1 97.56 182 MET A CA 1
ATOM 1371 C C . MET A 1 182 ? -12.883 -9.547 -5.562 1 97.56 182 MET A C 1
ATOM 1373 O O . MET A 1 182 ? -13.852 -8.93 -5.129 1 97.56 182 MET A O 1
ATOM 1377 N N . MET A 1 183 ? -11.648 -9.109 -5.449 1 97.94 183 MET A N 1
ATOM 1378 C CA . MET A 1 183 ? -11.344 -7.844 -4.789 1 97.94 183 MET A CA 1
ATOM 1379 C C . MET A 1 183 ? -12.039 -6.684 -5.492 1 97.94 183 MET A C 1
ATOM 1381 O O . MET A 1 183 ? -12.492 -5.742 -4.84 1 97.94 183 MET A O 1
ATOM 1385 N N . ALA A 1 184 ? -12.125 -6.777 -6.809 1 97 184 ALA A N 1
ATOM 1386 C CA . ALA A 1 184 ? -12.727 -5.715 -7.613 1 97 184 ALA A CA 1
ATOM 1387 C C . ALA A 1 184 ? -14.227 -5.637 -7.379 1 97 184 ALA A C 1
ATOM 1389 O O . ALA A 1 184 ? -14.867 -4.641 -7.73 1 97 184 ALA A O 1
ATOM 1390 N N . GLN A 1 185 ? -14.805 -6.648 -6.805 1 96.69 185 GLN A N 1
ATOM 1391 C CA . GLN A 1 185 ? -16.234 -6.691 -6.559 1 96.69 185 GLN A CA 1
ATOM 1392 C C . GLN A 1 185 ? -16.578 -6.117 -5.188 1 96.69 185 GLN A C 1
ATOM 1394 O O . GLN A 1 185 ? -17.75 -6.023 -4.824 1 96.69 185 GLN A O 1
ATOM 1399 N N . ASP A 1 186 ? -15.578 -5.73 -4.434 1 96.62 186 ASP A N 1
ATOM 1400 C CA . ASP A 1 186 ? -15.82 -5.105 -3.135 1 96.62 186 ASP A CA 1
ATOM 1401 C C . ASP A 1 186 ? -16.609 -3.807 -3.291 1 96.62 186 ASP A C 1
ATOM 1403 O O . ASP A 1 186 ? -16.234 -2.939 -4.082 1 96.62 186 ASP A O 1
ATOM 1407 N N . ARG A 1 187 ? -17.703 -3.68 -2.57 1 96.44 187 ARG A N 1
ATOM 1408 C CA . ARG A 1 187 ? -18.578 -2.506 -2.611 1 96.44 187 ARG A CA 1
ATOM 1409 C C . ARG A 1 187 ? -18.672 -1.855 -1.236 1 96.44 187 ARG A C 1
ATOM 1411 O O . ARG A 1 187 ? -19.75 -1.421 -0.829 1 96.44 187 ARG A O 1
ATOM 1418 N N . SER A 1 188 ? -17.594 -1.875 -0.547 1 95.81 188 SER A N 1
ATOM 1419 C CA . SER A 1 188 ? -17.547 -1.22 0.757 1 95.81 188 SER A CA 1
ATOM 1420 C C . SER A 1 188 ? -17.875 0.266 0.639 1 95.81 188 SER A C 1
ATOM 1422 O O . SER A 1 188 ? -17.422 0.931 -0.298 1 95.81 188 SER A O 1
ATOM 1424 N N . PRO A 1 189 ? -18.656 0.802 1.542 1 92.25 189 PRO A N 1
ATOM 1425 C CA . PRO A 1 189 ? -18.969 2.23 1.488 1 92.25 189 PRO A CA 1
ATOM 1426 C C . PRO A 1 189 ? -17.734 3.117 1.672 1 92.25 189 PRO A C 1
ATOM 1428 O O . PRO A 1 189 ? -16.891 2.834 2.523 1 92.25 189 PRO A O 1
ATOM 1431 N N . LEU A 1 190 ? -17.656 4.125 0.904 1 91.62 190 LEU A N 1
ATOM 1432 C CA . LEU A 1 190 ? -16.547 5.062 0.902 1 91.62 190 LEU A CA 1
ATOM 1433 C C . LEU A 1 190 ? -17 6.445 0.444 1 91.62 190 LEU A C 1
ATOM 1435 O O . LEU A 1 190 ? -17.547 6.59 -0.649 1 91.62 190 LEU A O 1
ATOM 1439 N N . GLY A 1 191 ? -16.719 7.426 1.286 1 89.06 191 GLY A N 1
ATOM 1440 C CA . GLY A 1 191 ? -17.188 8.758 0.933 1 89.06 191 GLY A CA 1
ATOM 1441 C C . GLY A 1 191 ? -18.688 8.82 0.695 1 89.06 191 GLY A C 1
ATOM 1442 O O . GLY A 1 191 ? -19.469 8.422 1.556 1 89.06 191 GLY A O 1
ATOM 1443 N N . ASN A 1 192 ? -18.984 9.203 -0.54 1 82.19 192 ASN A N 1
ATOM 1444 C CA . ASN A 1 192 ? -20.391 9.336 -0.898 1 82.19 192 ASN A CA 1
ATOM 1445 C C . ASN A 1 192 ? -20.891 8.133 -1.695 1 82.19 192 ASN A C 1
ATOM 1447 O O . ASN A 1 192 ? -22.031 8.102 -2.139 1 82.19 192 ASN A O 1
ATOM 1451 N N . SER A 1 193 ? -20.016 7.148 -1.762 1 79.25 193 SER A N 1
ATOM 1452 C CA . SER A 1 193 ? -20.375 5.988 -2.574 1 79.25 193 SER A CA 1
ATOM 1453 C C . SER A 1 193 ? -21 4.887 -1.723 1 79.25 193 SER A C 1
ATOM 1455 O O . SER A 1 193 ? -20.469 4.547 -0.658 1 79.25 193 SER A O 1
ATOM 1457 N N . ARG A 1 194 ? -22.25 4.52 -2.184 1 77 194 ARG A N 1
ATOM 1458 C CA . ARG A 1 194 ? -22.938 3.381 -1.568 1 77 194 ARG A CA 1
ATOM 1459 C C . ARG A 1 194 ? -23.422 2.4 -2.627 1 77 194 ARG A C 1
ATOM 1461 O O . ARG A 1 194 ? -24.625 2.248 -2.824 1 77 194 ARG A O 1
ATOM 1468 N N . PRO A 1 195 ? -22.484 1.674 -3.146 1 79.62 195 PRO A N 1
ATOM 1469 C CA . PRO A 1 195 ? -22.875 0.774 -4.234 1 79.62 195 PRO A CA 1
ATOM 1470 C C . PRO A 1 195 ? -23.609 -0.472 -3.734 1 79.62 195 PRO A C 1
ATOM 1472 O O . PRO A 1 195 ? -23.438 -0.861 -2.574 1 79.62 195 PRO A O 1
ATOM 1475 N N . SER A 1 196 ? -24.344 -0.994 -4.633 1 86.75 196 SER A N 1
ATOM 1476 C CA . SER A 1 196 ? -25.016 -2.246 -4.32 1 86.75 196 SER A CA 1
ATOM 1477 C C . SER A 1 196 ? -24.031 -3.41 -4.262 1 86.75 196 SER A C 1
ATOM 1479 O O . SER A 1 196 ? -23.156 -3.529 -5.117 1 86.75 196 SER A O 1
ATOM 1481 N N . PHE A 1 197 ? -24.344 -4.246 -3.26 1 86.56 197 PHE A N 1
ATOM 1482 C CA . PHE A 1 197 ? -23.438 -5.371 -3.039 1 86.56 197 PHE A CA 1
ATOM 1483 C C . PHE A 1 197 ? -23.547 -6.379 -4.176 1 86.56 197 PHE A C 1
ATOM 1485 O O . PHE A 1 197 ? -24.641 -6.656 -4.672 1 86.56 197 PHE A O 1
ATOM 1492 N N . ILE A 1 198 ? -22.406 -6.816 -4.59 1 90.88 198 ILE A N 1
ATOM 1493 C CA . ILE A 1 198 ? -22.281 -7.867 -5.594 1 90.88 198 ILE A CA 1
ATOM 1494 C C . ILE A 1 198 ? -21.922 -9.188 -4.922 1 90.88 198 ILE A C 1
ATOM 1496 O O . ILE A 1 198 ? -22.5 -10.227 -5.223 1 90.88 198 ILE A O 1
ATOM 1500 N N . LEU A 1 199 ? -21.125 -9.102 -3.873 1 94.19 199 LEU A N 1
ATOM 1501 C CA . LEU A 1 199 ? -20.641 -10.273 -3.166 1 94.19 199 LEU A CA 1
ATOM 1502 C C . LEU A 1 199 ? -21.625 -10.727 -2.104 1 94.19 199 LEU A C 1
ATOM 1504 O O . LEU A 1 199 ? -22.469 -9.945 -1.659 1 94.19 199 LEU A O 1
ATOM 1508 N N . GLU A 1 200 ? -21.516 -11.938 -1.779 1 94 200 GLU A N 1
ATOM 1509 C CA . GLU A 1 200 ? -22.281 -12.445 -0.651 1 94 200 GLU A CA 1
ATOM 1510 C C . GLU A 1 200 ? -21.953 -11.695 0.633 1 94 200 GLU A C 1
ATOM 1512 O O . GLU A 1 200 ? -20.812 -11.266 0.827 1 94 200 GLU A O 1
ATOM 1517 N N . PRO A 1 201 ? -22.906 -11.641 1.466 1 93.38 201 PRO A N 1
ATOM 1518 C CA . PRO A 1 201 ? -22.734 -10.852 2.688 1 93.38 201 PRO A CA 1
ATOM 1519 C C . PRO A 1 201 ? -21.547 -11.328 3.523 1 93.38 201 PRO A C 1
ATOM 1521 O O . PRO A 1 201 ? -20.875 -10.508 4.156 1 93.38 201 PRO A O 1
ATOM 1524 N N . GLY A 1 202 ? -21.328 -12.594 3.525 1 93.56 202 GLY A N 1
ATOM 1525 C CA . GLY A 1 202 ? -20.25 -13.117 4.34 1 93.56 202 GLY A CA 1
ATOM 1526 C C . GLY A 1 202 ? -18.891 -12.555 3.961 1 93.56 202 GLY A C 1
ATOM 1527 O O . GLY A 1 202 ? -18.141 -12.094 4.82 1 93.56 202 GLY A O 1
ATOM 1528 N N . VAL A 1 203 ? -18.594 -12.625 2.703 1 96.62 203 VAL A N 1
ATOM 1529 C CA . VAL A 1 203 ? -17.297 -12.125 2.242 1 96.62 203 VAL A CA 1
ATOM 1530 C C . VAL A 1 203 ? -17.344 -10.602 2.146 1 96.62 203 VAL A C 1
ATOM 1532 O O . VAL A 1 203 ? -16.359 -9.93 2.48 1 96.62 203 VAL A O 1
ATOM 1535 N N . GLN A 1 204 ? -18.438 -10.016 1.773 1 97.25 204 GLN A N 1
ATOM 1536 C CA . GLN A 1 204 ? -18.562 -8.57 1.655 1 97.25 204 GLN A CA 1
ATOM 1537 C C . GLN A 1 204 ? -18.391 -7.891 3.01 1 97.25 204 GLN A C 1
ATOM 1539 O O . GLN A 1 204 ? -17.703 -6.867 3.115 1 97.25 204 GLN A O 1
ATOM 1544 N N . SER A 1 205 ? -19.031 -8.438 4.055 1 97.25 205 SER A N 1
ATOM 1545 C CA . SER A 1 205 ? -18.906 -7.844 5.383 1 97.25 205 SER A CA 1
ATOM 1546 C C . SER A 1 205 ? -17.469 -7.848 5.867 1 97.25 205 SER A C 1
ATOM 1548 O O . SER A 1 205 ? -17.016 -6.895 6.504 1 97.25 205 SER A O 1
ATOM 1550 N N . CYS A 1 206 ? -16.766 -8.914 5.555 1 97.94 206 CYS A N 1
ATOM 1551 C CA . CYS A 1 206 ? -15.367 -9.023 5.961 1 97.94 206 CYS A CA 1
ATOM 1552 C C . CYS A 1 206 ? -14.492 -8.047 5.18 1 97.94 206 CYS A C 1
ATOM 1554 O O . CYS A 1 206 ? -13.609 -7.402 5.75 1 97.94 206 CYS A O 1
ATOM 1556 N N . LEU A 1 207 ? -14.766 -7.969 3.898 1 98 207 LEU A N 1
ATOM 1557 C CA . LEU A 1 207 ? -14.039 -7.004 3.082 1 98 207 LEU A CA 1
ATOM 1558 C C . LEU A 1 207 ? -14.336 -5.578 3.527 1 98 207 LEU A C 1
ATOM 1560 O O . LEU A 1 207 ? -13.453 -4.719 3.512 1 98 207 LEU A O 1
ATOM 1564 N N . THR A 1 208 ? -15.57 -5.328 3.939 1 96.94 208 THR A N 1
ATOM 1565 C CA . THR A 1 208 ? -15.945 -4.008 4.434 1 96.94 208 THR A CA 1
ATOM 1566 C C . THR A 1 208 ? -15.18 -3.674 5.715 1 96.94 208 THR A C 1
ATOM 1568 O O . THR A 1 208 ? -14.719 -2.543 5.891 1 96.94 208 THR A O 1
ATOM 1571 N N . HIS A 1 209 ? -15.062 -4.637 6.57 1 96.38 209 HIS A N 1
ATOM 1572 C CA . HIS A 1 209 ? -14.273 -4.426 7.777 1 96.38 209 HIS A CA 1
ATOM 1573 C C . HIS A 1 209 ? -12.852 -4.008 7.438 1 96.38 209 HIS A C 1
ATOM 1575 O O . HIS A 1 209 ? -12.32 -3.064 8.031 1 96.38 209 HIS A O 1
ATOM 1581 N N . PHE A 1 210 ? -12.258 -4.734 6.504 1 97.38 210 PHE A N 1
ATOM 1582 C CA . PHE A 1 210 ? -10.898 -4.43 6.078 1 97.38 210 PHE A CA 1
ATOM 1583 C C . PHE A 1 210 ? -10.82 -3.043 5.453 1 97.38 210 PHE A C 1
ATOM 1585 O O . PHE A 1 210 ? -9.875 -2.293 5.703 1 97.38 210 PHE A O 1
ATOM 1592 N N . SER A 1 211 ? -11.781 -2.686 4.625 1 96.94 211 SER A N 1
ATOM 1593 C CA . SER A 1 211 ? -11.836 -1.37 3.996 1 96.94 211 SER A CA 1
ATOM 1594 C C . SER A 1 211 ? -11.945 -0.262 5.039 1 96.94 211 SER A C 1
ATOM 1596 O O . SER A 1 211 ? -11.281 0.771 4.926 1 96.94 211 SER A O 1
ATOM 1598 N N . LEU A 1 212 ? -12.734 -0.53 6.062 1 95.38 212 LEU A N 1
ATOM 1599 C CA . LEU A 1 212 ? -12.961 0.478 7.09 1 95.38 212 LEU A CA 1
ATOM 1600 C C . LEU A 1 212 ? -11.703 0.707 7.918 1 95.38 212 LEU A C 1
ATOM 1602 O O . LEU A 1 212 ? -11.344 1.851 8.211 1 95.38 212 LEU A O 1
ATOM 1606 N N . ILE A 1 213 ? -10.984 -0.31 8.234 1 94.38 213 ILE A N 1
ATOM 1607 C CA . ILE A 1 213 ? -9.812 -0.18 9.094 1 94.38 213 ILE A CA 1
ATOM 1608 C C . ILE A 1 213 ? -8.695 0.538 8.336 1 94.38 213 ILE A C 1
ATOM 1610 O O . ILE A 1 213 ? -7.836 1.176 8.953 1 94.38 213 ILE A O 1
ATOM 1614 N N . THR A 1 214 ? -8.758 0.455 7.008 1 96.19 214 THR A N 1
ATOM 1615 C CA . THR A 1 214 ? -7.73 1.099 6.191 1 96.19 214 THR A CA 1
ATOM 1616 C C . THR A 1 214 ? -8.266 2.385 5.57 1 96.19 214 THR A C 1
ATOM 1618 O O . THR A 1 214 ? -7.57 3.035 4.785 1 96.19 214 THR A O 1
ATOM 1621 N N . HIS A 1 215 ? -9.516 2.645 5.828 1 94.19 215 HIS A N 1
ATOM 1622 C CA . HIS A 1 215 ? -10.164 3.869 5.371 1 94.19 215 HIS A CA 1
ATOM 1623 C C . HIS A 1 215 ? -10.211 3.936 3.848 1 94.19 215 HIS A C 1
ATOM 1625 O O . HIS A 1 215 ? -10.062 5.012 3.264 1 94.19 215 HIS A O 1
ATOM 1631 N N . GLY A 1 216 ? -10.312 2.811 3.275 1 96.19 216 GLY A N 1
ATOM 1632 C CA . GLY A 1 216 ? -10.445 2.736 1.828 1 96.19 216 GLY A CA 1
ATOM 1633 C C . GLY A 1 216 ? -9.117 2.533 1.118 1 96.19 216 GLY A C 1
ATOM 1634 O O . GLY A 1 216 ? -9.078 2.41 -0.108 1 96.19 216 GLY A O 1
ATOM 1635 N N . PHE A 1 217 ? -8 2.484 1.866 1 98.31 217 PHE A N 1
ATOM 1636 C CA . PHE A 1 217 ? -6.672 2.35 1.276 1 98.31 217 PHE A CA 1
ATOM 1637 C C . PHE A 1 217 ? -6.371 0.893 0.947 1 98.31 217 PHE A C 1
ATOM 1639 O O . PHE A 1 217 ? -5.809 0.593 -0.109 1 98.31 217 PHE A O 1
ATOM 1646 N N . GLY A 1 218 ? -6.734 -0.012 1.802 1 98.38 218 GLY A N 1
ATOM 1647 C CA . GLY A 1 218 ? -6.242 -1.379 1.812 1 98.38 218 GLY A CA 1
ATOM 1648 C C . GLY A 1 218 ? -6.551 -2.135 0.533 1 98.38 218 GLY A C 1
ATOM 1649 O O . GLY A 1 218 ? -5.648 -2.68 -0.107 1 98.38 218 GLY A O 1
ATOM 1650 N N . GLY A 1 219 ? -7.816 -2.154 0.137 1 98.31 219 GLY A N 1
ATOM 1651 C CA . GLY A 1 219 ? -8.242 -2.883 -1.05 1 98.31 219 GLY A CA 1
ATOM 1652 C C . GLY A 1 219 ? -7.504 -2.453 -2.307 1 98.31 219 GLY A C 1
ATOM 1653 O O . GLY A 1 219 ? -6.82 -3.262 -2.939 1 98.31 219 GLY A O 1
ATOM 1654 N N . PRO A 1 220 ? -7.621 -1.202 -2.619 1 98.38 220 PRO A N 1
ATOM 1655 C CA . PRO A 1 220 ? -6.93 -0.693 -3.805 1 98.38 220 PRO A CA 1
ATOM 1656 C C . PRO A 1 220 ? -5.414 -0.894 -3.738 1 98.38 220 PRO A C 1
ATOM 1658 O O . PRO A 1 220 ? -4.773 -1.129 -4.766 1 98.38 220 PRO A O 1
ATOM 1661 N N . ALA A 1 221 ? -4.852 -0.802 -2.557 1 98.81 221 ALA A N 1
ATOM 1662 C CA . ALA A 1 221 ? -3.41 -0.999 -2.418 1 98.81 221 ALA A CA 1
ATOM 1663 C C . ALA A 1 221 ? -3.025 -2.447 -2.707 1 98.81 221 ALA A C 1
ATOM 1665 O O . ALA A 1 221 ? -2.012 -2.707 -3.363 1 98.81 221 ALA A O 1
ATOM 1666 N N . ILE A 1 222 ? -3.783 -3.373 -2.184 1 98.88 222 ILE A N 1
ATOM 1667 C CA . ILE A 1 222 ? -3.539 -4.781 -2.473 1 98.88 222 ILE A CA 1
ATOM 1668 C C . ILE A 1 222 ? -3.682 -5.031 -3.973 1 98.88 222 ILE A C 1
ATOM 1670 O O . ILE A 1 222 ? -2.848 -5.711 -4.578 1 98.88 222 ILE A O 1
ATOM 1674 N N . SER A 1 223 ? -4.699 -4.484 -4.57 1 98.75 223 SER A N 1
ATOM 1675 C CA . SER A 1 223 ? -4.902 -4.633 -6.008 1 98.75 223 SER A CA 1
ATOM 1676 C C . SER A 1 223 ? -3.732 -4.055 -6.793 1 98.75 223 SER A C 1
ATOM 1678 O O . SER A 1 223 ? -3.328 -4.613 -7.816 1 98.75 223 SER A O 1
ATOM 1680 N N . ALA A 1 224 ? -3.236 -2.959 -6.344 1 98.81 224 ALA A N 1
ATOM 1681 C CA . ALA A 1 224 ? -2.086 -2.33 -6.992 1 98.81 224 ALA A CA 1
ATOM 1682 C C . ALA A 1 224 ? -0.863 -3.24 -6.938 1 98.81 224 ALA A C 1
ATOM 1684 O O . ALA A 1 224 ? -0.176 -3.426 -7.945 1 98.81 224 ALA A O 1
ATOM 1685 N N . ALA A 1 225 ? -0.596 -3.791 -5.785 1 98.81 225 ALA A N 1
ATOM 1686 C CA . ALA A 1 225 ? 0.536 -4.699 -5.613 1 98.81 225 ALA A CA 1
ATOM 1687 C C . ALA A 1 225 ? 0.388 -5.934 -6.496 1 98.81 225 ALA A C 1
ATOM 1689 O O . ALA A 1 225 ? 1.363 -6.398 -7.09 1 98.81 225 ALA A O 1
ATOM 1690 N N . LEU A 1 226 ? -0.821 -6.398 -6.598 1 98.75 226 LEU A N 1
ATOM 1691 C CA . LEU A 1 226 ? -1.074 -7.586 -7.41 1 98.75 226 LEU A CA 1
ATOM 1692 C C . LEU A 1 226 ? -0.914 -7.273 -8.891 1 98.75 226 LEU A C 1
ATOM 1694 O O . LEU A 1 226 ? -0.534 -8.141 -9.68 1 98.75 226 LEU A O 1
ATOM 1698 N N . THR A 1 227 ? -1.171 -6.043 -9.258 1 98.69 227 THR A N 1
ATOM 1699 C CA . THR A 1 227 ? -0.907 -5.637 -10.641 1 98.69 227 THR A CA 1
ATOM 1700 C C . THR A 1 227 ? 0.584 -5.723 -10.953 1 98.69 227 THR A C 1
ATOM 1702 O O . THR A 1 227 ? 0.973 -6.195 -12.023 1 98.69 227 THR A O 1
ATOM 1705 N N . ALA A 1 228 ? 1.402 -5.305 -10.047 1 98.81 228 ALA A N 1
ATOM 1706 C CA . ALA A 1 228 ? 2.848 -5.445 -10.211 1 98.81 228 ALA A CA 1
ATOM 1707 C C . ALA A 1 228 ? 3.248 -6.914 -10.328 1 98.81 228 ALA A C 1
ATOM 1709 O O . ALA A 1 228 ? 4.059 -7.277 -11.18 1 98.81 228 ALA A O 1
ATOM 1710 N N . PHE A 1 229 ? 2.676 -7.723 -9.484 1 98.81 229 PHE A N 1
ATOM 1711 C CA . PHE A 1 229 ? 2.953 -9.156 -9.5 1 98.81 229 PHE A CA 1
ATOM 1712 C C . PHE A 1 229 ? 2.496 -9.789 -10.805 1 98.81 229 PHE A C 1
ATOM 1714 O O . PHE A 1 229 ? 3.209 -10.602 -11.391 1 98.81 229 PHE A O 1
ATOM 1721 N N . GLN A 1 230 ? 1.348 -9.367 -11.242 1 98.69 230 GLN A N 1
ATOM 1722 C CA . GLN A 1 230 ? 0.827 -9.883 -12.508 1 98.69 230 GLN A CA 1
ATOM 1723 C C . GLN A 1 230 ? 1.699 -9.438 -13.68 1 98.69 230 GLN A C 1
ATOM 1725 O O . GLN A 1 230 ? 1.901 -10.203 -14.633 1 98.69 230 GLN A O 1
ATOM 1730 N N . ASN A 1 231 ? 2.164 -8.234 -13.648 1 98.81 231 ASN A N 1
ATOM 1731 C CA . ASN A 1 231 ? 3.086 -7.777 -14.68 1 98.81 231 ASN A CA 1
ATOM 1732 C C . ASN A 1 231 ? 4.371 -8.602 -14.688 1 98.81 231 ASN A C 1
ATOM 1734 O O . ASN A 1 231 ? 4.902 -8.914 -15.758 1 98.81 231 ASN A O 1
ATOM 1738 N N . TYR A 1 232 ? 4.863 -8.93 -13.539 1 98.69 232 TYR A N 1
ATOM 1739 C CA . TYR A 1 232 ? 6.004 -9.836 -13.422 1 98.69 232 TYR A CA 1
ATOM 1740 C C . TYR A 1 232 ? 5.695 -11.188 -14.062 1 98.69 232 TYR A C 1
ATOM 1742 O O . TYR A 1 232 ? 6.531 -11.742 -14.781 1 98.69 232 TYR A O 1
ATOM 1750 N N . LEU A 1 233 ? 4.488 -11.711 -13.82 1 98.81 233 LEU A N 1
ATOM 1751 C CA . LEU A 1 233 ? 4.094 -13 -14.383 1 98.81 233 LEU A CA 1
ATOM 1752 C C . LEU A 1 233 ? 4.051 -12.938 -15.906 1 98.81 233 LEU A C 1
ATOM 1754 O O . LEU A 1 233 ? 4.512 -13.859 -16.578 1 98.81 233 LEU A O 1
ATOM 1758 N N . VAL A 1 234 ? 3.498 -11.852 -16.406 1 98.69 234 VAL A N 1
ATOM 1759 C CA . VAL A 1 234 ? 3.4 -11.672 -17.859 1 98.69 234 VAL A CA 1
ATOM 1760 C C . VAL A 1 234 ? 4.797 -11.625 -18.469 1 98.69 234 VAL A C 1
ATOM 1762 O O . VAL A 1 234 ? 5.066 -12.297 -19.469 1 98.69 234 VAL A O 1
ATOM 1765 N N . GLU A 1 235 ? 5.707 -10.906 -17.844 1 98.62 235 GLU A N 1
ATOM 1766 C CA . GLU A 1 235 ? 7.082 -10.805 -18.328 1 98.62 235 GLU A CA 1
ATOM 1767 C C . GLU A 1 235 ? 7.805 -12.148 -18.234 1 98.62 235 GLU A C 1
ATOM 1769 O O . GLU A 1 235 ? 8.625 -12.484 -19.078 1 98.62 235 GLU A O 1
ATOM 1774 N N . SER A 1 236 ? 7.516 -12.914 -17.188 1 98.25 236 SER A N 1
ATOM 1775 C CA . SER A 1 236 ? 8.117 -14.227 -17.016 1 98.25 236 SER A CA 1
ATOM 1776 C C . SER A 1 236 ? 7.688 -15.188 -18.125 1 98.25 236 SER A C 1
ATOM 1778 O O . SER A 1 236 ? 8.508 -15.945 -18.641 1 98.25 236 SER A O 1
ATOM 1780 N N . LEU A 1 237 ? 6.461 -15.117 -18.453 1 98.06 237 LEU A N 1
ATOM 1781 C CA . LEU A 1 237 ? 5.93 -15.977 -19.516 1 98.06 237 LEU A CA 1
ATOM 1782 C C . LEU A 1 237 ? 6.516 -15.602 -20.859 1 98.06 237 LEU A C 1
ATOM 1784 O O . LEU A 1 237 ? 6.836 -16.469 -21.672 1 98.06 237 LEU A O 1
ATOM 1788 N N . LYS A 1 238 ? 6.668 -14.312 -21.109 1 97.06 238 LYS A N 1
ATOM 1789 C CA . LYS A 1 238 ? 7.312 -13.859 -22.344 1 97.06 238 LYS A CA 1
ATOM 1790 C C . LYS A 1 238 ? 8.742 -14.383 -22.438 1 97.06 238 LYS A C 1
ATOM 1792 O O . LYS A 1 238 ? 9.18 -14.812 -23.5 1 97.06 238 LYS A O 1
ATOM 1797 N N . GLY A 1 239 ? 9.461 -14.305 -21.297 1 93.81 239 GLY A N 1
ATOM 1798 C CA . GLY A 1 239 ? 10.82 -14.812 -21.25 1 93.81 239 GLY A CA 1
ATOM 1799 C C . GLY A 1 239 ? 10.922 -16.297 -21.516 1 93.81 239 GLY A C 1
ATOM 1800 O O . GLY A 1 239 ? 11.82 -16.75 -22.234 1 93.81 239 GLY A O 1
ATOM 1801 N N . LEU A 1 240 ? 10.047 -17 -21 1 93.12 240 LEU A N 1
ATOM 1802 C CA . LEU A 1 240 ? 10.031 -18.453 -21.188 1 93.12 240 LEU A CA 1
ATOM 1803 C C . LEU A 1 240 ? 9.734 -18.797 -22.641 1 93.12 240 LEU A C 1
ATOM 1805 O O . LEU A 1 240 ? 10.312 -19.734 -23.188 1 93.12 240 LEU A O 1
ATOM 1809 N N . ASP A 1 241 ? 8.789 -18.141 -23.219 1 91.94 241 ASP A N 1
ATOM 1810 C CA . ASP A 1 241 ? 8.445 -18.375 -24.625 1 91.94 241 ASP A CA 1
ATOM 1811 C C . ASP A 1 241 ? 9.648 -18.125 -25.531 1 91.94 241 ASP A C 1
ATOM 1813 O O . ASP A 1 241 ? 9.844 -18.844 -26.516 1 91.94 241 ASP A O 1
ATOM 1817 N N . LYS A 1 242 ? 10.422 -17.188 -25.203 1 90 242 LYS A N 1
ATOM 1818 C CA . LYS A 1 242 ? 11.633 -16.906 -25.969 1 90 242 LYS A CA 1
ATOM 1819 C C . LYS A 1 242 ? 12.641 -18.031 -25.828 1 90 242 LYS A C 1
ATOM 1821 O O . LYS A 1 242 ? 13.344 -18.359 -26.797 1 90 242 LYS A O 1
ATOM 1826 N N . MET A 1 243 ? 12.68 -18.641 -24.734 1 85.81 243 MET A N 1
ATOM 1827 C CA . MET A 1 243 ? 13.586 -19.75 -24.516 1 85.81 243 MET A CA 1
ATOM 1828 C C . MET A 1 243 ? 13.164 -20.969 -25.328 1 85.81 243 MET A C 1
ATOM 1830 O O . MET A 1 243 ? 14.008 -21.703 -25.844 1 85.81 243 MET A O 1
ATOM 1834 N N . PHE A 1 244 ? 11.867 -21.203 -25.438 1 83.12 244 PHE A N 1
ATOM 1835 C CA . PHE A 1 244 ? 11.344 -22.312 -26.219 1 83.12 244 PHE A CA 1
ATOM 1836 C C . PHE A 1 244 ? 11.656 -22.125 -27.703 1 83.12 244 PHE A C 1
ATOM 1838 O O . PHE A 1 244 ? 11.984 -23.094 -28.406 1 83.12 244 PHE A O 1
ATOM 1845 N N . LEU A 1 245 ? 11.594 -20.906 -28.156 1 81.25 245 LEU A N 1
ATOM 1846 C CA . LEU A 1 245 ? 11.859 -20.609 -29.562 1 81.25 245 LEU A CA 1
ATOM 1847 C C . LEU A 1 245 ? 13.344 -20.797 -29.891 1 81.25 245 LEU A C 1
ATOM 1849 O O . LEU A 1 245 ? 13.688 -21.281 -30.969 1 81.25 245 LEU A O 1
ATOM 1853 N N . ASN A 1 246 ? 14.195 -20.453 -29 1 75.44 246 ASN A N 1
ATOM 1854 C CA . ASN A 1 246 ? 15.641 -20.578 -29.203 1 75.44 246 ASN A CA 1
ATOM 1855 C C . ASN A 1 246 ? 16.094 -22.031 -29.109 1 75.44 246 ASN A C 1
ATOM 1857 O O . ASN A 1 246 ? 17.094 -22.422 -29.734 1 75.44 246 ASN A O 1
ATOM 1861 N N . SER A 1 247 ? 15.469 -22.891 -28.391 1 70.62 247 SER A N 1
ATOM 1862 C CA . SER A 1 247 ? 15.82 -24.297 -28.266 1 70.62 247 SER A CA 1
ATOM 1863 C C . SER A 1 247 ? 15.359 -25.094 -29.484 1 70.62 247 SER A C 1
ATOM 1865 O O . SER A 1 247 ? 16 -26.062 -29.875 1 70.62 247 SER A O 1
ATOM 1867 N N . THR A 1 248 ? 14.219 -24.828 -30.047 1 62.06 248 THR A N 1
ATOM 1868 C CA . THR A 1 248 ? 13.711 -25.547 -31.219 1 62.06 248 THR A CA 1
ATOM 1869 C C . THR A 1 248 ? 14.422 -25.062 -32.469 1 62.06 248 THR A C 1
ATOM 1871 O O . THR A 1 248 ? 14.609 -25.844 -33.438 1 62.06 248 THR A O 1
ATOM 1874 N N . GLY A 1 249 ? 14.906 -23.844 -32.469 1 56.12 249 GLY A N 1
ATOM 1875 C CA . GLY A 1 249 ? 15.586 -23.391 -33.688 1 56.12 249 GLY A CA 1
ATOM 1876 C C . GLY A 1 249 ? 16.953 -24.016 -33.875 1 56.12 249 GLY A C 1
ATOM 1877 O O . GLY A 1 249 ? 17.469 -24.047 -34.969 1 56.12 249 GLY A O 1
ATOM 1878 N N . ASN A 1 250 ? 17.75 -24.281 -32.75 1 49.38 250 ASN A N 1
ATOM 1879 C CA . ASN A 1 250 ? 19.094 -24.797 -33 1 49.38 250 ASN A CA 1
ATOM 1880 C C . ASN A 1 250 ? 19.062 -26.266 -33.406 1 49.38 250 ASN A C 1
ATOM 1882 O O . ASN A 1 250 ? 20.125 -26.891 -33.531 1 49.38 250 ASN A O 1
ATOM 1886 N N . GLY A 1 251 ? 18.062 -27.016 -33.156 1 46 251 GLY A N 1
ATOM 1887 C CA . GLY A 1 251 ? 18.188 -28.406 -33.5 1 46 251 GLY A CA 1
ATOM 1888 C C . GLY A 1 251 ? 18.219 -28.641 -35 1 46 251 GLY A C 1
ATOM 1889 O O . GLY A 1 251 ? 18.734 -29.672 -35.469 1 46 251 GLY A O 1
ATOM 1890 N N . HIS A 1 252 ? 17.203 -28.266 -35.688 1 43.47 252 HIS A N 1
ATOM 1891 C CA . HIS A 1 252 ? 17.266 -28.828 -37.031 1 43.47 252 HIS A CA 1
ATOM 1892 C C . HIS A 1 252 ? 18.375 -28.172 -37.844 1 43.47 252 HIS A C 1
ATOM 1894 O O . HIS A 1 252 ? 18.344 -26.969 -38.094 1 43.47 252 HIS A O 1
ATOM 1900 N N . PRO A 1 253 ? 19.641 -28.672 -37.625 1 44.38 253 PRO A N 1
ATOM 1901 C CA . PRO A 1 253 ? 20.469 -28.375 -38.812 1 44.38 253 PRO A CA 1
ATOM 1902 C C . PRO A 1 253 ? 19.719 -28.594 -40.125 1 44.38 253 PRO A C 1
ATOM 1904 O O . PRO A 1 253 ? 19.172 -29.672 -40.344 1 44.38 253 PRO A O 1
ATOM 1907 N N . VAL A 1 254 ? 18.891 -27.719 -40.562 1 41.12 254 VAL A N 1
ATOM 1908 C CA . VAL A 1 254 ? 18.484 -27.844 -41.969 1 41.12 254 VAL A CA 1
ATOM 1909 C C . VAL A 1 254 ? 19.672 -28.266 -42.812 1 41.12 254 VAL A C 1
ATOM 1911 O O . VAL A 1 254 ? 20.656 -27.531 -42.938 1 41.12 254 VAL A O 1
ATOM 1914 N N . GLY A 1 255 ? 20.188 -29.469 -42.562 1 37.12 255 GLY A N 1
ATOM 1915 C CA . GLY A 1 255 ? 21.031 -30.109 -43.562 1 37.12 255 GLY A CA 1
ATOM 1916 C C . GLY A 1 255 ? 20.562 -29.844 -45 1 37.12 255 GLY A C 1
ATOM 1917 O O . GLY A 1 255 ? 19.531 -30.359 -45.406 1 37.12 255 GLY A O 1
ATOM 1918 N N . ASP A 1 256 ? 20.484 -28.562 -45.406 1 39.59 256 ASP A N 1
ATOM 1919 C CA . ASP A 1 256 ? 20.406 -28.281 -46.844 1 39.59 256 ASP A CA 1
ATOM 1920 C C . ASP A 1 256 ? 21.391 -29.125 -47.625 1 39.59 256 ASP A C 1
ATOM 1922 O O . ASP A 1 256 ? 22.562 -28.766 -47.75 1 39.59 256 ASP A O 1
ATOM 1926 N N . SER A 1 257 ? 21.547 -30.359 -47.25 1 37.19 257 SER A N 1
ATOM 1927 C CA . SER A 1 257 ? 22.328 -31.172 -48.188 1 37.19 257 SER A CA 1
ATOM 1928 C C . SER A 1 257 ? 21.719 -31.141 -49.562 1 37.19 257 SER A C 1
ATOM 1930 O O . SER A 1 257 ? 20.828 -31.906 -49.906 1 37.19 257 SER A O 1
ATOM 1932 N N . LYS A 1 258 ? 21.188 -30.016 -50.094 1 36.62 258 LYS A N 1
ATOM 1933 C CA . LYS A 1 258 ? 20.891 -30.047 -51.531 1 36.62 258 LYS A CA 1
ATOM 1934 C C . LYS A 1 258 ? 22.125 -30.453 -52.344 1 36.62 258 LYS A C 1
ATOM 1936 O O . LYS A 1 258 ? 23.109 -29.703 -52.375 1 36.62 258 LYS A O 1
ATOM 1941 N N . THR A 1 259 ? 22.578 -31.672 -52.219 1 35.53 259 THR A N 1
ATOM 1942 C CA . THR A 1 259 ? 23.469 -32.25 -53.188 1 35.53 259 THR A CA 1
ATOM 1943 C C . THR A 1 259 ? 22.984 -31.969 -54.625 1 35.53 259 THR A C 1
ATOM 1945 O O . THR A 1 259 ? 21.938 -32.5 -55.031 1 35.53 259 THR A O 1
ATOM 1948 N N . ALA A 1 260 ? 23.031 -30.688 -55.125 1 33.72 260 ALA A N 1
ATOM 1949 C CA . ALA A 1 260 ? 22.844 -30.344 -56.531 1 33.72 260 ALA A CA 1
ATOM 1950 C C . ALA A 1 260 ? 23.609 -31.312 -57.438 1 33.72 260 ALA A C 1
ATOM 1952 O O . ALA A 1 260 ? 24.844 -31.344 -57.406 1 33.72 260 ALA A O 1
ATOM 1953 N N . GLU A 1 261 ? 23.203 -32.531 -57.594 1 32.91 261 GLU A N 1
ATOM 1954 C CA . GLU A 1 261 ? 23.672 -33.438 -58.625 1 32.91 261 GLU A CA 1
ATOM 1955 C C . GLU A 1 261 ? 23.641 -32.75 -60 1 32.91 261 GLU A C 1
ATOM 1957 O O . GLU A 1 261 ? 22.547 -32.469 -60.531 1 32.91 261 GLU A O 1
ATOM 1962 N N . LYS A 1 262 ? 24.344 -31.594 -60.281 1 30.5 262 LYS A N 1
ATOM 1963 C CA . LYS A 1 262 ? 24.547 -31.047 -61.625 1 30.5 262 LYS A CA 1
ATOM 1964 C C . LYS A 1 262 ? 24.969 -32.156 -62.594 1 30.5 262 LYS A C 1
ATOM 1966 O O . LYS A 1 262 ? 25.953 -32.844 -62.375 1 30.5 262 LYS A O 1
ATOM 1971 N N . ASP A 1 263 ? 24.062 -32.688 -63.375 1 33.66 263 ASP A N 1
ATOM 1972 C CA . ASP A 1 263 ? 24.062 -33.562 -64.562 1 33.66 263 ASP A CA 1
ATOM 1973 C C . ASP A 1 263 ? 25.109 -33.125 -65.562 1 33.66 263 ASP A C 1
ATOM 1975 O O . ASP A 1 263 ? 25.234 -31.922 -65.875 1 33.66 263 ASP A O 1
ATOM 1979 N N . VAL A 1 264 ? 26.328 -33.75 -65.625 1 33.19 264 VAL A N 1
ATOM 1980 C CA . VAL A 1 264 ? 27.406 -33.781 -66.625 1 33.19 264 VAL A CA 1
ATOM 1981 C C . VAL A 1 264 ? 26.844 -33.844 -68 1 33.19 264 VAL A C 1
ATOM 1983 O O . VAL A 1 264 ? 26.641 -34.938 -68.562 1 33.19 264 VAL A O 1
ATOM 1986 N N . LYS A 1 265 ? 25.703 -33.312 -68.375 1 29.14 265 LYS A N 1
ATOM 1987 C CA . LYS A 1 265 ? 25.375 -33.594 -69.812 1 29.14 265 LYS A CA 1
ATOM 1988 C C . LYS A 1 265 ? 26.438 -33.062 -70.75 1 29.14 265 LYS A C 1
ATOM 1990 O O . LYS A 1 265 ? 26.672 -31.844 -70.812 1 29.14 265 LYS A O 1
ATOM 1995 N N . HIS A 1 266 ? 27.609 -33.75 -70.938 1 29.84 266 HIS A N 1
ATOM 1996 C CA . HIS A 1 266 ? 28.594 -33.625 -72 1 29.84 266 HIS A CA 1
ATOM 1997 C C . HIS A 1 266 ? 27.891 -33.406 -73.375 1 29.84 266 HIS A C 1
ATOM 1999 O O . HIS A 1 266 ? 27.125 -34.25 -73.812 1 29.84 266 HIS A O 1
ATOM 2005 N N . ARG A 1 267 ? 27.594 -32.219 -73.75 1 27.56 267 ARG A N 1
ATOM 2006 C CA . ARG A 1 267 ? 27.219 -31.766 -75.062 1 27.56 267 ARG A CA 1
ATOM 2007 C C . ARG A 1 267 ? 28.156 -32.375 -76.125 1 27.56 267 ARG A C 1
ATOM 2009 O O . ARG A 1 267 ? 29.359 -32.156 -76.125 1 27.56 267 ARG A O 1
ATOM 2016 N N . LYS A 1 268 ? 27.531 -33.344 -76.875 1 24.34 268 LYS A N 1
ATOM 2017 C CA . LYS A 1 268 ? 27.719 -33.656 -78.312 1 24.34 268 LYS A CA 1
ATOM 2018 C C . LYS A 1 268 ? 27.281 -32.469 -79.188 1 24.34 268 LYS A C 1
ATOM 2020 O O . LYS A 1 268 ? 26.203 -31.891 -79 1 24.34 268 LYS A O 1
ATOM 2025 N N . SER B 1 1 ? 15.094 90 7.742 1 20.38 1 SER B N 1
ATOM 2026 C CA . SER B 1 1 ? 15.289 88.938 6.734 1 20.38 1 SER B CA 1
ATOM 2027 C C . SER B 1 1 ? 16.516 88.125 7.031 1 20.38 1 SER B C 1
ATOM 2029 O O . SER B 1 1 ? 17.062 87.438 6.141 1 20.38 1 SER B O 1
ATOM 2031 N N . ILE B 1 2 ? 17.141 88 8.297 1 23.42 2 ILE B N 1
ATOM 2032 C CA . ILE B 1 2 ? 18.531 87.875 8.719 1 23.42 2 ILE B CA 1
ATOM 2033 C C . ILE B 1 2 ? 19.031 86.438 8.547 1 23.42 2 ILE B C 1
ATOM 2035 O O . ILE B 1 2 ? 18.438 85.5 9.055 1 23.42 2 ILE B O 1
ATOM 2039 N N . LEU B 1 3 ? 19.953 86.188 7.453 1 22.42 3 LEU B N 1
ATOM 2040 C CA . LEU B 1 3 ? 20.719 85.125 6.758 1 22.42 3 LEU B CA 1
ATOM 2041 C C . LEU B 1 3 ? 21.75 84.5 7.688 1 22.42 3 LEU B C 1
ATOM 2043 O O . LEU B 1 3 ? 22.766 85.125 8.023 1 22.42 3 LEU B O 1
ATOM 2047 N N . ARG B 1 4 ? 21.359 83.875 8.805 1 22.19 4 ARG B N 1
ATOM 2048 C CA . ARG B 1 4 ? 22.234 83.438 9.891 1 22.19 4 ARG B CA 1
ATOM 2049 C C . ARG B 1 4 ? 23.266 82.438 9.398 1 22.19 4 ARG B C 1
ATOM 2051 O O . ARG B 1 4 ? 22.922 81.438 8.758 1 22.19 4 ARG B O 1
ATOM 2058 N N . SER B 1 5 ? 24.516 82.875 9.156 1 20.34 5 SER B N 1
ATOM 2059 C CA . SER B 1 5 ? 25.797 82.375 8.656 1 20.34 5 SER B CA 1
ATOM 2060 C C . SER B 1 5 ? 26.281 81.188 9.445 1 20.34 5 SER B C 1
ATOM 2062 O O . SER B 1 5 ? 26.641 81.312 10.617 1 20.34 5 SER B O 1
ATOM 2064 N N . CYS B 1 6 ? 25.5 80 9.508 1 24.48 6 CYS B N 1
ATOM 2065 C CA . CYS B 1 6 ? 25.766 78.812 10.32 1 24.48 6 CYS B CA 1
ATOM 2066 C C . CYS B 1 6 ? 27.141 78.25 10.016 1 24.48 6 CYS B C 1
ATOM 2068 O O . CYS B 1 6 ? 27.422 77.875 8.883 1 24.48 6 CYS B O 1
ATOM 2070 N N . LEU B 1 7 ? 28.172 78.812 10.688 1 20.75 7 LEU B N 1
ATOM 2071 C CA . LEU B 1 7 ? 29.609 78.625 10.609 1 20.75 7 LEU B CA 1
ATOM 2072 C C . LEU B 1 7 ? 29.969 77.125 10.773 1 20.75 7 LEU B C 1
ATOM 2074 O O . LEU B 1 7 ? 29.609 76.5 11.773 1 20.75 7 LEU B O 1
ATOM 2078 N N . PHE B 1 8 ? 30.125 76.312 9.695 1 22.11 8 PHE B N 1
ATOM 2079 C CA . PHE B 1 8 ? 30.391 74.938 9.352 1 22.11 8 PHE B CA 1
ATOM 2080 C C . PHE B 1 8 ? 31.781 74.5 9.805 1 22.11 8 PHE B C 1
ATOM 2082 O O . PHE B 1 8 ? 32.781 74.938 9.219 1 22.11 8 PHE B O 1
ATOM 2089 N N . LEU B 1 9 ? 32.031 74.75 11.164 1 22.86 9 LEU B N 1
ATOM 2090 C CA . LEU B 1 9 ? 33.438 74.5 11.523 1 22.86 9 LEU B CA 1
ATOM 2091 C C . LEU B 1 9 ? 33.906 73.188 11.047 1 22.86 9 LEU B C 1
ATOM 2093 O O . LEU B 1 9 ? 33.156 72.188 11.055 1 22.86 9 LEU B O 1
ATOM 2097 N N . PRO B 1 10 ? 35.094 73.188 10.383 1 23.06 10 PRO B N 1
ATOM 2098 C CA . PRO B 1 10 ? 35.781 72.125 9.602 1 23.06 10 PRO B CA 1
ATOM 2099 C C . PRO B 1 10 ? 36.344 71 10.469 1 23.06 10 PRO B C 1
ATOM 2101 O O . PRO B 1 10 ? 37.094 71.25 11.398 1 23.06 10 PRO B O 1
ATOM 2104 N N . VAL B 1 11 ? 35.531 70.25 11.195 1 26.05 11 VAL B N 1
ATOM 2105 C CA . VAL B 1 11 ? 36.125 69.375 12.164 1 26.05 11 VAL B CA 1
ATOM 2106 C C . VAL B 1 11 ? 37.219 68.562 11.508 1 26.05 11 VAL B C 1
ATOM 2108 O O . VAL B 1 11 ? 37.062 68.062 10.375 1 26.05 11 VAL B O 1
ATOM 2111 N N . PRO B 1 12 ? 38.375 68.75 12.008 1 25.12 12 PRO B N 1
ATOM 2112 C CA . PRO B 1 12 ? 39.656 68.25 11.453 1 25.12 12 PRO B CA 1
ATOM 2113 C C . PRO B 1 12 ? 39.625 66.75 11.219 1 25.12 12 PRO B C 1
ATOM 2115 O O . PRO B 1 12 ? 38.844 66 11.883 1 25.12 12 PRO B O 1
ATOM 2118 N N . MET B 1 13 ? 39.906 66.312 10.016 1 23.78 13 MET B N 1
ATOM 2119 C CA . MET B 1 13 ? 39.906 65 9.367 1 23.78 13 MET B CA 1
ATOM 2120 C C . MET B 1 13 ? 40.969 64.125 9.977 1 23.78 13 MET B C 1
ATOM 2122 O O . MET B 1 13 ? 42.156 64.438 9.945 1 23.78 13 MET B O 1
ATOM 2126 N N . PRO B 1 14 ? 40.781 63.781 11.273 1 24.92 14 PRO B N 1
ATOM 2127 C CA . PRO B 1 14 ? 41.906 63.062 11.867 1 24.92 14 PRO B CA 1
ATOM 2128 C C . PRO B 1 14 ? 42.562 62.094 10.875 1 24.92 14 PRO B C 1
ATOM 2130 O O . PRO B 1 14 ? 41.969 61.719 9.883 1 24.92 14 PRO B O 1
ATOM 2133 N N . SER B 1 15 ? 43.875 62.094 10.961 1 23.16 15 SER B N 1
ATOM 2134 C CA . SER B 1 15 ? 45 61.469 10.242 1 23.16 15 SER B CA 1
ATOM 2135 C C . SER B 1 15 ? 44.75 59.969 10.055 1 23.16 15 SER B C 1
ATOM 2137 O O . SER B 1 15 ? 44.031 59.344 10.828 1 23.16 15 SER B O 1
ATOM 2139 N N . LYS B 1 16 ? 45.219 59.5 8.898 1 23.3 16 LYS B N 1
ATOM 2140 C CA . LYS B 1 16 ? 45.25 58.281 8.094 1 23.3 16 LYS B CA 1
ATOM 2141 C C . LYS B 1 16 ? 46 57.156 8.805 1 23.3 16 LYS B C 1
ATOM 2143 O O . LYS B 1 16 ? 47.219 57.094 8.719 1 23.3 16 LYS B O 1
ATOM 2148 N N . ALA B 1 17 ? 45.906 57.125 10.094 1 24.67 17 ALA B N 1
ATOM 2149 C CA . ALA B 1 17 ? 46.812 56.156 10.68 1 24.67 17 ALA B CA 1
ATOM 2150 C C . ALA B 1 17 ? 46.906 54.906 9.797 1 24.67 17 ALA B C 1
ATOM 2152 O O . ALA B 1 17 ? 46 54.594 9.055 1 24.67 17 ALA B O 1
ATOM 2153 N N . ASN B 1 18 ? 48.156 54.469 9.516 1 20.7 18 ASN B N 1
ATOM 2154 C CA . ASN B 1 18 ? 48.875 53.438 8.75 1 20.7 18 ASN B CA 1
ATOM 2155 C C . ASN B 1 18 ? 48.312 52.062 9.031 1 20.7 18 ASN B C 1
ATOM 2157 O O . ASN B 1 18 ? 48.469 51.531 10.141 1 20.7 18 ASN B O 1
ATOM 2161 N N . GLY B 1 19 ? 47.156 51.844 8.789 1 20.83 19 GLY B N 1
ATOM 2162 C CA . GLY B 1 19 ? 46.531 50.531 8.992 1 20.83 19 GLY B CA 1
ATOM 2163 C C . GLY B 1 19 ? 47.312 49.375 8.43 1 20.83 19 GLY B C 1
ATOM 2164 O O . GLY B 1 19 ? 47.562 49.312 7.227 1 20.83 19 GLY B O 1
ATOM 2165 N N . THR B 1 20 ? 48.5 49.156 9.023 1 21.52 20 THR B N 1
ATOM 2166 C CA . THR B 1 20 ? 49.281 47.969 8.641 1 21.52 20 THR B CA 1
ATOM 2167 C C . THR B 1 20 ? 48.344 46.812 8.312 1 21.52 20 THR B C 1
ATOM 2169 O O . THR B 1 20 ? 47.438 46.5 9.078 1 21.52 20 THR B O 1
ATOM 2172 N N . ILE B 1 21 ? 48.281 46.531 7.059 1 23.44 21 ILE B N 1
ATOM 2173 C CA . ILE B 1 21 ? 47.625 45.438 6.305 1 23.44 21 ILE B CA 1
ATOM 2174 C C . ILE B 1 21 ? 48.125 44.094 6.836 1 23.44 21 ILE B C 1
ATOM 2176 O O . ILE B 1 21 ? 49.25 43.656 6.535 1 23.44 21 ILE B O 1
ATOM 2180 N N . SER B 1 22 ? 48.438 43.969 8.102 1 22.42 22 SER B N 1
ATOM 2181 C CA . SER B 1 22 ? 48.938 42.625 8.352 1 22.42 22 SER B CA 1
ATOM 2182 C C . SER B 1 22 ? 48.219 41.594 7.512 1 22.42 22 SER B C 1
ATOM 2184 O O . SER B 1 22 ? 47 41.562 7.453 1 22.42 22 SER B O 1
ATOM 2186 N N . ALA B 1 23 ? 48.938 41.094 6.465 1 22.22 23 ALA B N 1
ATOM 2187 C CA . ALA B 1 23 ? 48.719 39.969 5.551 1 22.22 23 ALA B CA 1
ATOM 2188 C C . ALA B 1 23 ? 48.125 38.781 6.297 1 22.22 23 ALA B C 1
ATOM 2190 O O . ALA B 1 23 ? 48.875 38.062 7 1 22.22 23 ALA B O 1
ATOM 2191 N N . LEU B 1 24 ? 47.25 38.938 7.148 1 24.25 24 LEU B N 1
ATOM 2192 C CA . LEU B 1 24 ? 46.719 37.688 7.695 1 24.25 24 LEU B CA 1
ATOM 2193 C C . LEU B 1 24 ? 46.625 36.594 6.613 1 24.25 24 LEU B C 1
ATOM 2195 O O . LEU B 1 24 ? 45.938 36.781 5.625 1 24.25 24 LEU B O 1
ATOM 2199 N N . ALA B 1 25 ? 47.719 35.969 6.242 1 23.2 25 ALA B N 1
ATOM 2200 C CA . ALA B 1 25 ? 47.938 34.75 5.469 1 23.2 25 ALA B CA 1
ATOM 2201 C C . ALA B 1 25 ? 46.719 33.844 5.543 1 23.2 25 ALA B C 1
ATOM 2203 O O . ALA B 1 25 ? 46.344 33.375 6.621 1 23.2 25 ALA B O 1
ATOM 2204 N N . MET B 1 26 ? 45.875 33.969 4.668 1 25.98 26 MET B N 1
ATOM 2205 C CA . MET B 1 26 ? 44.781 33.094 4.316 1 25.98 26 MET B CA 1
ATOM 2206 C C . MET B 1 26 ? 45.25 31.641 4.254 1 25.98 26 MET B C 1
ATOM 2208 O O . MET B 1 26 ? 45.938 31.25 3.303 1 25.98 26 MET B O 1
ATOM 2212 N N . ASN B 1 27 ? 46.031 31.172 5.164 1 25.08 27 ASN B N 1
ATOM 2213 C CA . ASN B 1 27 ? 46.25 29.734 5.02 1 25.08 27 ASN B CA 1
ATOM 2214 C C . ASN B 1 27 ? 45.062 29.047 4.379 1 25.08 27 ASN B C 1
ATOM 2216 O O . ASN B 1 27 ? 43.938 29.125 4.895 1 25.08 27 ASN B O 1
ATOM 2220 N N . LYS B 1 28 ? 45.031 28.938 3.082 1 27.61 28 LYS B N 1
ATOM 2221 C CA . LYS B 1 28 ? 44.344 28.062 2.129 1 27.61 28 LYS B CA 1
ATOM 2222 C C . LYS B 1 28 ? 44.094 26.688 2.725 1 27.61 28 LYS B C 1
ATOM 2224 O O . LYS B 1 28 ? 44.781 25.734 2.418 1 27.61 28 LYS B O 1
ATOM 2229 N N . ASP B 1 29 ? 44.219 26.391 3.885 1 30.2 29 ASP B N 1
ATOM 2230 C CA . ASP B 1 29 ? 43.844 25.109 4.484 1 30.2 29 ASP B CA 1
ATOM 2231 C C . ASP B 1 29 ? 42.719 24.438 3.705 1 30.2 29 ASP B C 1
ATOM 2233 O O . ASP B 1 29 ? 41.906 25.109 3.078 1 30.2 29 ASP B O 1
ATOM 2237 N N . SER B 1 30 ? 42.875 23.062 3.377 1 32.06 30 SER B N 1
ATOM 2238 C CA . SER B 1 30 ? 42.156 22.016 2.664 1 32.06 30 SER B CA 1
ATOM 2239 C C . SER B 1 30 ? 40.656 22.141 2.836 1 32.06 30 SER B C 1
ATOM 2241 O O . SER B 1 30 ? 40.125 21.844 3.906 1 32.06 30 SER B O 1
ATOM 2243 N N . LEU B 1 31 ? 39.969 23.078 2.615 1 30.77 31 LEU B N 1
ATOM 2244 C CA . LEU B 1 31 ? 38.562 23.219 2.314 1 30.77 31 LEU B CA 1
ATOM 2245 C C . LEU B 1 31 ? 38 21.984 1.601 1 30.77 31 LEU B C 1
ATOM 2247 O O . LEU B 1 31 ? 37.688 22.047 0.411 1 30.77 31 LEU B O 1
ATOM 2251 N N . ILE B 1 32 ? 38.781 20.891 1.5 1 36.28 32 ILE B N 1
ATOM 2252 C CA . ILE B 1 32 ? 38.188 19.625 1.068 1 36.28 32 ILE B CA 1
ATOM 2253 C C . ILE B 1 32 ? 36.75 19.547 1.524 1 36.28 32 ILE B C 1
ATOM 2255 O O . ILE B 1 32 ? 36.469 19.562 2.725 1 36.28 32 ILE B O 1
ATOM 2259 N N . GLY B 1 33 ? 35.844 20.125 0.912 1 38.47 33 GLY B N 1
ATOM 2260 C CA . GLY B 1 33 ? 34.406 19.906 1.09 1 38.47 33 GLY B CA 1
ATOM 2261 C C . GLY B 1 33 ? 34.062 18.609 1.791 1 38.47 33 GLY B C 1
ATOM 2262 O O . GLY B 1 33 ? 34.375 17.531 1.282 1 38.47 33 GLY B O 1
ATOM 2263 N N . GLY B 1 34 ? 34.375 18.375 3.016 1 44.09 34 GLY B N 1
ATOM 2264 C CA . GLY B 1 34 ? 34.156 17.203 3.846 1 44.09 34 GLY B CA 1
ATOM 2265 C C . GLY B 1 34 ? 33.031 16.312 3.336 1 44.09 34 GLY B C 1
ATOM 2266 O O . GLY B 1 34 ? 31.953 16.812 2.967 1 44.09 34 GLY B O 1
ATOM 2267 N N . VAL B 1 35 ? 33.344 15.266 2.578 1 53.66 35 VAL B N 1
ATOM 2268 C CA . VAL B 1 35 ? 32.406 14.227 2.174 1 53.66 35 VAL B CA 1
ATOM 2269 C C . VAL B 1 35 ? 31.359 14.016 3.273 1 53.66 35 VAL B C 1
ATOM 2271 O O . VAL B 1 35 ? 31.703 13.594 4.383 1 53.66 35 VAL B O 1
ATOM 2274 N N . THR B 1 36 ? 30.375 14.859 3.408 1 73.94 36 THR B N 1
ATOM 2275 C CA . THR B 1 36 ? 29.297 14.789 4.402 1 73.94 36 THR B CA 1
ATOM 2276 C C . THR B 1 36 ? 28.781 13.359 4.535 1 73.94 36 THR B C 1
ATOM 2278 O O . THR B 1 36 ? 28.578 12.664 3.533 1 73.94 36 THR B O 1
ATOM 2281 N N . ASN B 1 37 ? 29.047 12.797 5.656 1 85.12 37 ASN B N 1
ATOM 2282 C CA . ASN B 1 37 ? 28.562 11.484 6.059 1 85.12 37 ASN B CA 1
ATOM 2283 C C . ASN B 1 37 ? 27.062 11.336 5.801 1 85.12 37 ASN B C 1
ATOM 2285 O O . ASN B 1 37 ? 26.25 12.039 6.41 1 85.12 37 ASN B O 1
ATOM 2289 N N . PRO B 1 38 ? 26.797 10.492 4.832 1 89.06 38 PRO B N 1
ATOM 2290 C CA . PRO B 1 38 ? 25.375 10.312 4.516 1 89.06 38 PRO B CA 1
ATOM 2291 C C . PRO B 1 38 ? 24.562 9.883 5.727 1 89.06 38 PRO B C 1
ATOM 2293 O O . PRO B 1 38 ? 23.328 10.039 5.73 1 89.06 38 PRO B O 1
ATOM 2296 N N . ASN B 1 39 ? 25.234 9.43 6.691 1 90.12 39 ASN B N 1
ATOM 2297 C CA . ASN B 1 39 ? 24.5 8.93 7.852 1 90.12 39 ASN B CA 1
ATOM 2298 C C . ASN B 1 39 ? 24.219 10.039 8.859 1 90.12 39 ASN B C 1
ATOM 2300 O O . ASN B 1 39 ? 23.453 9.852 9.805 1 90.12 39 ASN B O 1
ATOM 2304 N N . GLU B 1 40 ? 24.688 11.133 8.602 1 91.56 40 GLU B N 1
ATOM 2305 C CA . GLU B 1 40 ? 24.453 12.266 9.484 1 91.56 40 GLU B CA 1
ATOM 2306 C C . GLU B 1 40 ? 23.016 12.758 9.375 1 91.56 40 GLU B C 1
ATOM 2308 O O . GLU B 1 40 ? 22.438 12.773 8.289 1 91.56 40 GLU B O 1
ATOM 2313 N N . VAL B 1 41 ? 22.516 13.156 10.586 1 93.69 41 VAL B N 1
ATOM 2314 C CA . VAL B 1 41 ? 21.156 13.695 10.617 1 93.69 41 VAL B CA 1
ATOM 2315 C C . VAL B 1 41 ? 21.172 15.141 10.133 1 93.69 41 VAL B C 1
ATOM 2317 O O . VAL B 1 41 ? 21.875 15.984 10.688 1 93.69 41 VAL B O 1
ATOM 2320 N N . PHE B 1 42 ? 20.469 15.367 9.094 1 93.44 42 PHE B N 1
ATOM 2321 C CA . PHE B 1 42 ? 20.312 16.703 8.539 1 93.44 42 PHE B CA 1
ATOM 2322 C C . PHE B 1 42 ? 19.312 17.516 9.359 1 93.44 42 PHE B C 1
ATOM 2324 O O . PHE B 1 42 ? 19.562 18.688 9.68 1 93.44 42 PHE B O 1
ATOM 2331 N N . CYS B 1 43 ? 18.188 16.922 9.688 1 92.25 43 CYS B N 1
ATOM 2332 C CA . CYS B 1 43 ? 17.188 17.547 10.539 1 92.25 43 CYS B CA 1
ATOM 2333 C C . CYS B 1 43 ? 16.172 16.516 11.016 1 92.25 43 CYS B C 1
ATOM 2335 O O . CYS B 1 43 ? 16.281 15.328 10.695 1 92.25 43 CYS B O 1
ATOM 2337 N N . SER B 1 44 ? 15.312 16.969 11.945 1 94.06 44 SER B N 1
ATOM 2338 C CA . SER B 1 44 ? 14.172 16.172 12.406 1 94.06 44 SER B CA 1
ATOM 2339 C C . SER B 1 44 ? 12.859 16.891 12.133 1 94.06 44 SER B C 1
ATOM 2341 O O . SER B 1 44 ? 12.758 18.109 12.289 1 94.06 44 SER B O 1
ATOM 2343 N N . VAL B 1 45 ? 11.977 16.094 11.656 1 94 45 VAL B N 1
ATOM 2344 C CA . VAL B 1 45 ? 10.695 16.703 11.32 1 94 45 VAL B CA 1
ATOM 2345 C C . VAL B 1 45 ? 9.562 15.922 11.984 1 94 45 VAL B C 1
ATOM 2347 O O . VAL B 1 45 ? 9.664 14.703 12.164 1 94 45 VAL B O 1
ATOM 2350 N N . PRO B 1 46 ? 8.508 16.656 12.406 1 91.94 46 PRO B N 1
ATOM 2351 C CA . PRO B 1 46 ? 7.324 15.914 12.859 1 91.94 46 PRO B CA 1
ATOM 2352 C C . PRO B 1 46 ? 6.68 15.086 11.75 1 91.94 46 PRO B C 1
ATOM 2354 O O . PRO B 1 46 ? 6.781 15.445 10.57 1 91.94 46 PRO B O 1
ATOM 2357 N N . GLY B 1 47 ? 6.027 14.086 12.125 1 93.62 47 GLY B N 1
ATOM 2358 C CA . GLY B 1 47 ? 5.336 13.266 11.141 1 93.62 47 GLY B CA 1
ATOM 2359 C C . GLY B 1 47 ? 4.113 13.938 10.555 1 93.62 47 GLY B C 1
ATOM 2360 O O . GLY B 1 47 ? 3.328 14.555 11.273 1 93.62 47 GLY B O 1
ATOM 2361 N N . ARG B 1 48 ? 3.961 13.836 9.281 1 93.38 48 ARG B N 1
ATOM 2362 C CA . ARG B 1 48 ? 2.781 14.367 8.602 1 93.38 48 ARG B CA 1
ATOM 2363 C C . ARG B 1 48 ? 1.529 13.586 8.992 1 93.38 48 ARG B C 1
ATOM 2365 O O . ARG B 1 48 ? 0.436 14.156 9.062 1 93.38 48 ARG B O 1
ATOM 2372 N N . LEU B 1 49 ? 1.727 12.336 9.273 1 95 49 LEU B N 1
ATOM 2373 C CA . LEU B 1 49 ? 0.592 11.461 9.555 1 95 49 LEU B CA 1
ATOM 2374 C C . LEU B 1 49 ? 0.487 11.172 11.047 1 95 49 LEU B C 1
ATOM 2376 O O . LEU B 1 49 ? -0.233 10.258 11.461 1 95 49 LEU B O 1
ATOM 2380 N N . SER B 1 50 ? 1.174 11.922 11.789 1 90.94 50 SER B N 1
ATOM 2381 C CA . SER B 1 50 ? 1.062 11.805 13.242 1 90.94 50 SER B CA 1
ATOM 2382 C C . SER B 1 50 ? -0.137 12.586 13.766 1 90.94 50 SER B C 1
ATOM 2384 O O . SER B 1 50 ? -0.429 13.688 13.289 1 90.94 50 SER B O 1
ATOM 2386 N N . LEU B 1 51 ? -0.793 11.969 14.656 1 87.12 51 LEU B N 1
ATOM 2387 C CA . LEU B 1 51 ? -1.962 12.617 15.234 1 87.12 51 LEU B CA 1
ATOM 2388 C C . LEU B 1 51 ? -1.662 13.117 16.641 1 87.12 51 LEU B C 1
ATOM 2390 O O . LEU B 1 51 ? -0.889 12.5 17.375 1 87.12 51 LEU B O 1
ATOM 2394 N N . LEU B 1 52 ? -2.354 14.125 16.938 1 79.31 52 LEU B N 1
ATOM 2395 C CA . LEU B 1 52 ? -2.32 14.68 18.281 1 79.31 52 LEU B CA 1
ATOM 2396 C C . LEU B 1 52 ? -0.911 15.133 18.656 1 79.31 52 LEU B C 1
ATOM 2398 O O . LEU B 1 52 ? -0.175 15.641 17.797 1 79.31 52 LEU B O 1
ATOM 2402 N N . SER B 1 53 ? -0.605 15.211 19.891 1 70.94 53 SER B N 1
ATOM 2403 C CA . SER B 1 53 ? 0.68 15.75 20.328 1 70.94 53 SER B CA 1
ATOM 2404 C C . SER B 1 53 ? 1.765 14.68 20.297 1 70.94 53 SER B C 1
ATOM 2406 O O . SER B 1 53 ? 2.547 14.555 21.25 1 70.94 53 SER B O 1
ATOM 2408 N N . SER B 1 54 ? 1.713 13.992 19.062 1 66.62 54 SER B N 1
ATOM 2409 C CA . SER B 1 54 ? 2.797 13.016 18.953 1 66.62 54 SER B CA 1
ATOM 2410 C C . SER B 1 54 ? 4.156 13.711 18.922 1 66.62 54 SER B C 1
ATOM 2412 O O . SER B 1 54 ? 4.352 14.664 18.156 1 66.62 54 SER B O 1
ATOM 2414 N N . THR B 1 55 ? 4.953 13.359 19.781 1 68.38 55 THR B N 1
ATOM 2415 C CA . THR B 1 55 ? 6.293 13.93 19.875 1 68.38 55 THR B CA 1
ATOM 2416 C C . THR B 1 55 ? 7.266 13.164 18.984 1 68.38 55 THR B C 1
ATOM 2418 O O . THR B 1 55 ? 8.445 13.516 18.891 1 68.38 55 THR B O 1
ATOM 2421 N N . SER B 1 56 ? 6.66 12.273 18.234 1 79.38 56 SER B N 1
ATOM 2422 C CA . SER B 1 56 ? 7.562 11.477 17.406 1 79.38 56 SER B CA 1
ATOM 2423 C C . SER B 1 56 ? 8.023 12.266 16.188 1 79.38 56 SER B C 1
ATOM 2425 O O . SER B 1 56 ? 7.207 12.859 15.469 1 79.38 56 SER B O 1
ATOM 2427 N N . LYS B 1 57 ? 9.359 12.375 16.172 1 91.94 57 LYS B N 1
ATOM 2428 C CA . LYS B 1 57 ? 9.969 13.039 15.016 1 91.94 57 LYS B CA 1
ATOM 2429 C C . LYS B 1 57 ? 10.758 12.047 14.164 1 91.94 57 LYS B C 1
ATOM 2431 O O . LYS B 1 57 ? 11.273 11.047 14.68 1 91.94 57 LYS B O 1
ATOM 2436 N N . TYR B 1 58 ? 10.742 12.305 12.93 1 95.44 58 TYR B N 1
ATOM 2437 C CA . TYR B 1 58 ? 11.523 11.484 12.008 1 95.44 58 TYR B CA 1
ATOM 2438 C C . TYR B 1 58 ? 12.844 12.156 11.672 1 95.44 58 TYR B C 1
ATOM 2440 O O . TYR B 1 58 ? 12.883 13.359 11.375 1 95.44 58 TYR B O 1
ATOM 2448 N N . LYS B 1 59 ? 13.844 11.391 11.742 1 95.31 59 LYS B N 1
ATOM 2449 C CA . LYS B 1 59 ? 15.156 11.883 11.344 1 95.31 59 LYS B CA 1
ATOM 2450 C C . LYS B 1 59 ? 15.344 11.82 9.836 1 95.31 59 LYS B C 1
ATOM 2452 O O . LYS B 1 59 ? 15.008 10.812 9.203 1 95.31 59 LYS B O 1
ATOM 2457 N N . VAL B 1 60 ? 15.82 12.969 9.32 1 96.12 60 VAL B N 1
ATOM 2458 C CA . VAL B 1 60 ? 16.172 13.047 7.906 1 96.12 60 VAL B CA 1
ATOM 2459 C C . VAL B 1 60 ? 17.703 13.086 7.754 1 96.12 60 VAL B C 1
ATOM 2461 O O . VAL B 1 60 ? 18.344 14.016 8.234 1 96.12 60 VAL B O 1
ATOM 2464 N N . THR B 1 61 ? 18.219 12.094 7.086 1 95.19 61 THR B N 1
ATOM 2465 C CA . THR B 1 61 ? 19.672 12.023 6.945 1 95.19 61 THR B CA 1
ATOM 2466 C C . THR B 1 61 ? 20.141 12.828 5.738 1 95.19 61 THR B C 1
ATOM 2468 O O . THR B 1 61 ? 19.328 13.18 4.871 1 95.19 61 THR B O 1
ATOM 2471 N N . VAL B 1 62 ? 21.453 13.094 5.805 1 93.44 62 VAL B N 1
ATOM 2472 C CA . VAL B 1 62 ? 22.078 13.734 4.652 1 93.44 62 VAL B CA 1
ATOM 2473 C C . VAL B 1 62 ? 21.891 12.859 3.414 1 93.44 62 VAL B C 1
ATOM 2475 O O . VAL B 1 62 ? 21.625 13.367 2.322 1 93.44 62 VAL B O 1
ATOM 2478 N N . GLY B 1 63 ? 22.016 11.547 3.66 1 93.88 63 GLY B N 1
ATOM 2479 C CA . GLY B 1 63 ? 21.812 10.609 2.568 1 93.88 63 GLY B CA 1
ATOM 2480 C C . GLY B 1 63 ? 20.422 10.711 1.956 1 93.88 63 GLY B C 1
ATOM 2481 O O . GLY B 1 63 ? 20.266 10.617 0.737 1 93.88 63 GLY B O 1
ATOM 2482 N N . GLU B 1 64 ? 19.422 10.883 2.768 1 95.56 64 GLU B N 1
ATOM 2483 C CA . GLU B 1 64 ? 18.047 11.039 2.262 1 95.56 64 GLU B CA 1
ATOM 2484 C C . GLU B 1 64 ? 17.922 12.305 1.416 1 95.56 64 GLU B C 1
ATOM 2486 O O . GLU B 1 64 ? 17.328 12.273 0.335 1 95.56 64 GLU B O 1
ATOM 2491 N N . VAL B 1 65 ? 18.484 13.383 1.932 1 93.81 65 VAL B N 1
ATOM 2492 C CA . VAL B 1 65 ? 18.422 14.641 1.198 1 93.81 65 VAL B CA 1
ATOM 2493 C C . VAL B 1 65 ? 19.094 14.484 -0.16 1 93.81 65 VAL B C 1
ATOM 2495 O O . VAL B 1 65 ? 18.578 14.945 -1.179 1 93.81 65 VAL B O 1
ATOM 2498 N N . GLN B 1 66 ? 20.188 13.82 -0.157 1 92.31 66 GLN B N 1
ATOM 2499 C CA . GLN B 1 66 ? 20.922 13.586 -1.398 1 92.31 66 GLN B CA 1
ATOM 2500 C C . GLN B 1 66 ? 20.094 12.758 -2.375 1 92.31 66 GLN B C 1
ATOM 2502 O O . GLN B 1 66 ? 20.031 13.07 -3.566 1 92.31 66 GLN B O 1
ATOM 2507 N N . ARG B 1 67 ? 19.484 11.734 -1.934 1 93 67 ARG B N 1
ATOM 2508 C CA . ARG B 1 67 ? 18.672 10.867 -2.791 1 93 67 ARG B CA 1
ATOM 2509 C C . ARG B 1 67 ? 17.469 11.617 -3.35 1 93 67 ARG B C 1
ATOM 2511 O O . ARG B 1 67 ? 17.094 11.43 -4.508 1 93 67 ARG B O 1
ATOM 2518 N N . ARG B 1 68 ? 16.891 12.523 -2.508 1 92.38 68 ARG B N 1
ATOM 2519 C CA . ARG B 1 68 ? 15.695 13.25 -2.93 1 92.38 68 ARG B CA 1
ATOM 2520 C C . ARG B 1 68 ? 16.031 14.289 -3.998 1 92.38 68 ARG B C 1
ATOM 2522 O O . ARG B 1 68 ? 15.172 14.648 -4.805 1 92.38 68 ARG B O 1
ATOM 2529 N N . LEU B 1 69 ? 17.234 14.711 -3.992 1 89.38 69 LEU B N 1
ATOM 2530 C CA . LEU B 1 69 ? 17.672 15.734 -4.938 1 89.38 69 LEU B CA 1
ATOM 2531 C C . LEU B 1 69 ? 18.188 15.102 -6.223 1 89.38 69 LEU B C 1
ATOM 2533 O O . LEU B 1 69 ? 18.359 15.789 -7.23 1 89.38 69 LEU B O 1
ATOM 2537 N N . SER B 1 70 ? 18.422 13.859 -6.195 1 89.19 70 SER B N 1
ATOM 2538 C CA . SER B 1 70 ? 18.969 13.133 -7.336 1 89.19 70 SER B CA 1
ATOM 2539 C C . SER B 1 70 ? 17.875 12.359 -8.07 1 89.19 70 SER B C 1
ATOM 2541 O O . SER B 1 70 ? 16.766 12.188 -7.547 1 89.19 70 SER B O 1
ATOM 2543 N N . PRO B 1 71 ? 18.172 11.953 -9.273 1 88.44 71 PRO B N 1
ATOM 2544 C CA . PRO B 1 71 ? 17.188 11.07 -9.914 1 88.44 71 PRO B CA 1
ATOM 2545 C C . PRO B 1 71 ? 16.875 9.836 -9.07 1 88.44 71 PRO B C 1
ATOM 2547 O O . PRO B 1 71 ? 17.766 9.281 -8.43 1 88.44 71 PRO B O 1
ATOM 2550 N N . PRO B 1 72 ? 15.625 9.43 -9.086 1 89.88 72 PRO B N 1
ATOM 2551 C CA . PRO B 1 72 ? 14.57 9.789 -10.039 1 89.88 72 PRO B CA 1
ATOM 2552 C C . PRO B 1 72 ? 13.703 10.945 -9.547 1 89.88 72 PRO B C 1
ATOM 2554 O O . PRO B 1 72 ? 12.875 11.453 -10.305 1 89.88 72 PRO B O 1
ATOM 2557 N N . GLU B 1 73 ? 13.781 11.422 -8.289 1 87.25 73 GLU B N 1
ATOM 2558 C CA . GLU B 1 73 ? 12.852 12.406 -7.746 1 87.25 73 GLU B CA 1
ATOM 2559 C C . GLU B 1 73 ? 13.234 13.82 -8.172 1 87.25 73 GLU B C 1
ATOM 2561 O O . GLU B 1 73 ? 12.398 14.57 -8.68 1 87.25 73 GLU B O 1
ATOM 2566 N N . CYS B 1 74 ? 14.516 14.18 -8.047 1 87.56 74 CYS B N 1
ATOM 2567 C CA . CYS B 1 74 ? 15.008 15.484 -8.469 1 87.56 74 CYS B CA 1
ATOM 2568 C C . CYS B 1 74 ? 14.148 16.609 -7.906 1 87.56 74 CYS B C 1
ATOM 2570 O O . CYS B 1 74 ? 13.672 17.453 -8.656 1 87.56 74 CYS B O 1
ATOM 2572 N N . LEU B 1 75 ? 14.008 16.641 -6.645 1 87.06 75 LEU B N 1
ATOM 2573 C CA . LEU B 1 75 ? 13.172 17.656 -6.02 1 87.06 75 LEU B CA 1
ATOM 2574 C C . LEU B 1 75 ? 13.805 19.047 -6.16 1 87.06 75 LEU B C 1
ATOM 2576 O O . LEU B 1 75 ? 15.023 19.188 -6.117 1 87.06 75 LEU B O 1
ATOM 2580 N N . ASN B 1 76 ? 12.945 19.953 -6.328 1 82.81 76 ASN B N 1
ATOM 2581 C CA . ASN B 1 76 ? 13.414 21.328 -6.242 1 82.81 76 ASN B CA 1
ATOM 2582 C C . ASN B 1 76 ? 13.344 21.859 -4.812 1 82.81 76 ASN B C 1
ATOM 2584 O O . ASN B 1 76 ? 12.914 21.156 -3.904 1 82.81 76 ASN B O 1
ATOM 2588 N N . ALA B 1 77 ? 13.75 23.094 -4.66 1 81.81 77 ALA B N 1
ATOM 2589 C CA . ALA B 1 77 ? 13.867 23.672 -3.328 1 81.81 77 ALA B CA 1
ATOM 2590 C C . ALA B 1 77 ? 12.5 23.797 -2.658 1 81.81 77 ALA B C 1
ATOM 2592 O O . ALA B 1 77 ? 12.367 23.562 -1.455 1 81.81 77 ALA B O 1
ATOM 2593 N N . SER B 1 78 ? 11.508 24.188 -3.455 1 83.12 78 SER B N 1
ATOM 2594 C CA . SER B 1 78 ? 10.172 24.375 -2.9 1 83.12 78 SER B CA 1
ATOM 2595 C C . SER B 1 78 ? 9.594 23.047 -2.406 1 83.12 78 SER B C 1
ATOM 2597 O O . SER B 1 78 ? 9.039 22.984 -1.307 1 83.12 78 SER B O 1
ATOM 2599 N N . LEU B 1 79 ? 9.766 22.078 -3.168 1 87 79 LEU B N 1
ATOM 2600 C CA . LEU B 1 79 ? 9.25 20.766 -2.803 1 87 79 LEU B CA 1
ATOM 2601 C C . LEU B 1 79 ? 10.016 20.172 -1.621 1 87 79 LEU B C 1
ATOM 2603 O O . LEU B 1 79 ? 9.414 19.625 -0.692 1 87 79 LEU B O 1
ATOM 2607 N N . LEU B 1 80 ? 11.344 20.297 -1.742 1 89.69 80 LEU B N 1
ATOM 2608 C CA . LEU B 1 80 ? 12.141 19.797 -0.627 1 89.69 80 LEU B CA 1
ATOM 2609 C C . LEU B 1 80 ? 11.797 20.547 0.66 1 89.69 80 LEU B C 1
ATOM 2611 O O . LEU B 1 80 ? 11.711 19.938 1.728 1 89.69 80 LEU B O 1
ATOM 2615 N N . GLY B 1 81 ? 11.648 21.828 0.535 1 88.06 81 GLY B N 1
ATOM 2616 C CA . GLY B 1 81 ? 11.227 22.609 1.688 1 88.06 81 GLY B CA 1
ATOM 2617 C C . GLY B 1 81 ? 9.898 22.141 2.266 1 88.06 81 GLY B C 1
ATOM 2618 O O . GLY B 1 81 ? 9.719 22.141 3.486 1 88.06 81 GLY B O 1
ATOM 2619 N N . GLY B 1 82 ? 8.961 21.766 1.388 1 89.44 82 GLY B N 1
ATOM 2620 C CA . GLY B 1 82 ? 7.688 21.219 1.828 1 89.44 82 GLY B CA 1
ATOM 2621 C C . GLY B 1 82 ? 7.816 19.906 2.566 1 89.44 82 GLY B C 1
ATOM 2622 O O . GLY B 1 82 ? 7.188 19.703 3.607 1 89.44 82 GLY B O 1
ATOM 2623 N N . VAL B 1 83 ? 8.672 19.094 2.057 1 93.06 83 VAL B N 1
ATOM 2624 C CA . VAL B 1 83 ? 8.898 17.797 2.668 1 93.06 83 VAL B CA 1
ATOM 2625 C C . VAL B 1 83 ? 9.531 17.969 4.047 1 93.06 83 VAL B C 1
ATOM 2627 O O . VAL B 1 83 ? 9.195 17.25 4.992 1 93.06 83 VAL B O 1
ATOM 2630 N N . LEU B 1 84 ? 10.391 19.016 4.176 1 92.88 84 LEU B N 1
ATOM 2631 C CA . LEU B 1 84 ? 11.125 19.234 5.418 1 92.88 84 LEU B CA 1
ATOM 2632 C C . LEU B 1 84 ? 10.359 20.188 6.336 1 92.88 84 LEU B C 1
ATOM 2634 O O . LEU B 1 84 ? 10.859 20.578 7.395 1 92.88 84 LEU B O 1
ATOM 2638 N N . ARG B 1 85 ? 9.164 20.516 5.98 1 87.44 85 ARG B N 1
ATOM 2639 C CA . ARG B 1 85 ? 8.289 21.375 6.773 1 87.44 85 ARG B CA 1
ATOM 2640 C C . ARG B 1 85 ? 8.898 22.766 6.961 1 87.44 85 ARG B C 1
ATOM 2642 O O . ARG B 1 85 ? 8.836 23.328 8.055 1 87.44 85 ARG B O 1
ATOM 2649 N N . ARG B 1 86 ? 9.508 23.328 6.004 1 80 86 ARG B N 1
ATOM 2650 C CA . ARG B 1 86 ? 10.172 24.625 6.082 1 80 86 ARG B CA 1
ATOM 2651 C C . ARG B 1 86 ? 9.688 25.562 4.973 1 80 86 ARG B C 1
ATOM 2653 O O . ARG B 1 86 ? 10.25 26.625 4.766 1 80 86 ARG B O 1
ATOM 2660 N N . ALA B 1 87 ? 8.719 25.203 4.281 1 66.94 87 ALA B N 1
ATOM 2661 C CA . ALA B 1 87 ? 8.344 25.953 3.086 1 66.94 87 ALA B CA 1
ATOM 2662 C C . ALA B 1 87 ? 7.746 27.312 3.455 1 66.94 87 ALA B C 1
ATOM 2664 O O . ALA B 1 87 ? 7.914 28.281 2.721 1 66.94 87 ALA B O 1
ATOM 2665 N N . LYS B 1 88 ? 7.121 27.484 4.539 1 64 88 LYS B N 1
ATOM 2666 C CA . LYS B 1 88 ? 6.402 28.719 4.848 1 64 88 LYS B CA 1
ATOM 2667 C C . LYS B 1 88 ? 7.254 29.656 5.699 1 64 88 LYS B C 1
ATOM 2669 O O . LYS B 1 88 ? 6.832 30.766 6.016 1 64 88 LYS B O 1
ATOM 2674 N N . SER B 1 89 ? 8.406 29.266 5.887 1 67 89 SER B N 1
ATOM 2675 C CA . SER B 1 89 ? 9.258 30.094 6.742 1 67 89 SER B CA 1
ATOM 2676 C C . SER B 1 89 ? 9.852 31.266 5.961 1 67 89 SER B C 1
ATOM 2678 O O . SER B 1 89 ? 10.164 31.141 4.777 1 67 89 SER B O 1
ATOM 2680 N N . LYS B 1 90 ? 9.773 32.406 6.516 1 69.81 90 LYS B N 1
ATOM 2681 C CA . LYS B 1 90 ? 10.43 33.562 5.902 1 69.81 90 LYS B CA 1
ATOM 2682 C C . LYS B 1 90 ? 11.891 33.25 5.578 1 69.81 90 LYS B C 1
ATOM 2684 O O . LYS B 1 90 ? 12.648 32.812 6.449 1 69.81 90 LYS B O 1
ATOM 2689 N N . ASN B 1 91 ? 12.289 33.281 4.375 1 75.62 91 ASN B N 1
ATOM 2690 C CA . ASN B 1 91 ? 13.641 33 3.893 1 75.62 91 ASN B CA 1
ATOM 2691 C C . ASN B 1 91 ? 13.953 31.516 3.941 1 75.62 91 ASN B C 1
ATOM 2693 O O . ASN B 1 91 ? 15.109 31.125 4.098 1 75.62 91 ASN B O 1
ATOM 2697 N N . GLY B 1 92 ? 12.906 30.812 4.027 1 76.69 92 GLY B N 1
ATOM 2698 C CA . GLY B 1 92 ? 13.07 29.375 4.129 1 76.69 92 GLY B CA 1
ATOM 2699 C C . GLY B 1 92 ? 13.891 28.781 2.992 1 76.69 92 GLY B C 1
ATOM 2700 O O . GLY B 1 92 ? 14.812 28 3.225 1 76.69 92 GLY B O 1
ATOM 2701 N N . GLY B 1 93 ? 13.633 29.25 1.883 1 76.06 93 GLY B N 1
ATOM 2702 C CA . GLY B 1 93 ? 14.359 28.766 0.721 1 76.06 93 GLY B CA 1
ATOM 2703 C C . GLY B 1 93 ? 15.836 29.109 0.753 1 76.06 93 GLY B C 1
ATOM 2704 O O . GLY B 1 93 ? 16.688 28.281 0.427 1 76.06 93 GLY B O 1
ATOM 2705 N N . ARG B 1 94 ? 16.078 30.281 1.145 1 78.25 94 ARG B N 1
ATOM 2706 C CA . ARG B 1 94 ? 17.469 30.719 1.226 1 78.25 94 ARG B CA 1
ATOM 2707 C C . ARG B 1 94 ? 18.219 29.953 2.307 1 78.25 94 ARG B C 1
ATOM 2709 O O . ARG B 1 94 ? 19.344 29.5 2.084 1 78.25 94 ARG B O 1
ATOM 2716 N N . CYS B 1 95 ? 17.594 29.828 3.457 1 83 95 CYS B N 1
ATOM 2717 C CA . CYS B 1 95 ? 18.219 29.109 4.562 1 83 95 CYS B CA 1
ATOM 2718 C C . CYS B 1 95 ? 18.484 27.656 4.176 1 83 95 CYS B C 1
ATOM 2720 O O . CYS B 1 95 ? 19.531 27.109 4.508 1 83 95 CYS B O 1
ATOM 2722 N N . LEU B 1 96 ? 17.562 27.141 3.475 1 86.5 96 LEU B N 1
ATOM 2723 C CA . LEU B 1 96 ? 17.703 25.766 3.037 1 86.5 96 LEU B CA 1
ATOM 2724 C C . LEU B 1 96 ? 18.859 25.625 2.053 1 86.5 96 LEU B C 1
ATOM 2726 O O . LEU B 1 96 ? 19.656 24.688 2.152 1 86.5 96 LEU B O 1
ATOM 2730 N N . ARG B 1 97 ? 18.953 26.469 1.152 1 85.44 97 ARG B N 1
ATOM 2731 C CA . ARG B 1 97 ? 20.031 26.438 0.174 1 85.44 97 ARG B CA 1
ATOM 2732 C C . ARG B 1 97 ? 21.391 26.562 0.856 1 85.44 97 ARG B C 1
ATOM 2734 O O . ARG B 1 97 ? 22.344 25.875 0.491 1 85.44 97 ARG B O 1
ATOM 2741 N N . GLU B 1 98 ? 21.422 27.406 1.807 1 85.06 98 GLU B N 1
ATOM 2742 C CA . GLU B 1 98 ? 22.672 27.594 2.545 1 85.06 98 GLU B CA 1
ATOM 2743 C C . GLU B 1 98 ? 23.062 26.312 3.293 1 85.06 98 GLU B C 1
ATOM 2745 O O . GLU B 1 98 ? 24.25 25.953 3.326 1 85.06 98 GLU B O 1
ATOM 2750 N N . ARG B 1 99 ? 22.156 25.781 3.885 1 87 99 ARG B N 1
ATOM 2751 C CA . ARG B 1 99 ? 22.422 24.547 4.625 1 87 99 ARG B CA 1
ATOM 2752 C C . ARG B 1 99 ? 22.844 23.422 3.684 1 87 99 ARG B C 1
ATOM 2754 O O . ARG B 1 99 ? 23.734 22.625 4.023 1 87 99 ARG B O 1
ATOM 2761 N N . LEU B 1 100 ? 22.234 23.406 2.598 1 88.75 100 LEU B N 1
ATOM 2762 C CA . LEU B 1 100 ? 22.594 22.391 1.607 1 88.75 100 LEU B CA 1
ATOM 2763 C C . LEU B 1 100 ? 24 22.609 1.072 1 88.75 100 LEU B C 1
ATOM 2765 O O . LEU B 1 100 ? 24.75 21.656 0.886 1 88.75 100 LEU B O 1
ATOM 2769 N N . GLU B 1 101 ? 24.281 23.797 0.849 1 86.06 101 GLU B N 1
ATOM 2770 C CA . GLU B 1 101 ? 25.609 24.125 0.362 1 86.06 101 GLU B CA 1
ATOM 2771 C C . GLU B 1 101 ? 26.688 23.703 1.36 1 86.06 101 GLU B C 1
ATOM 2773 O O . GLU B 1 101 ? 27.781 23.281 0.966 1 86.06 101 GLU B O 1
ATOM 2778 N N . LYS B 1 102 ? 26.359 23.812 2.559 1 86.44 102 LYS B N 1
ATOM 2779 C CA . LYS B 1 102 ? 27.297 23.438 3.607 1 86.44 102 LYS B CA 1
ATOM 2780 C C . LYS B 1 102 ? 27.625 21.953 3.547 1 86.44 102 LYS B C 1
ATOM 2782 O O . LYS B 1 102 ? 28.703 21.531 3.977 1 86.44 102 LYS B O 1
ATOM 2787 N N . ILE B 1 103 ? 26.719 21.266 3.031 1 82.19 103 ILE B N 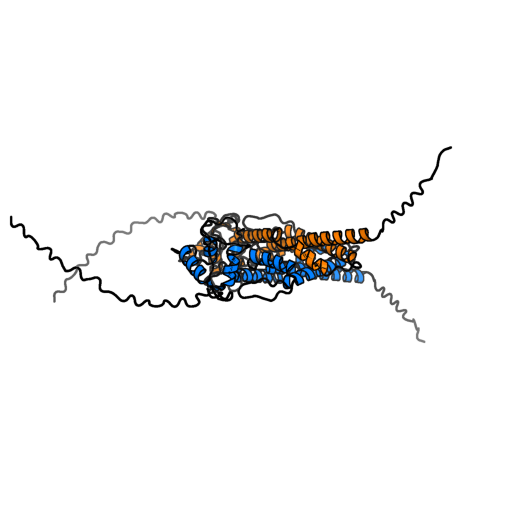1
ATOM 2788 C CA . ILE B 1 103 ? 26.984 19.828 2.967 1 82.19 103 ILE B CA 1
ATOM 2789 C C . ILE B 1 103 ? 27.266 19.422 1.525 1 82.19 103 ILE B C 1
ATOM 2791 O O . ILE B 1 103 ? 27.203 18.234 1.185 1 82.19 103 ILE B O 1
ATOM 2795 N N . GLY B 1 104 ? 27.484 20.375 0.698 1 81.19 104 GLY B N 1
ATOM 2796 C CA . GLY B 1 104 ? 27.969 20.109 -0.65 1 81.19 104 GLY B CA 1
ATOM 2797 C C . GLY B 1 104 ? 26.844 19.844 -1.643 1 81.19 104 GLY B C 1
ATOM 2798 O O . GLY B 1 104 ? 27.062 19.219 -2.676 1 81.19 104 GLY B O 1
ATOM 2799 N N . LEU B 1 105 ? 25.656 20.172 -1.263 1 82.81 105 LEU B N 1
ATOM 2800 C CA . LEU B 1 105 ? 24.531 19.969 -2.162 1 82.81 105 LEU B CA 1
ATOM 2801 C C . LEU B 1 105 ? 24.094 21.297 -2.781 1 82.81 105 LEU B C 1
ATOM 2803 O O . LEU B 1 105 ? 24.281 22.359 -2.191 1 82.81 105 LEU B O 1
ATOM 2807 N N . ASN B 1 106 ? 23.703 21.125 -4.031 1 78.81 106 ASN B N 1
ATOM 2808 C CA . ASN B 1 106 ? 23.234 22.297 -4.758 1 78.81 106 ASN B CA 1
ATOM 2809 C C . ASN B 1 106 ? 21.766 22.156 -5.164 1 78.81 106 ASN B C 1
ATOM 2811 O O . ASN B 1 106 ? 21.312 21.062 -5.512 1 78.81 106 ASN B O 1
ATOM 2815 N N . LEU B 1 107 ? 21.094 23.141 -4.793 1 77.19 107 LEU B N 1
ATOM 2816 C CA . LEU B 1 107 ? 19.703 23.203 -5.207 1 77.19 107 LEU B CA 1
ATOM 2817 C C . LEU B 1 107 ? 19.516 24.125 -6.406 1 77.19 107 LEU B C 1
ATOM 2819 O O . LEU B 1 107 ? 19.766 25.328 -6.305 1 77.19 107 LEU B O 1
ATOM 2823 N N . PRO B 1 108 ? 19.422 23.5 -7.656 1 61.5 108 PRO B N 1
ATOM 2824 C CA . PRO B 1 108 ? 19.266 24.375 -8.82 1 61.5 108 PRO B CA 1
ATOM 2825 C C . PRO B 1 108 ? 18.172 25.438 -8.625 1 61.5 108 PRO B C 1
ATOM 2827 O O . PRO B 1 108 ? 17.188 25.172 -7.934 1 61.5 108 PRO B O 1
ATOM 2830 N N . ALA B 1 109 ? 18.547 26.703 -9 1 54.47 109 ALA B N 1
ATOM 2831 C CA . ALA B 1 109 ? 17.609 27.812 -9.062 1 54.47 109 ALA B CA 1
ATOM 2832 C C . ALA B 1 109 ? 16.578 27.609 -10.18 1 54.47 109 ALA B C 1
ATOM 2834 O O . ALA B 1 109 ? 16.906 27.047 -11.234 1 54.47 109 ALA B O 1
ATOM 2835 N N . GLY B 1 110 ? 15.227 27.656 -9.828 1 55.38 110 GLY B N 1
ATOM 2836 C CA . GLY B 1 110 ? 14.156 27.641 -10.812 1 55.38 110 GLY B CA 1
ATOM 2837 C C . GLY B 1 110 ? 13.18 26.5 -10.609 1 55.38 110 GLY B C 1
ATOM 2838 O O . GLY B 1 110 ? 13.359 25.672 -9.719 1 55.38 110 GLY B O 1
ATOM 2839 N N . ARG B 1 111 ? 12.023 26.734 -11.266 1 52.59 111 ARG B N 1
ATOM 2840 C CA . ARG B 1 111 ? 10.898 25.812 -11.242 1 52.59 111 ARG B CA 1
ATOM 2841 C C . ARG B 1 111 ? 11.258 24.484 -11.914 1 52.59 111 ARG B C 1
ATOM 2843 O O . ARG B 1 111 ? 11.633 24.469 -13.094 1 52.59 111 ARG B O 1
ATOM 2850 N N . ARG B 1 112 ? 12.102 23.922 -11.391 1 49.94 112 ARG B N 1
ATOM 2851 C CA . ARG B 1 112 ? 12.312 22.625 -12.047 1 49.94 112 ARG B CA 1
ATOM 2852 C C . ARG B 1 112 ? 11.016 21.828 -12.109 1 49.94 112 ARG B C 1
ATOM 2854 O O . ARG B 1 112 ? 10.266 21.781 -11.133 1 49.94 112 ARG B O 1
ATOM 2861 N N . LYS B 1 113 ? 10.242 21.781 -13.203 1 50.62 113 LYS B N 1
ATOM 2862 C CA . LYS B 1 113 ? 9.039 21.078 -13.633 1 50.62 113 LYS B CA 1
ATOM 2863 C C . LYS B 1 113 ? 8.945 19.688 -12.992 1 50.62 113 LYS B C 1
ATOM 2865 O O . LYS B 1 113 ? 7.875 19.266 -12.562 1 50.62 113 LYS B O 1
ATOM 2870 N N . ALA B 1 114 ? 9.875 18.625 -13.43 1 51.38 114 ALA B N 1
ATOM 2871 C CA . ALA B 1 114 ? 9.578 17.344 -14.055 1 51.38 114 ALA B CA 1
ATOM 2872 C C . ALA B 1 114 ? 9.32 16.266 -13 1 51.38 114 ALA B C 1
ATOM 2874 O O . ALA B 1 114 ? 9.164 15.094 -13.328 1 51.38 114 ALA B O 1
ATOM 2875 N N . ALA B 1 115 ? 9.414 16.516 -11.703 1 60.91 115 ALA B N 1
ATOM 2876 C CA . ALA B 1 115 ? 9.438 15.273 -10.945 1 60.91 115 ALA B CA 1
ATOM 2877 C C . ALA B 1 115 ? 8.023 14.695 -10.797 1 60.91 115 ALA B C 1
ATOM 2879 O O . ALA B 1 115 ? 7.043 15.438 -10.828 1 60.91 115 ALA B O 1
ATOM 2880 N N . ASN B 1 116 ? 7.793 13.523 -11.125 1 74.69 116 ASN B N 1
ATOM 2881 C CA . ASN B 1 116 ? 6.531 12.859 -10.82 1 74.69 116 ASN B CA 1
ATOM 2882 C C . ASN B 1 116 ? 6.23 12.898 -9.328 1 74.69 116 ASN B C 1
ATOM 2884 O O . ASN B 1 116 ? 6.859 12.188 -8.539 1 74.69 116 ASN B O 1
ATOM 2888 N N . VAL B 1 117 ? 5.398 13.961 -8.914 1 86.88 117 VAL B N 1
ATOM 2889 C CA . VAL B 1 117 ? 5.07 14.133 -7.5 1 86.88 117 VAL B CA 1
ATOM 2890 C C . VAL B 1 117 ? 3.795 13.367 -7.168 1 86.88 117 VAL B C 1
ATOM 2892 O O . VAL B 1 117 ? 2.777 13.508 -7.848 1 86.88 117 VAL B O 1
ATOM 2895 N N . THR B 1 118 ? 3.916 12.422 -6.266 1 92.69 118 THR B N 1
ATOM 2896 C CA . THR B 1 118 ? 2.781 11.695 -5.699 1 92.69 118 THR B CA 1
ATOM 2897 C C . THR B 1 118 ? 2.57 12.086 -4.238 1 92.69 118 THR B C 1
ATOM 2899 O O . THR B 1 118 ? 3.352 12.859 -3.678 1 92.69 118 THR B O 1
ATOM 2902 N N . LEU B 1 119 ? 1.521 11.586 -3.646 1 95.62 119 LEU B N 1
ATOM 2903 C CA . LEU B 1 119 ? 1.3 11.867 -2.234 1 95.62 119 LEU B CA 1
ATOM 2904 C C . LEU B 1 119 ? 2.428 11.305 -1.38 1 95.62 119 LEU B C 1
ATOM 2906 O O . LEU B 1 119 ? 2.752 11.852 -0.326 1 95.62 119 LEU B O 1
ATOM 2910 N N . LEU B 1 120 ? 3.098 10.258 -1.838 1 96.5 120 LEU B N 1
ATOM 2911 C CA . LEU B 1 120 ? 4.203 9.656 -1.101 1 96.5 120 LEU B CA 1
ATOM 2912 C C . LEU B 1 120 ? 5.395 10.609 -1.034 1 96.5 120 LEU B C 1
ATOM 2914 O O . LEU B 1 120 ? 6.188 10.555 -0.093 1 96.5 120 LEU B O 1
ATOM 2918 N N . THR B 1 121 ? 5.469 11.477 -1.954 1 94.81 121 THR B N 1
ATOM 2919 C CA . THR B 1 121 ? 6.598 12.398 -2.043 1 94.81 121 THR B CA 1
ATOM 2920 C C . THR B 1 121 ? 6.656 13.305 -0.814 1 94.81 121 THR B C 1
ATOM 2922 O O . THR B 1 121 ? 7.734 13.75 -0.418 1 94.81 121 THR B O 1
ATOM 2925 N N . SER B 1 122 ? 5.516 13.492 -0.219 1 94.81 122 SER B N 1
ATOM 2926 C CA . SER B 1 122 ? 5.449 14.406 0.913 1 94.81 122 SER B CA 1
ATOM 2927 C C . SER B 1 122 ? 6.039 13.781 2.172 1 94.81 122 SER B C 1
ATOM 2929 O O . SER B 1 122 ? 6.289 14.469 3.158 1 94.81 122 SER B O 1
ATOM 2931 N N . LEU B 1 123 ? 6.281 12.5 2.186 1 96.81 123 LEU B N 1
ATOM 2932 C CA . LEU B 1 123 ? 6.77 11.781 3.361 1 96.81 123 LEU B CA 1
ATOM 2933 C C . LEU B 1 123 ? 8.289 11.68 3.346 1 96.81 123 LEU B C 1
ATOM 2935 O O . LEU B 1 123 ? 8.891 11.469 2.291 1 96.81 123 LEU B O 1
ATOM 2939 N N . VAL B 1 124 ? 8.859 11.875 4.523 1 97 124 VAL B N 1
ATOM 2940 C CA . VAL B 1 124 ? 10.258 11.492 4.656 1 97 124 VAL B CA 1
ATOM 2941 C C . VAL B 1 124 ? 10.383 9.969 4.676 1 97 124 VAL B C 1
ATOM 2943 O O . VAL B 1 124 ? 9.391 9.266 4.879 1 97 124 VAL B O 1
ATOM 2946 N N . GLU B 1 125 ? 11.594 9.453 4.457 1 97.06 125 GLU B N 1
ATOM 2947 C CA . GLU B 1 125 ? 11.812 8.016 4.297 1 97.06 125 GLU B CA 1
ATOM 2948 C C . GLU B 1 125 ? 11.359 7.246 5.531 1 97.06 125 GLU B C 1
ATOM 2950 O O . GLU B 1 125 ? 10.68 6.219 5.414 1 97.06 125 GLU B O 1
ATOM 2955 N N . GLY B 1 126 ? 11.727 7.77 6.688 1 96.81 126 GLY B N 1
ATOM 2956 C CA . GLY B 1 126 ? 11.328 7.102 7.918 1 96.81 126 GLY B CA 1
ATOM 2957 C C . GLY B 1 126 ? 9.82 6.965 8.062 1 96.81 126 GLY B C 1
ATOM 2958 O O . GLY B 1 126 ? 9.328 5.938 8.531 1 96.81 126 GLY B O 1
ATOM 2959 N N . GLU B 1 127 ? 9.141 7.934 7.691 1 96.88 127 GLU B N 1
ATOM 2960 C CA . GLU B 1 127 ? 7.688 7.934 7.793 1 96.88 127 GLU B CA 1
ATOM 2961 C C . GLU B 1 127 ? 7.059 7.023 6.742 1 96.88 127 GLU B C 1
ATOM 2963 O O . GLU B 1 127 ? 6.066 6.344 7.016 1 96.88 127 GLU B O 1
ATOM 2968 N N . ALA B 1 128 ? 7.594 7.066 5.547 1 97.75 128 ALA B N 1
ATOM 2969 C CA . ALA B 1 128 ? 7.105 6.188 4.488 1 97.75 128 ALA B CA 1
ATOM 2970 C C . ALA B 1 128 ? 7.266 4.719 4.875 1 97.75 128 ALA B C 1
ATOM 2972 O O . ALA B 1 128 ? 6.359 3.912 4.652 1 97.75 128 ALA B O 1
ATOM 2973 N N . VAL B 1 129 ? 8.344 4.398 5.469 1 97.12 129 VAL B N 1
ATOM 2974 C CA . VAL B 1 129 ? 8.602 3.033 5.906 1 97.12 129 VAL B CA 1
ATOM 2975 C C . VAL B 1 129 ? 7.648 2.66 7.039 1 97.12 129 VAL B C 1
ATOM 2977 O O . VAL B 1 129 ? 7.145 1.535 7.09 1 97.12 129 VAL B O 1
ATOM 2980 N N . HIS B 1 130 ? 7.469 3.586 7.898 1 96.94 130 HIS B N 1
ATOM 2981 C CA . HIS B 1 130 ? 6.516 3.363 8.984 1 96.94 130 HIS B CA 1
ATOM 2982 C C . HIS B 1 130 ? 5.113 3.096 8.438 1 96.94 130 HIS B C 1
ATOM 2984 O O . HIS B 1 130 ? 4.418 2.201 8.922 1 96.94 130 HIS B O 1
ATOM 2990 N N . LEU B 1 131 ? 4.719 3.859 7.5 1 98 131 LEU B N 1
ATOM 2991 C CA . LEU B 1 131 ? 3.42 3.67 6.859 1 98 131 LEU B CA 1
ATOM 2992 C C . LEU B 1 131 ? 3.32 2.283 6.234 1 98 131 LEU B C 1
ATOM 2994 O O . LEU B 1 131 ? 2.295 1.609 6.371 1 98 131 LEU B O 1
ATOM 2998 N N . ALA B 1 132 ? 4.336 1.858 5.594 1 98.44 132 ALA B N 1
ATOM 2999 C CA . ALA B 1 132 ? 4.355 0.534 4.977 1 98.44 132 ALA B CA 1
ATOM 3000 C C . ALA B 1 132 ? 4.273 -0.563 6.035 1 98.44 132 ALA B C 1
ATOM 3002 O O . ALA B 1 132 ? 3.627 -1.593 5.82 1 98.44 132 ALA B O 1
ATOM 3003 N N . ARG B 1 133 ? 4.953 -0.345 7.117 1 97.94 133 ARG B N 1
ATOM 3004 C CA . ARG B 1 133 ? 4.906 -1.312 8.211 1 97.94 133 ARG B CA 1
ATOM 3005 C C . ARG B 1 133 ? 3.494 -1.427 8.773 1 97.94 133 ARG B C 1
ATOM 3007 O O . ARG B 1 133 ? 3.02 -2.529 9.055 1 97.94 133 ARG B O 1
ATOM 3014 N N . ASP B 1 134 ? 2.881 -0.353 8.969 1 97.38 134 ASP B N 1
ATOM 3015 C CA . ASP B 1 134 ? 1.495 -0.36 9.43 1 97.38 134 ASP B CA 1
ATOM 3016 C C . ASP B 1 134 ? 0.598 -1.11 8.445 1 97.38 134 ASP B C 1
ATOM 3018 O O . ASP B 1 134 ? -0.243 -1.913 8.852 1 97.38 134 ASP B O 1
ATOM 3022 N N . PHE B 1 135 ? 0.761 -0.781 7.176 1 98.38 135 PHE B N 1
ATOM 3023 C CA . PHE B 1 135 ? -0.019 -1.467 6.152 1 98.38 135 PHE B CA 1
ATOM 3024 C C . PHE B 1 135 ? 0.242 -2.969 6.188 1 98.38 135 PHE B C 1
ATOM 3026 O O . PHE B 1 135 ? -0.687 -3.768 6.055 1 98.38 135 PHE B O 1
ATOM 3033 N N . GLY B 1 136 ? 1.485 -3.305 6.387 1 98.62 136 GLY B N 1
ATOM 3034 C CA . GLY B 1 136 ? 1.825 -4.711 6.512 1 98.62 136 GLY B CA 1
ATOM 3035 C C . GLY B 1 136 ? 1.131 -5.391 7.68 1 98.62 136 GLY B C 1
ATOM 3036 O O . GLY B 1 136 ? 0.63 -6.508 7.543 1 98.62 136 GLY B O 1
ATOM 3037 N N . TYR B 1 137 ? 1.115 -4.762 8.758 1 97.44 137 TYR B N 1
ATOM 3038 C CA . TYR B 1 137 ? 0.459 -5.297 9.945 1 97.44 137 TYR B CA 1
ATOM 3039 C C . TYR B 1 137 ? -1.024 -5.535 9.688 1 97.44 137 TYR B C 1
ATOM 3041 O O . TYR B 1 137 ? -1.559 -6.59 10.031 1 97.44 137 TYR B O 1
ATOM 3049 N N . VAL B 1 138 ? -1.65 -4.609 9.055 1 96.81 138 VAL B N 1
ATOM 3050 C CA . VAL B 1 138 ? -3.086 -4.684 8.805 1 96.81 138 VAL B CA 1
ATOM 3051 C C . VAL B 1 138 ? -3.373 -5.773 7.77 1 96.81 138 VAL B C 1
ATOM 3053 O O . VAL B 1 138 ? -4.375 -6.484 7.875 1 96.81 138 VAL B O 1
ATOM 3056 N N . CYS B 1 139 ? -2.549 -5.887 6.75 1 98.31 139 CYS B N 1
ATOM 3057 C CA . CYS B 1 139 ? -2.717 -6.941 5.754 1 98.31 139 CYS B CA 1
ATOM 3058 C C . CYS B 1 139 ? -2.609 -8.32 6.395 1 98.31 139 CYS B C 1
ATOM 3060 O O . CYS B 1 139 ? -3.359 -9.234 6.043 1 98.31 139 CYS B O 1
ATOM 3062 N N . GLU B 1 140 ? -1.734 -8.43 7.34 1 97.69 140 GLU B N 1
ATOM 3063 C CA . GLU B 1 140 ? -1.472 -9.711 7.98 1 97.69 140 GLU B CA 1
ATOM 3064 C C . GLU B 1 140 ? -2.58 -10.078 8.961 1 97.69 140 GLU B C 1
ATOM 3066 O O . GLU B 1 140 ? -2.998 -11.234 9.039 1 97.69 140 GLU B O 1
ATOM 3071 N N . THR B 1 141 ? -3.104 -9.109 9.625 1 96.56 141 THR B N 1
ATOM 3072 C CA . THR B 1 141 ? -3.963 -9.422 10.758 1 96.56 141 THR B CA 1
ATOM 3073 C C . THR B 1 141 ? -5.43 -9.211 10.398 1 96.56 141 THR B C 1
ATOM 3075 O O . THR B 1 141 ? -6.316 -9.852 10.977 1 96.56 141 THR B O 1
ATOM 3078 N N . GLU B 1 142 ? -5.684 -8.328 9.445 1 97 142 GLU B N 1
ATOM 3079 C CA . GLU B 1 142 ? -7.062 -7.887 9.281 1 97 142 GLU B CA 1
ATOM 3080 C C . GLU B 1 142 ? -7.629 -8.32 7.934 1 97 142 GLU B C 1
ATOM 3082 O O . GLU B 1 142 ? -8.844 -8.344 7.742 1 97 142 GLU B O 1
ATOM 3087 N N . PHE B 1 143 ? -6.812 -8.578 6.957 1 98.44 143 PHE B N 1
ATOM 3088 C CA . PHE B 1 143 ? -7.363 -9 5.676 1 98.44 143 PHE B CA 1
ATOM 3089 C C . PHE B 1 143 ? -8.133 -10.312 5.824 1 98.44 143 PHE B C 1
ATOM 3091 O O . PHE B 1 143 ? -7.656 -11.25 6.465 1 98.44 143 PHE B O 1
ATOM 3098 N N . PRO B 1 144 ? -9.305 -10.406 5.203 1 98.56 144 PRO B N 1
ATOM 3099 C CA . PRO B 1 144 ? -10.156 -11.578 5.398 1 98.56 144 PRO B CA 1
ATOM 3100 C C . PRO B 1 144 ? -9.789 -12.734 4.477 1 98.56 144 PRO B C 1
ATOM 3102 O O . PRO B 1 144 ? -10.609 -13.156 3.654 1 98.56 144 PRO B O 1
ATOM 3105 N N . ALA B 1 145 ? -8.641 -13.312 4.727 1 98.75 145 ALA B N 1
ATOM 3106 C CA . ALA B 1 145 ? -8.117 -14.383 3.885 1 98.75 145 ALA B CA 1
ATOM 3107 C C . ALA B 1 145 ? -9.031 -15.609 3.922 1 98.75 145 ALA B C 1
ATOM 3109 O O . ALA B 1 145 ? -9.289 -16.219 2.887 1 98.75 145 ALA B O 1
ATOM 3110 N N . LYS B 1 146 ? -9.523 -15.922 5.051 1 98.19 146 LYS B N 1
ATOM 3111 C CA . LYS B 1 146 ? -10.375 -17.094 5.199 1 98.19 146 LYS B CA 1
ATOM 3112 C C . LYS B 1 146 ? -11.688 -16.922 4.441 1 98.19 146 LYS B C 1
ATOM 3114 O O . LYS B 1 146 ? -12.117 -17.812 3.715 1 98.19 146 LYS B O 1
ATOM 3119 N N . ALA B 1 147 ? -12.336 -15.805 4.629 1 98.25 147 ALA B N 1
ATOM 3120 C CA . ALA B 1 147 ? -13.594 -15.523 3.941 1 98.25 147 ALA B CA 1
ATOM 3121 C C . ALA B 1 147 ? -13.398 -15.508 2.428 1 98.25 147 ALA B C 1
ATOM 3123 O O . ALA B 1 147 ? -14.25 -15.992 1.681 1 98.25 147 ALA B O 1
ATOM 3124 N N . ALA B 1 148 ? -12.305 -14.922 1.984 1 98.25 148 ALA B N 1
ATOM 3125 C CA . ALA B 1 148 ? -11.992 -14.883 0.558 1 98.25 148 ALA B CA 1
ATOM 3126 C C . ALA B 1 148 ? -11.812 -16.297 0.001 1 98.25 148 ALA B C 1
ATOM 3128 O O . ALA B 1 148 ? -12.336 -16.625 -1.066 1 98.25 148 ALA B O 1
ATOM 3129 N N . ALA B 1 149 ? -11.039 -17.094 0.754 1 98.12 149 ALA B N 1
ATOM 3130 C CA . ALA B 1 149 ? -10.789 -18.484 0.339 1 98.12 149 ALA B CA 1
ATOM 3131 C C . ALA B 1 149 ? -12.094 -19.266 0.25 1 98.12 149 ALA B C 1
ATOM 3133 O O . ALA B 1 149 ? -12.312 -20 -0.713 1 98.12 149 ALA B O 1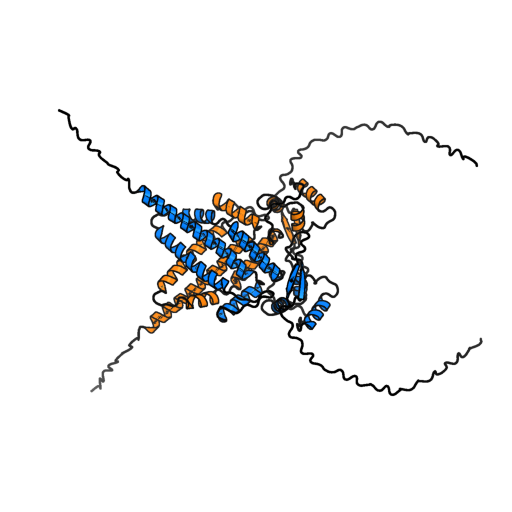
ATOM 3134 N N . GLU B 1 150 ? -12.938 -19.062 1.25 1 96.25 150 GLU B N 1
ATOM 3135 C CA . GLU B 1 150 ? -14.219 -19.766 1.271 1 96.25 150 GLU B CA 1
ATOM 3136 C C . GLU B 1 150 ? -15.102 -19.344 0.097 1 96.25 150 GLU B C 1
ATOM 3138 O O . GLU B 1 150 ? -15.734 -20.188 -0.545 1 96.25 150 GLU B O 1
ATOM 3143 N N . PHE B 1 151 ? -15.156 -18.156 -0.17 1 96.69 151 PHE B N 1
ATOM 3144 C CA . PHE B 1 151 ? -15.953 -17.625 -1.266 1 96.69 151 PHE B CA 1
ATOM 3145 C C . PHE B 1 151 ? -15.492 -18.203 -2.602 1 96.69 151 PHE B C 1
ATOM 3147 O O . PHE B 1 151 ? -16.312 -18.688 -3.389 1 96.69 151 PHE B O 1
ATOM 3154 N N . LEU B 1 152 ? -14.195 -18.141 -2.883 1 96.5 152 LEU B N 1
ATOM 3155 C CA . LEU B 1 152 ? -13.672 -18.562 -4.176 1 96.5 152 LEU B CA 1
ATOM 3156 C C . LEU B 1 152 ? -13.703 -20.078 -4.305 1 96.5 152 LEU B C 1
ATOM 3158 O O . LEU B 1 152 ? -13.867 -20.609 -5.402 1 96.5 152 LEU B O 1
ATOM 3162 N N . CYS B 1 153 ? -13.562 -20.781 -3.184 1 93.56 153 CYS B N 1
ATOM 3163 C CA . CYS B 1 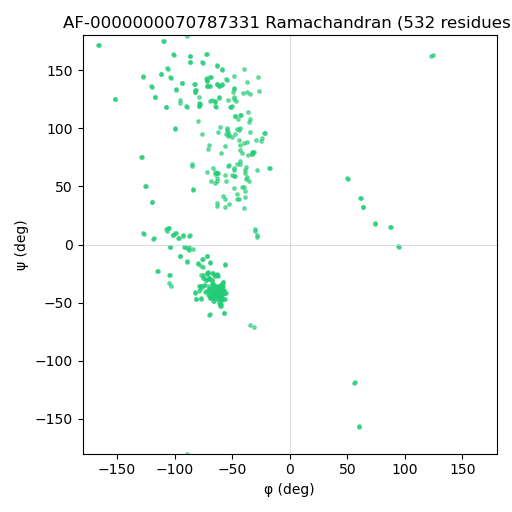153 ? -13.625 -22.234 -3.188 1 93.56 153 CYS B CA 1
ATOM 3164 C C . CYS B 1 153 ? -15 -22.719 -3.635 1 93.56 153 CYS B C 1
ATOM 3166 O O . CYS B 1 153 ? -15.117 -23.719 -4.336 1 93.56 153 CYS B O 1
ATOM 3168 N N . ARG B 1 154 ? -16.016 -22.016 -3.24 1 91.69 154 ARG B N 1
ATOM 3169 C CA . ARG B 1 154 ? -17.375 -22.375 -3.598 1 91.69 154 ARG B CA 1
ATOM 3170 C C . ARG B 1 154 ? -17.609 -22.266 -5.102 1 91.69 154 ARG B C 1
ATOM 3172 O O . ARG B 1 154 ? -18.438 -22.969 -5.672 1 91.69 154 ARG B O 1
ATOM 3179 N N . GLN B 1 155 ? -16.844 -21.406 -5.738 1 90.75 155 GLN B N 1
ATOM 3180 C CA . GLN B 1 155 ? -16.953 -21.219 -7.18 1 90.75 155 GLN B CA 1
ATOM 3181 C C . GLN B 1 155 ? -16.234 -22.312 -7.945 1 90.75 155 GLN B C 1
ATOM 3183 O O . GLN B 1 155 ? -16.469 -22.5 -9.141 1 90.75 155 GLN B O 1
ATOM 3188 N N . HIS B 1 156 ? -15.391 -23.031 -7.316 1 89 156 HIS B N 1
ATOM 3189 C CA . HIS B 1 156 ? -14.594 -24.094 -7.922 1 89 156 HIS B CA 1
ATOM 3190 C C . HIS B 1 156 ? -14.781 -25.422 -7.18 1 89 156 HIS B C 1
ATOM 3192 O O . HIS B 1 156 ? -13.805 -26.094 -6.863 1 89 156 HIS B O 1
ATOM 3198 N N . ALA B 1 157 ? -16.047 -25.828 -6.953 1 83.12 157 ALA B N 1
ATOM 3199 C CA . ALA B 1 157 ? -16.328 -26.969 -6.082 1 83.12 157 ALA B CA 1
ATOM 3200 C C . ALA B 1 157 ? -16.594 -28.234 -6.895 1 83.12 157 ALA B C 1
ATOM 3202 O O . ALA B 1 157 ? -16.953 -29.281 -6.34 1 83.12 157 ALA B O 1
ATOM 3203 N N . ASP B 1 158 ? -16.344 -28.188 -8.164 1 87.62 158 ASP B N 1
ATOM 3204 C CA . ASP B 1 158 ? -16.516 -29.391 -8.969 1 87.62 158 ASP B CA 1
ATOM 3205 C C . ASP B 1 158 ? -15.539 -30.484 -8.547 1 87.62 158 ASP B C 1
ATOM 3207 O O . ASP B 1 158 ? -14.328 -30.328 -8.672 1 87.62 158 ASP B O 1
ATOM 3211 N N . PRO B 1 159 ? -15.992 -31.641 -8.086 1 86.88 159 PRO B N 1
ATOM 3212 C CA . PRO B 1 159 ? -15.148 -32.719 -7.582 1 86.88 159 PRO B CA 1
ATOM 3213 C C . PRO B 1 159 ? -14.133 -33.219 -8.617 1 86.88 159 PRO B C 1
ATOM 3215 O O . PRO B 1 159 ? -13.031 -33.625 -8.258 1 86.88 159 PRO B O 1
ATOM 3218 N N . GLY B 1 160 ? -14.453 -33.188 -9.852 1 88.94 160 GLY B N 1
ATOM 3219 C CA . GLY B 1 160 ? -13.555 -33.656 -10.898 1 88.94 160 GLY B CA 1
ATOM 3220 C C . GLY B 1 160 ? -12.367 -32.719 -11.117 1 88.94 160 GLY B C 1
ATOM 3221 O O . GLY B 1 160 ? -11.383 -33.125 -11.75 1 88.94 160 GLY B O 1
ATOM 3222 N N . GLU B 1 161 ? -12.461 -31.516 -10.461 1 91.56 161 GLU B N 1
ATOM 3223 C CA . GLU B 1 161 ? -11.422 -30.516 -10.734 1 91.56 161 GLU B CA 1
ATOM 3224 C C . GLU B 1 161 ? -10.641 -30.172 -9.469 1 91.56 161 GLU B C 1
ATOM 3226 O O . GLU B 1 161 ? -9.742 -29.328 -9.492 1 91.56 161 GLU B O 1
ATOM 3231 N N . LEU B 1 162 ? -10.891 -30.828 -8.406 1 92.38 162 LEU B N 1
ATOM 3232 C CA . LEU B 1 162 ? -10.32 -30.484 -7.113 1 92.38 162 LEU B CA 1
ATOM 3233 C C . LEU B 1 162 ? -8.812 -30.688 -7.105 1 92.38 162 LEU B C 1
ATOM 3235 O O . LEU B 1 162 ? -8.07 -29.875 -6.551 1 92.38 162 LEU B O 1
ATOM 3239 N N . HIS B 1 163 ? -8.375 -31.812 -7.691 1 93.62 163 HIS B N 1
ATOM 3240 C CA . HIS B 1 163 ? -6.945 -32.094 -7.723 1 93.62 163 HIS B CA 1
ATOM 3241 C C . HIS B 1 163 ? -6.195 -31.078 -8.562 1 93.62 163 HIS B C 1
ATOM 3243 O O . HIS B 1 163 ? -5.113 -30.625 -8.172 1 93.62 163 HIS B O 1
ATOM 3249 N N . ALA B 1 164 ? -6.781 -30.812 -9.672 1 95.69 164 ALA B N 1
ATOM 3250 C CA . ALA B 1 164 ? -6.18 -29.797 -10.531 1 95.69 164 ALA B CA 1
ATOM 3251 C C . ALA B 1 164 ? -6.121 -28.438 -9.828 1 95.69 164 ALA B C 1
ATOM 3253 O O . ALA B 1 164 ? -5.133 -27.719 -9.945 1 95.69 164 ALA B O 1
ATOM 3254 N N . ARG B 1 165 ? -7.191 -28.078 -9.133 1 96.88 165 ARG B N 1
ATOM 3255 C CA . ARG B 1 165 ? -7.254 -26.812 -8.391 1 96.88 165 ARG B CA 1
ATOM 3256 C C . ARG B 1 165 ? -6.18 -26.766 -7.309 1 96.88 165 ARG B C 1
ATOM 3258 O O . ARG B 1 165 ? -5.523 -25.734 -7.125 1 96.88 165 ARG B O 1
ATOM 3265 N N . LYS B 1 166 ? -6.027 -27.828 -6.602 1 96.88 166 LYS B N 1
ATOM 3266 C CA . LYS B 1 166 ? -5.008 -27.906 -5.562 1 96.88 166 LYS B CA 1
ATOM 3267 C C . LYS B 1 166 ? -3.613 -27.688 -6.141 1 96.88 166 LYS B C 1
ATOM 3269 O O . LYS B 1 166 ? -2.799 -26.969 -5.562 1 96.88 166 LYS B O 1
ATOM 3274 N N . ASN B 1 167 ? -3.355 -28.344 -7.281 1 97.5 167 ASN B N 1
ATOM 3275 C CA . ASN B 1 167 ? -2.062 -28.172 -7.938 1 97.5 167 ASN B CA 1
ATOM 3276 C C . ASN B 1 167 ? -1.826 -26.734 -8.359 1 97.5 167 ASN B C 1
ATOM 3278 O O . ASN B 1 167 ? -0.706 -26.234 -8.266 1 97.5 167 ASN B O 1
ATOM 3282 N N . MET B 1 168 ? -2.883 -26.062 -8.812 1 98.19 168 MET B N 1
ATOM 3283 C CA . MET B 1 168 ? -2.773 -24.672 -9.211 1 98.19 168 MET B CA 1
ATOM 3284 C C . MET B 1 168 ? -2.455 -23.781 -8.016 1 98.19 168 MET B C 1
ATOM 3286 O O . MET B 1 168 ? -1.62 -22.875 -8.109 1 98.19 168 MET B O 1
ATOM 3290 N N . LEU B 1 169 ? -3.109 -24.078 -6.922 1 98.56 169 LEU B N 1
ATOM 3291 C CA . LEU B 1 169 ? -2.883 -23.312 -5.707 1 98.56 169 LEU B CA 1
ATOM 3292 C C . LEU B 1 169 ? -1.469 -23.516 -5.18 1 98.56 169 LEU B C 1
ATOM 3294 O O . LEU B 1 169 ? -0.817 -22.562 -4.738 1 98.56 169 LEU B O 1
ATOM 3298 N N . LEU B 1 170 ? -1.006 -24.75 -5.234 1 98.56 170 LEU B N 1
ATOM 3299 C CA . LEU B 1 170 ? 0.346 -25.047 -4.781 1 98.56 170 LEU B CA 1
ATOM 3300 C C . LEU B 1 170 ? 1.385 -24.375 -5.672 1 98.56 170 LEU B C 1
ATOM 3302 O O . LEU B 1 170 ? 2.387 -23.859 -5.18 1 98.56 170 LEU B O 1
ATOM 3306 N N . ALA B 1 171 ? 1.155 -24.438 -6.969 1 98.62 171 ALA B N 1
ATOM 3307 C CA . ALA B 1 171 ? 2.037 -23.734 -7.906 1 98.62 171 ALA B CA 1
ATOM 3308 C C . ALA B 1 171 ? 2.066 -22.234 -7.621 1 98.62 171 ALA B C 1
ATOM 3310 O O . ALA B 1 171 ? 3.131 -21.609 -7.648 1 98.62 171 ALA B O 1
ATOM 3311 N N . THR B 1 172 ? 0.915 -21.672 -7.355 1 98.88 172 THR B N 1
ATOM 3312 C CA . THR B 1 172 ? 0.805 -20.25 -7.066 1 98.88 172 THR B CA 1
ATOM 3313 C C . THR B 1 172 ? 1.563 -19.891 -5.789 1 98.88 172 THR B C 1
ATOM 3315 O O . THR B 1 172 ? 2.266 -18.875 -5.738 1 98.88 172 THR B O 1
ATOM 3318 N N . LYS B 1 173 ? 1.41 -20.688 -4.797 1 98.75 173 LYS B N 1
ATOM 3319 C CA . LYS B 1 173 ? 2.125 -20.469 -3.543 1 98.75 173 LYS B CA 1
ATOM 3320 C C . LYS B 1 173 ? 3.635 -20.453 -3.768 1 98.75 173 LYS B C 1
ATOM 3322 O O . LYS B 1 173 ? 4.34 -19.609 -3.209 1 98.75 173 LYS B O 1
ATOM 3327 N N . GLN B 1 174 ? 4.113 -21.328 -4.582 1 98.5 174 GLN B N 1
ATOM 3328 C CA . GLN B 1 174 ? 5.543 -21.438 -4.848 1 98.5 174 GLN B CA 1
ATOM 3329 C C . GLN B 1 174 ? 6.047 -20.219 -5.625 1 98.5 174 GLN B C 1
ATOM 3331 O O . GLN B 1 174 ? 7.09 -19.656 -5.293 1 98.5 174 GLN B O 1
ATOM 3336 N N . ILE B 1 175 ? 5.336 -19.828 -6.652 1 98.62 175 ILE B N 1
ATOM 3337 C CA . ILE B 1 175 ? 5.734 -18.688 -7.477 1 98.62 175 ILE B CA 1
ATOM 3338 C C . ILE B 1 175 ? 5.715 -17.422 -6.637 1 98.62 175 ILE B C 1
ATOM 3340 O O . ILE B 1 175 ? 6.609 -16.578 -6.75 1 98.62 175 ILE B O 1
ATOM 3344 N N . CYS B 1 176 ? 4.68 -17.266 -5.828 1 98.62 176 CYS B N 1
ATOM 3345 C CA . CYS B 1 176 ? 4.578 -16.109 -4.945 1 98.62 176 CYS B CA 1
ATOM 3346 C C . CYS B 1 176 ? 5.75 -16.062 -3.973 1 98.62 176 CYS B C 1
ATOM 3348 O O . CYS B 1 176 ? 6.285 -14.984 -3.691 1 98.62 176 CYS B O 1
ATOM 3350 N N . LYS B 1 177 ? 6.117 -17.203 -3.467 1 98.5 177 LYS B N 1
ATOM 3351 C CA . LYS B 1 177 ? 7.238 -17.281 -2.535 1 98.5 177 LYS B CA 1
ATOM 3352 C C . LYS B 1 177 ? 8.547 -16.859 -3.209 1 98.5 177 LYS B C 1
ATOM 3354 O O . LYS B 1 177 ? 9.359 -16.156 -2.613 1 98.5 177 LYS B O 1
ATOM 3359 N N . GLU B 1 178 ? 8.781 -17.297 -4.418 1 98.19 178 GLU B N 1
ATOM 3360 C CA . GLU B 1 178 ? 9.977 -16.922 -5.168 1 98.19 178 GLU B CA 1
ATOM 3361 C C . GLU B 1 178 ? 10.039 -15.414 -5.387 1 98.19 178 GLU B C 1
ATOM 3363 O O . GLU B 1 178 ? 11.094 -14.805 -5.223 1 98.19 178 GLU B O 1
ATOM 3368 N N . PHE B 1 179 ? 8.938 -14.898 -5.797 1 98.5 179 PHE B N 1
ATOM 3369 C CA . PHE B 1 179 ? 8.852 -13.461 -6.004 1 98.5 179 PHE B CA 1
ATOM 3370 C C . PHE B 1 179 ? 9.109 -12.711 -4.707 1 98.5 179 PHE B C 1
ATOM 3372 O O . PHE B 1 179 ? 9.898 -11.766 -4.68 1 98.5 179 PHE B O 1
ATOM 3379 N N . SER B 1 180 ? 8.484 -13.117 -3.607 1 98.5 180 SER B N 1
ATOM 3380 C CA . SER B 1 180 ? 8.633 -12.484 -2.301 1 98.5 180 SER B CA 1
ATOM 3381 C C . SER B 1 180 ? 10.07 -12.586 -1.801 1 98.5 180 SER B C 1
ATOM 3383 O O . SER B 1 180 ? 10.586 -11.664 -1.17 1 98.5 180 SER B O 1
ATOM 3385 N N . ASP B 1 181 ? 10.672 -13.727 -2.012 1 97.75 181 ASP B N 1
ATOM 3386 C CA . ASP B 1 181 ? 12.062 -13.922 -1.605 1 97.75 181 ASP B CA 1
ATOM 3387 C C . ASP B 1 181 ? 12.984 -12.961 -2.357 1 97.75 181 ASP B C 1
ATOM 3389 O O . ASP B 1 181 ? 13.945 -12.438 -1.783 1 97.75 181 ASP B O 1
ATOM 3393 N N . MET B 1 182 ? 12.742 -12.805 -3.613 1 97.62 182 MET B N 1
ATOM 3394 C CA . MET B 1 182 ? 13.523 -11.844 -4.383 1 97.62 182 MET B CA 1
ATOM 3395 C C . MET B 1 182 ? 13.336 -10.43 -3.834 1 97.62 182 MET B C 1
ATOM 3397 O O . MET B 1 182 ? 14.312 -9.703 -3.648 1 97.62 182 MET B O 1
ATOM 3401 N N . MET B 1 183 ? 12.102 -10.055 -3.576 1 97.94 183 MET B N 1
ATOM 3402 C CA . MET B 1 183 ? 11.805 -8.727 -3.047 1 97.94 183 MET B CA 1
ATOM 3403 C C . MET B 1 183 ? 12.508 -8.5 -1.71 1 97.94 183 MET B C 1
ATOM 3405 O O . MET B 1 183 ? 12.969 -7.398 -1.423 1 97.94 183 MET B O 1
ATOM 3409 N N . ALA B 1 184 ? 12.586 -9.562 -0.92 1 97 184 ALA B N 1
ATOM 3410 C CA . ALA B 1 184 ? 13.195 -9.484 0.406 1 97 184 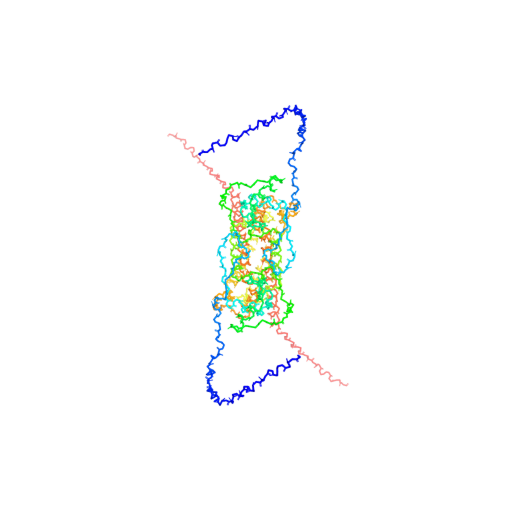ALA B CA 1
ATOM 3411 C C . ALA B 1 184 ? 14.703 -9.266 0.308 1 97 184 ALA B C 1
ATOM 3413 O O . ALA B 1 184 ? 15.344 -8.883 1.288 1 97 184 ALA B O 1
ATOM 3414 N N . GLN B 1 185 ? 15.266 -9.484 -0.838 1 96.69 185 GLN B N 1
ATOM 3415 C CA . GLN B 1 185 ? 16.703 -9.336 -1.034 1 96.69 185 GLN B CA 1
ATOM 3416 C C . GLN B 1 185 ? 17.047 -7.926 -1.496 1 96.69 185 GLN B C 1
ATOM 3418 O O . GLN B 1 185 ? 18.234 -7.598 -1.668 1 96.69 185 GLN B O 1
ATOM 3423 N N . ASP B 1 186 ? 16.062 -7.094 -1.693 1 96.62 186 ASP B N 1
ATOM 3424 C CA . ASP B 1 186 ? 16.312 -5.703 -2.066 1 96.62 186 ASP B CA 1
ATOM 3425 C C . ASP B 1 186 ? 17.109 -4.98 -0.982 1 96.62 186 ASP B C 1
ATOM 3427 O O . ASP B 1 186 ? 16.734 -5.008 0.192 1 96.62 186 ASP B O 1
ATOM 3431 N N . ARG B 1 187 ? 18.219 -4.367 -1.354 1 96.5 187 ARG B N 1
ATOM 3432 C CA . ARG B 1 187 ? 19.094 -3.637 -0.441 1 96.5 187 ARG B CA 1
ATOM 3433 C C . ARG B 1 187 ? 19.203 -2.17 -0.841 1 96.5 187 ARG B C 1
ATOM 3435 O O . ARG B 1 187 ? 20.281 -1.584 -0.78 1 96.5 187 ARG B O 1
ATOM 3442 N N . SER B 1 188 ? 18.109 -1.652 -1.305 1 95.88 188 SER B N 1
ATOM 3443 C CA . SER B 1 188 ? 18.062 -0.237 -1.655 1 95.88 188 SER B CA 1
ATOM 3444 C C . SER B 1 188 ? 18.391 0.64 -0.45 1 95.88 188 SER B C 1
ATOM 3446 O O . SER B 1 188 ? 17.938 0.365 0.664 1 95.88 188 SER B O 1
ATOM 3448 N N . PRO B 1 189 ? 19.188 1.666 -0.64 1 92.12 189 PRO B N 1
ATOM 3449 C CA . PRO B 1 189 ? 19.516 2.553 0.48 1 92.12 189 PRO B CA 1
ATOM 3450 C C . PRO B 1 189 ? 18.297 3.277 1.031 1 92.12 189 PRO B C 1
ATOM 3452 O O . PRO B 1 189 ? 17.438 3.738 0.261 1 92.12 189 PRO B O 1
ATOM 3455 N N . LEU B 1 190 ? 18.219 3.35 2.303 1 91.62 190 LEU B N 1
ATOM 3456 C CA . LEU B 1 190 ? 17.109 3.973 3.018 1 91.62 190 LEU B CA 1
ATOM 3457 C C . LEU B 1 190 ? 17.578 4.527 4.359 1 91.62 190 LEU B C 1
ATOM 3459 O O . LEU B 1 190 ? 18.125 3.793 5.184 1 91.62 190 LEU B O 1
ATOM 3463 N N . GLY B 1 191 ? 17.312 5.812 4.543 1 89.12 191 GLY B N 1
ATOM 3464 C CA . GLY B 1 191 ? 17.781 6.414 5.781 1 89.12 191 GLY B CA 1
ATOM 3465 C C . GLY B 1 191 ? 19.281 6.262 5.984 1 89.12 191 GLY B C 1
ATOM 3466 O O . GLY B 1 191 ? 20.078 6.648 5.125 1 89.12 191 GLY B O 1
ATOM 3467 N N . ASN B 1 192 ? 19.578 5.559 7.078 1 82.38 192 ASN B N 1
ATOM 3468 C CA . ASN B 1 192 ? 20.984 5.359 7.41 1 82.38 192 ASN B CA 1
ATOM 3469 C C . ASN B 1 192 ? 21.453 3.967 7.016 1 82.38 192 ASN B C 1
ATOM 3471 O O . ASN B 1 192 ? 22.594 3.598 7.285 1 82.38 192 ASN B O 1
ATOM 3475 N N . SER B 1 193 ? 20.578 3.287 6.32 1 79.69 193 SER B N 1
ATOM 3476 C CA . SER B 1 193 ? 20.906 1.913 5.965 1 79.69 193 SER B CA 1
ATOM 3477 C C . SER B 1 193 ? 21.516 1.836 4.57 1 79.69 193 SER B C 1
ATOM 3479 O O . SER B 1 193 ? 20.984 2.41 3.619 1 79.69 193 SER B O 1
ATOM 3481 N N . ARG B 1 194 ? 22.781 1.256 4.582 1 77.44 194 ARG B N 1
ATOM 3482 C CA . ARG B 1 194 ? 23.453 0.975 3.312 1 77.44 194 ARG B CA 1
ATOM 3483 C C . ARG B 1 194 ? 23.938 -0.469 3.26 1 77.44 194 ARG B C 1
ATOM 3485 O O . ARG B 1 194 ? 25.141 -0.721 3.262 1 77.44 194 ARG B O 1
ATOM 3492 N N . PRO B 1 195 ? 23 -1.333 3.057 1 79.94 195 PRO B N 1
ATOM 3493 C CA . PRO B 1 195 ? 23.375 -2.746 3.082 1 79.94 195 PRO B CA 1
ATOM 3494 C C . PRO B 1 195 ? 24.109 -3.182 1.81 1 79.94 195 PRO B C 1
ATOM 3496 O O . PRO B 1 195 ? 23.938 -2.559 0.758 1 79.94 195 PRO B O 1
ATOM 3499 N N . SER B 1 196 ? 24.844 -4.207 2.002 1 86.69 196 SER B N 1
ATOM 3500 C CA . SER B 1 196 ? 25.516 -4.789 0.847 1 86.69 196 SER B CA 1
ATOM 3501 C C . SER B 1 196 ? 24.531 -5.5 -0.072 1 86.69 196 SER B C 1
ATOM 3503 O O . SER B 1 196 ? 23.641 -6.219 0.397 1 86.69 196 SER B O 1
ATOM 3505 N N . PHE B 1 197 ? 24.844 -5.293 -1.354 1 86.62 197 PHE B N 1
ATOM 3506 C CA . PHE B 1 197 ? 23.938 -5.855 -2.35 1 86.62 197 PHE B CA 1
ATOM 3507 C C . PHE B 1 197 ? 24.031 -7.379 -2.365 1 86.62 197 PHE B C 1
ATOM 3509 O O . PHE B 1 197 ? 25.125 -7.941 -2.25 1 86.62 197 PHE B O 1
ATOM 3516 N N . ILE B 1 198 ? 22.875 -7.965 -2.432 1 90.94 198 ILE B N 1
ATOM 3517 C CA . ILE B 1 198 ? 22.766 -9.414 -2.572 1 90.94 198 ILE B CA 1
ATOM 3518 C C . ILE B 1 198 ? 22.375 -9.766 -4.008 1 90.94 198 ILE B C 1
ATOM 3520 O O . ILE B 1 198 ? 22.953 -10.68 -4.605 1 90.94 198 ILE B O 1
ATOM 3524 N N . LEU B 1 199 ? 21.594 -8.906 -4.613 1 94.19 199 LEU B N 1
ATOM 3525 C CA . LEU B 1 199 ? 21.094 -9.133 -5.965 1 94.19 199 LEU B CA 1
ATOM 3526 C C . LEU B 1 199 ? 22.078 -8.633 -7.004 1 94.19 199 LEU B C 1
ATOM 3528 O O . LEU B 1 199 ? 22.938 -7.789 -6.699 1 94.19 199 LEU B O 1
ATOM 3532 N N . GLU B 1 200 ? 21.969 -9.172 -8.133 1 94.06 200 GLU B N 1
ATOM 3533 C CA . GLU B 1 200 ? 22.734 -8.656 -9.258 1 94.06 200 GLU B CA 1
ATOM 3534 C C . GLU B 1 200 ? 22.406 -7.191 -9.523 1 94.06 200 GLU B C 1
ATOM 3536 O O . GLU B 1 200 ? 21.281 -6.758 -9.328 1 94.06 200 GLU B O 1
ATOM 3541 N N . PRO B 1 201 ? 23.375 -6.527 -10.023 1 93.31 201 PRO B N 1
ATOM 3542 C CA . PRO B 1 201 ? 23.203 -5.086 -10.219 1 93.31 201 PRO B CA 1
ATOM 3543 C C . PRO B 1 201 ? 22.031 -4.75 -11.125 1 93.31 201 PRO B C 1
ATOM 3545 O O . PRO B 1 201 ? 21.359 -3.734 -10.914 1 93.31 201 PRO B O 1
ATOM 3548 N N . GLY B 1 202 ? 21.797 -5.582 -12.086 1 93.44 202 GLY B N 1
ATOM 3549 C CA . GLY B 1 202 ? 20.703 -5.301 -13.016 1 93.44 202 GLY B CA 1
ATOM 3550 C C . GLY B 1 202 ? 19.359 -5.215 -12.336 1 93.44 202 GLY B C 1
ATOM 3551 O O . GLY B 1 202 ? 18.609 -4.246 -12.539 1 93.44 202 GLY B O 1
ATOM 3552 N N . VAL B 1 203 ? 19.047 -6.211 -11.57 1 96.62 203 VAL B N 1
ATOM 3553 C CA . VAL B 1 203 ? 17.766 -6.227 -10.883 1 96.62 203 VAL B CA 1
ATOM 3554 C C . VAL B 1 203 ? 17.812 -5.305 -9.672 1 96.62 203 VAL B C 1
ATOM 3556 O O . VAL B 1 203 ? 16.844 -4.605 -9.375 1 96.62 203 VAL B O 1
ATOM 3559 N N . GLN B 1 204 ? 18.922 -5.211 -8.984 1 97.25 204 GLN B N 1
ATOM 3560 C CA . GLN B 1 204 ? 19.047 -4.355 -7.812 1 97.25 204 GLN B CA 1
ATOM 3561 C C . GLN B 1 204 ? 18.875 -2.885 -8.18 1 97.25 204 GLN B C 1
ATOM 3563 O O . GLN B 1 204 ? 18.203 -2.137 -7.477 1 97.25 204 GLN B O 1
ATOM 3568 N N . SER B 1 205 ? 19.516 -2.457 -9.281 1 97.25 205 SER B N 1
ATOM 3569 C CA . SER B 1 205 ? 19.406 -1.062 -9.695 1 97.25 205 SER B CA 1
ATOM 3570 C C . SER B 1 205 ? 17.969 -0.689 -10.016 1 97.25 205 SER B C 1
ATOM 3572 O O . SER B 1 205 ? 17.531 0.419 -9.703 1 97.25 205 SER B O 1
ATOM 3574 N N . CYS B 1 206 ? 17.25 -1.607 -10.609 1 97.88 206 CYS B N 1
ATOM 3575 C CA . CYS B 1 206 ? 15.859 -1.364 -10.961 1 97.88 206 CYS B CA 1
ATOM 3576 C C . CYS B 1 206 ? 14.992 -1.311 -9.711 1 97.88 206 CYS B C 1
ATOM 3578 O O . CYS B 1 206 ? 14.109 -0.456 -9.602 1 97.88 206 CYS B O 1
ATOM 3580 N N . LEU B 1 207 ? 15.25 -2.236 -8.82 1 98 207 LEU B N 1
ATOM 3581 C CA . LEU B 1 207 ? 14.523 -2.217 -7.551 1 98 207 LEU B CA 1
ATOM 3582 C C . LEU B 1 207 ? 14.836 -0.95 -6.766 1 98 207 LEU B C 1
ATOM 3584 O O . LEU B 1 207 ? 13.961 -0.394 -6.102 1 98 207 LEU B O 1
ATOM 3588 N N . THR B 1 208 ? 16.078 -0.484 -6.84 1 96.94 208 THR B N 1
ATOM 3589 C CA . THR B 1 208 ? 16.453 0.75 -6.164 1 96.94 208 THR B CA 1
ATOM 3590 C C . THR B 1 208 ? 15.703 1.942 -6.746 1 96.94 208 THR B C 1
ATOM 3592 O O . THR B 1 208 ? 15.258 2.818 -6.004 1 96.94 208 THR B O 1
ATOM 3595 N N . HIS B 1 209 ? 15.586 1.967 -8.039 1 96.31 209 HIS B N 1
ATOM 3596 C CA . HIS B 1 209 ? 14.805 3.023 -8.672 1 96.31 209 HIS B CA 1
ATOM 3597 C C . HIS B 1 209 ? 13.383 3.049 -8.125 1 96.31 209 HIS B C 1
ATOM 3599 O O . HIS B 1 209 ? 12.859 4.113 -7.793 1 96.31 209 HIS B O 1
ATOM 3605 N N . PHE B 1 210 ? 12.781 1.87 -8.062 1 97.31 210 PHE B N 1
ATOM 3606 C CA . PHE B 1 210 ? 11.422 1.755 -7.551 1 97.31 210 PHE B CA 1
ATOM 3607 C C . PHE B 1 210 ? 11.352 2.184 -6.09 1 97.31 210 PHE B C 1
ATOM 3609 O O . PHE B 1 210 ? 10.414 2.873 -5.684 1 97.31 210 PHE B O 1
ATOM 3616 N N . SER B 1 211 ? 12.305 1.786 -5.285 1 96.94 211 SER B N 1
ATOM 3617 C CA . SER B 1 211 ? 12.375 2.164 -3.875 1 96.94 211 SER B CA 1
ATOM 3618 C C . SER B 1 211 ? 12.484 3.676 -3.715 1 96.94 211 SER B C 1
ATOM 3620 O O . SER B 1 211 ? 11.836 4.266 -2.854 1 96.94 211 SER B O 1
ATOM 3622 N N . LEU B 1 212 ? 13.273 4.266 -4.586 1 95.31 212 LEU B N 1
ATOM 3623 C CA . LEU B 1 212 ? 13.516 5.703 -4.488 1 95.31 212 LEU B CA 1
ATOM 3624 C C . LEU B 1 212 ? 12.258 6.492 -4.852 1 95.31 212 LEU B C 1
ATOM 3626 O O . LEU B 1 212 ? 11.914 7.457 -4.172 1 95.31 212 LEU B O 1
ATOM 3630 N N . ILE B 1 213 ? 11.531 6.082 -5.828 1 94.19 213 ILE B N 1
ATOM 3631 C CA . ILE B 1 213 ? 10.367 6.832 -6.289 1 94.19 213 ILE B CA 1
ATOM 3632 C C . ILE B 1 213 ? 9.25 6.73 -5.254 1 94.19 213 ILE B C 1
ATOM 3634 O O . ILE B 1 213 ? 8.391 7.609 -5.172 1 94.19 213 ILE B O 1
ATOM 3638 N N . THR B 1 214 ? 9.305 5.664 -4.445 1 96.12 214 THR B N 1
ATOM 3639 C CA . THR B 1 214 ? 8.281 5.469 -3.428 1 96.12 214 THR B CA 1
ATOM 3640 C C . THR B 1 214 ? 8.82 5.824 -2.045 1 96.12 214 THR B C 1
ATOM 3642 O O . THR B 1 214 ? 8.125 5.648 -1.04 1 96.12 214 THR B O 1
ATOM 3645 N N . HIS B 1 215 ? 10.07 6.18 -2.012 1 94.06 215 HIS B N 1
ATOM 3646 C CA . HIS B 1 215 ? 10.719 6.629 -0.784 1 94.06 215 HIS B CA 1
ATOM 3647 C C . HIS B 1 215 ? 10.758 5.512 0.254 1 94.06 215 HIS B C 1
ATOM 3649 O O . HIS B 1 215 ? 10.609 5.766 1.451 1 94.06 215 HIS B O 1
ATOM 3655 N N . GLY B 1 216 ? 10.859 4.344 -0.224 1 96.12 216 GLY B N 1
ATOM 3656 C CA . GLY B 1 216 ? 10.984 3.195 0.66 1 96.12 216 GLY B CA 1
ATOM 3657 C C . GLY B 1 216 ? 9.656 2.533 0.972 1 96.12 216 GLY B C 1
ATOM 3658 O O . GLY B 1 216 ? 9.609 1.524 1.678 1 96.12 216 GLY B O 1
ATOM 3659 N N . PHE B 1 217 ? 8.547 3.08 0.444 1 98.31 217 PHE B N 1
ATOM 3660 C CA . PHE B 1 217 ? 7.219 2.553 0.731 1 98.31 217 PHE B CA 1
ATOM 3661 C C . PHE B 1 217 ? 6.91 1.355 -0.158 1 98.31 217 PHE B C 1
ATOM 3663 O O . PHE B 1 217 ? 6.34 0.364 0.303 1 98.31 217 PHE B O 1
ATOM 3670 N N . GLY B 1 218 ? 7.262 1.42 -1.401 1 98.38 218 GLY B N 1
ATOM 3671 C CA . GLY B 1 218 ? 6.758 0.539 -2.443 1 98.38 218 GLY B CA 1
ATOM 3672 C C . GLY B 1 218 ? 7.062 -0.925 -2.186 1 98.38 218 GLY B C 1
ATOM 3673 O O . GLY B 1 218 ? 6.156 -1.76 -2.178 1 98.38 218 GLY B O 1
ATOM 3674 N N . GLY B 1 219 ? 8.328 -1.252 -1.944 1 98.25 219 GLY B N 1
ATOM 3675 C CA . GLY B 1 219 ? 8.742 -2.629 -1.725 1 98.25 219 GLY B CA 1
ATOM 3676 C C . GLY B 1 219 ? 8.008 -3.297 -0.578 1 98.25 219 GLY B C 1
ATOM 3677 O O . GLY B 1 219 ? 7.32 -4.301 -0.775 1 98.25 219 GLY B O 1
ATOM 3678 N N . PRO B 1 220 ? 8.125 -2.721 0.57 1 98.38 220 PRO B N 1
ATOM 3679 C CA . PRO B 1 220 ? 7.434 -3.283 1.731 1 98.38 220 PRO B CA 1
ATOM 3680 C C . PRO B 1 220 ? 5.922 -3.355 1.54 1 98.38 220 PRO B C 1
ATOM 3682 O O . PRO B 1 220 ? 5.277 -4.281 2.033 1 98.38 220 PRO B O 1
ATOM 3685 N N . ALA B 1 221 ? 5.363 -2.395 0.843 1 98.81 221 ALA B N 1
ATOM 3686 C CA . ALA B 1 221 ? 3.924 -2.41 0.609 1 98.81 221 ALA B CA 1
ATOM 3687 C C . ALA B 1 221 ? 3.527 -3.572 -0.298 1 98.81 221 ALA B C 1
ATOM 3689 O O . ALA B 1 221 ? 2.512 -4.23 -0.065 1 98.81 221 ALA B O 1
ATOM 3690 N N . ILE B 1 222 ? 4.281 -3.785 -1.346 1 98.88 222 ILE B N 1
ATOM 3691 C CA . ILE B 1 222 ? 4.027 -4.922 -2.223 1 98.88 222 ILE B CA 1
ATOM 3692 C C . ILE B 1 222 ? 4.164 -6.223 -1.433 1 98.88 222 ILE B C 1
ATOM 3694 O O . ILE B 1 222 ? 3.324 -7.117 -1.549 1 98.88 222 ILE B O 1
ATOM 3698 N N . SER B 1 223 ? 5.18 -6.324 -0.63 1 98.75 223 SER B N 1
ATOM 3699 C CA . SER B 1 223 ? 5.379 -7.512 0.195 1 98.75 223 SER B CA 1
ATOM 3700 C C . SER B 1 223 ? 4.211 -7.723 1.15 1 98.75 223 SER B C 1
ATOM 3702 O O . SER B 1 223 ? 3.799 -8.859 1.395 1 98.75 223 SER B O 1
ATOM 3704 N N . ALA B 1 224 ? 3.721 -6.668 1.691 1 98.81 224 ALA B N 1
ATOM 3705 C CA . ALA B 1 224 ? 2.572 -6.742 2.592 1 98.81 224 ALA B CA 1
ATOM 3706 C C . ALA B 1 224 ? 1.345 -7.289 1.871 1 98.81 224 ALA B C 1
ATOM 3708 O O . ALA B 1 224 ? 0.654 -8.172 2.391 1 98.81 224 ALA B O 1
ATOM 3709 N N . ALA B 1 225 ? 1.074 -6.77 0.7 1 98.88 225 ALA B N 1
ATOM 3710 C CA . ALA B 1 225 ? -0.063 -7.227 -0.094 1 98.88 225 ALA B CA 1
ATOM 3711 C C . ALA B 1 225 ? 0.076 -8.703 -0.453 1 98.88 225 ALA B C 1
ATOM 3713 O O . ALA B 1 225 ? -0.903 -9.453 -0.415 1 98.88 225 ALA B O 1
ATOM 3714 N N . LEU B 1 226 ? 1.283 -9.094 -0.752 1 98.81 226 LEU B N 1
ATOM 3715 C CA . LEU B 1 226 ? 1.526 -10.484 -1.123 1 98.81 226 LEU B CA 1
ATOM 3716 C C . LEU B 1 226 ? 1.366 -11.398 0.083 1 98.81 226 LEU B C 1
ATOM 3718 O O . LEU B 1 226 ? 0.981 -12.562 -0.064 1 98.81 226 LEU B O 1
ATOM 3722 N N . THR B 1 227 ? 1.634 -10.883 1.259 1 98.69 227 THR B N 1
ATOM 3723 C CA . THR B 1 227 ? 1.369 -11.664 2.465 1 98.69 227 THR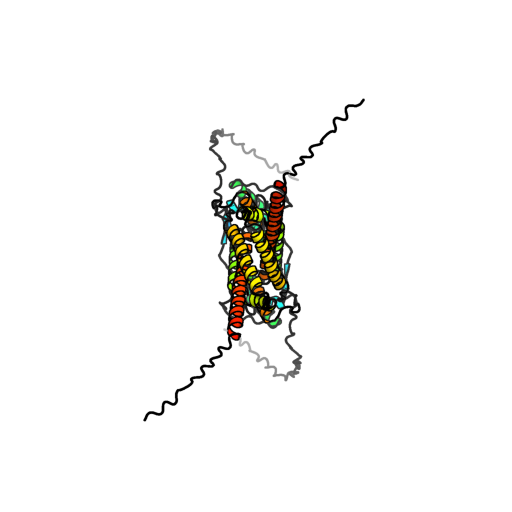 B CA 1
ATOM 3724 C C . THR B 1 227 ? -0.124 -11.945 2.607 1 98.69 227 THR B C 1
ATOM 3726 O O . THR B 1 227 ? -0.519 -13.062 2.947 1 98.69 227 THR B O 1
ATOM 3729 N N . ALA B 1 228 ? -0.934 -10.977 2.342 1 98.81 228 ALA B N 1
ATOM 3730 C CA . ALA B 1 228 ? -2.379 -11.18 2.348 1 98.81 228 ALA B CA 1
ATOM 3731 C C . ALA B 1 228 ? -2.791 -12.219 1.31 1 98.81 228 ALA B C 1
ATOM 3733 O O . ALA B 1 228 ? -3.607 -13.102 1.594 1 98.81 228 ALA B O 1
ATOM 3734 N N . PHE B 1 229 ? -2.225 -12.117 0.153 1 98.81 229 PHE B N 1
ATOM 3735 C CA . PHE B 1 229 ? -2.512 -13.055 -0.925 1 98.81 229 PHE B CA 1
ATOM 3736 C C . PHE B 1 229 ? -2.064 -14.469 -0.552 1 98.81 229 PHE B C 1
ATOM 3738 O O . PHE B 1 229 ? -2.785 -15.438 -0.791 1 98.81 229 PHE B O 1
ATOM 3745 N N . GLN B 1 230 ? -0.911 -14.539 0.043 1 98.75 230 GLN B N 1
ATOM 3746 C CA . GLN B 1 230 ? -0.397 -15.836 0.476 1 98.75 230 GLN B CA 1
ATOM 3747 C C . GLN B 1 230 ? -1.269 -16.438 1.577 1 98.75 230 GLN B C 1
ATOM 3749 O O . GLN B 1 230 ? -1.477 -17.641 1.622 1 98.75 230 GLN B O 1
ATOM 3754 N N . ASN B 1 231 ? -1.727 -15.617 2.467 1 98.81 231 ASN B N 1
ATOM 3755 C CA . ASN B 1 231 ? -2.648 -16.094 3.49 1 98.81 231 ASN B CA 1
ATOM 3756 C C . ASN B 1 231 ? -3.938 -16.641 2.877 1 98.81 231 ASN B C 1
ATOM 3758 O O . ASN B 1 231 ? -4.473 -17.641 3.334 1 98.81 231 ASN B O 1
ATOM 3762 N N . TYR B 1 232 ? -4.426 -15.977 1.877 1 98.69 232 TYR B N 1
ATOM 3763 C CA . TYR B 1 232 ? -5.57 -16.469 1.122 1 98.69 232 TYR B CA 1
ATOM 3764 C C . TYR B 1 232 ? -5.277 -17.844 0.52 1 98.69 232 TYR B C 1
ATOM 3766 O O . TYR B 1 232 ? -6.117 -18.734 0.567 1 98.69 232 TYR B O 1
ATOM 3774 N N . LEU B 1 233 ? -4.07 -18 -0.046 1 98.81 233 LEU B N 1
ATOM 3775 C CA . LEU B 1 233 ? -3.688 -19.266 -0.657 1 98.81 233 LEU B CA 1
ATOM 3776 C C . LEU B 1 233 ? -3.646 -20.391 0.384 1 98.81 233 LEU B C 1
ATOM 3778 O O . LEU B 1 233 ? -4.121 -21.5 0.13 1 98.81 233 LEU B O 1
ATOM 3782 N N . VAL B 1 234 ? -3.088 -20.062 1.531 1 98.69 234 VAL B N 1
ATOM 3783 C CA . VAL B 1 234 ? -2.992 -21.031 2.613 1 98.69 234 VAL B CA 1
ATOM 3784 C C . VAL B 1 234 ? -4.391 -21.469 3.051 1 98.69 234 VAL B C 1
ATOM 3786 O O . VAL B 1 234 ? -4.668 -22.656 3.199 1 98.69 234 VAL B O 1
ATOM 3789 N N . GLU B 1 235 ? -5.301 -20.516 3.199 1 98.69 235 GLU B N 1
ATOM 3790 C CA . GLU B 1 235 ? -6.676 -20.812 3.598 1 98.69 235 GLU B CA 1
ATOM 3791 C C . GLU B 1 235 ? -7.406 -21.609 2.516 1 98.69 235 GLU B C 1
ATOM 3793 O O . GLU B 1 235 ? -8.234 -22.469 2.82 1 98.69 235 GLU B O 1
ATOM 3798 N N . SER B 1 236 ? -7.125 -21.328 1.261 1 98.25 236 SER B N 1
ATOM 3799 C CA . SER B 1 236 ? -7.73 -22.047 0.149 1 98.25 236 SER B CA 1
ATOM 3800 C C . SER B 1 236 ? -7.312 -23.516 0.148 1 98.25 236 SER B C 1
ATOM 3802 O O . SER B 1 236 ? -8.133 -24.391 -0.09 1 98.25 236 SER B O 1
ATOM 3804 N N . LEU B 1 237 ? -6.086 -23.734 0.399 1 98 237 LEU B N 1
ATOM 3805 C CA . LEU B 1 237 ? -5.562 -25.094 0.436 1 98 237 LEU B CA 1
ATOM 3806 C C . LEU B 1 237 ? -6.152 -25.859 1.608 1 98 237 LEU B C 1
ATOM 3808 O O . LEU B 1 237 ? -6.477 -27.047 1.475 1 98 237 LEU B O 1
ATOM 3812 N N . LYS B 1 238 ? -6.297 -25.219 2.748 1 97 238 LYS B N 1
ATOM 3813 C CA . LYS B 1 238 ? -6.941 -25.844 3.896 1 97 238 LYS B CA 1
ATOM 3814 C C . LYS B 1 238 ? -8.375 -26.25 3.568 1 97 238 LYS B C 1
ATOM 3816 O O . LYS B 1 238 ? -8.82 -27.344 3.938 1 97 238 LYS B O 1
ATOM 3821 N N . GLY B 1 239 ? -9.086 -25.328 2.885 1 93.81 239 GLY B N 1
ATOM 3822 C CA . GLY B 1 239 ? -10.453 -25.609 2.484 1 93.81 239 GLY B CA 1
ATOM 3823 C C . GLY B 1 239 ? -10.562 -26.781 1.526 1 93.81 239 GLY B C 1
ATOM 3824 O O . GLY B 1 239 ? -11.461 -27.609 1.649 1 93.81 239 GLY B O 1
ATOM 3825 N N . LEU B 1 240 ? -9.695 -26.859 0.652 1 93 240 LEU B N 1
ATOM 3826 C CA . LEU B 1 240 ? -9.688 -27.953 -0.321 1 93 240 LEU B CA 1
ATOM 3827 C C . LEU B 1 240 ? -9.398 -29.281 0.358 1 93 240 LEU B C 1
ATOM 3829 O O . LEU B 1 240 ? -9.984 -30.297 0 1 93 240 LEU B O 1
ATOM 3833 N N . ASP B 1 241 ? -8.445 -29.297 1.23 1 91.88 241 ASP B N 1
ATOM 3834 C CA . ASP B 1 241 ? -8.109 -30.516 1.965 1 91.88 241 ASP B CA 1
ATOM 3835 C C . ASP B 1 241 ? -9.312 -31.047 2.746 1 91.88 241 ASP B C 1
ATOM 3837 O O . ASP B 1 241 ? -9.523 -32.25 2.842 1 91.88 241 ASP B O 1
ATOM 3841 N N . LYS B 1 242 ? -10.086 -30.156 3.25 1 89.81 242 LYS B N 1
ATOM 3842 C CA . LYS B 1 242 ? -11.297 -30.547 3.963 1 89.81 242 LYS B CA 1
ATOM 3843 C C . LYS B 1 242 ? -12.312 -31.188 3.016 1 89.81 242 LYS B C 1
ATOM 3845 O O . LYS B 1 242 ? -13.023 -32.125 3.393 1 89.81 242 LYS B O 1
ATOM 3850 N N . MET B 1 243 ? -12.352 -30.75 1.836 1 85.62 243 MET B N 1
ATOM 3851 C CA . MET B 1 243 ? -13.266 -31.297 0.838 1 85.62 243 MET B CA 1
ATOM 3852 C C . MET B 1 243 ? -12.844 -32.719 0.442 1 85.62 243 MET B C 1
ATOM 3854 O O . MET B 1 243 ? -13.695 -33.594 0.23 1 85.62 243 MET B O 1
ATOM 3858 N N . PHE B 1 244 ? -11.555 -32.969 0.343 1 83 244 PHE B N 1
ATOM 3859 C CA . PHE B 1 244 ? -11.031 -34.281 0.013 1 83 244 PHE B CA 1
ATOM 3860 C C . PHE B 1 244 ? -11.352 -35.281 1.118 1 83 244 PHE B C 1
ATOM 3862 O O . PHE B 1 244 ? -11.688 -36.438 0.841 1 83 244 PHE B O 1
ATOM 3869 N N . LEU B 1 245 ? -11.281 -34.844 2.344 1 80.94 245 LEU B N 1
ATOM 3870 C CA . LEU B 1 245 ? -11.547 -35.719 3.484 1 80.94 245 LEU B CA 1
ATOM 3871 C C . LEU B 1 245 ? -13.031 -36.062 3.557 1 80.94 245 LEU B C 1
ATOM 3873 O O . LEU B 1 245 ? -13.383 -37.188 3.898 1 80.94 245 LEU B O 1
ATOM 3877 N N . ASN B 1 246 ? -13.883 -35.188 3.229 1 75.12 246 ASN B N 1
ATOM 3878 C CA . ASN B 1 246 ? -15.32 -35.406 3.271 1 75.12 246 ASN B CA 1
ATOM 3879 C C . ASN B 1 246 ? -15.781 -36.281 2.111 1 75.12 246 ASN B C 1
ATOM 3881 O O . ASN B 1 246 ? -16.781 -37 2.227 1 75.12 246 ASN B O 1
ATOM 3885 N N . SER B 1 247 ? -15.164 -36.312 0.989 1 70.5 247 SER B N 1
ATOM 3886 C CA . SER B 1 247 ? -15.523 -37.125 -0.168 1 70.5 247 SER B CA 1
ATOM 3887 C C . SER B 1 247 ? -15.07 -38.562 0.014 1 70.5 247 SER B C 1
ATOM 3889 O O . SER B 1 247 ? -15.727 -39.469 -0.476 1 70.5 247 SER B O 1
ATOM 3891 N N . THR B 1 248 ? -13.93 -38.844 0.555 1 61.84 248 THR B N 1
ATOM 3892 C CA . THR B 1 248 ? -13.43 -40.188 0.771 1 61.84 248 THR B CA 1
ATOM 3893 C C . THR B 1 248 ? -14.148 -40.844 1.949 1 61.84 248 THR B C 1
ATOM 3895 O O . THR B 1 248 ? -14.328 -42.062 1.969 1 61.84 248 THR B O 1
ATOM 3898 N N . GLY B 1 249 ? -14.648 -40.062 2.869 1 56.22 249 GLY B N 1
ATOM 3899 C CA . GLY B 1 249 ? -15.328 -40.688 3.988 1 56.22 249 GLY B CA 1
ATOM 3900 C C . GLY B 1 249 ? -16.703 -41.219 3.623 1 56.22 249 GLY B C 1
ATOM 3901 O O . GLY B 1 249 ? -17.234 -42.094 4.309 1 56.22 249 GLY B O 1
ATOM 3902 N N . ASN B 1 250 ? -17.5 -40.562 2.713 1 49.62 250 ASN B N 1
ATOM 3903 C CA . ASN B 1 250 ? -18.844 -41.062 2.482 1 49.62 250 ASN B CA 1
ATOM 3904 C C . ASN B 1 250 ? -18.828 -42.312 1.599 1 49.62 250 ASN B C 1
ATOM 3906 O O . ASN B 1 250 ? -19.875 -42.844 1.229 1 49.62 250 ASN B O 1
ATOM 3910 N N . GLY B 1 251 ? -17.844 -42.656 0.855 1 46.28 251 GLY B N 1
ATOM 3911 C CA . GLY B 1 251 ? -17.969 -43.812 0.009 1 46.28 251 GLY B CA 1
ATOM 3912 C C . GLY B 1 251 ? -18 -45.125 0.792 1 46.28 251 GLY B C 1
ATOM 3913 O O . GLY B 1 251 ? -18.469 -46.125 0.297 1 46.28 251 GLY B O 1
ATOM 3914 N N . HIS B 1 252 ? -16.984 -45.406 1.512 1 43.72 252 HIS B N 1
ATOM 3915 C CA . HIS B 1 252 ? -17.047 -46.781 1.948 1 43.72 252 HIS B CA 1
ATOM 3916 C C . HIS B 1 252 ? -18.156 -47 2.969 1 43.72 252 HIS B C 1
ATOM 3918 O O . HIS B 1 252 ? -18.156 -46.406 4.039 1 43.72 252 HIS B O 1
ATOM 3924 N N . PRO B 1 253 ? -19.391 -47.25 2.436 1 44.81 253 PRO B N 1
ATOM 3925 C CA . PRO B 1 253 ? -20.219 -47.969 3.412 1 44.81 253 PRO B CA 1
ATOM 3926 C C . PRO B 1 253 ? -19.453 -49.062 4.121 1 44.81 253 PRO B C 1
ATOM 3928 O O . PRO B 1 253 ? -18.859 -49.938 3.469 1 44.81 253 PRO B O 1
ATOM 3931 N N . VAL B 1 254 ? -18.672 -48.844 5.121 1 41.47 254 VAL B N 1
ATOM 3932 C CA . VAL B 1 254 ? -18.266 -49.969 5.953 1 41.47 254 VAL B CA 1
ATOM 3933 C C . VAL B 1 254 ? -19.422 -50.938 6.125 1 41.47 254 VAL B C 1
ATOM 3935 O O . VAL B 1 254 ? -20.453 -50.562 6.711 1 41.47 254 VAL B O 1
ATOM 3938 N N . GLY B 1 255 ? -19.844 -51.594 5.047 1 37.34 255 GLY B N 1
ATOM 3939 C CA . GLY B 1 255 ? -20.625 -52.812 5.203 1 37.34 255 GLY B CA 1
ATOM 3940 C C . GLY B 1 255 ? -20.172 -53.688 6.363 1 37.34 255 GLY B C 1
ATOM 3941 O O . GLY B 1 255 ? -19.109 -54.312 6.293 1 37.34 255 GLY B O 1
ATOM 3942 N N . ASP B 1 256 ? -20.125 -53.156 7.602 1 39.62 256 ASP B N 1
ATOM 3943 C CA . ASP B 1 256 ? -20.031 -54.031 8.766 1 39.62 256 ASP B CA 1
ATOM 3944 C C . ASP B 1 256 ? -21.016 -55.188 8.664 1 39.62 256 ASP B C 1
ATOM 3946 O O . ASP B 1 256 ? -22.188 -55.062 9.023 1 39.62 256 ASP B O 1
ATOM 3950 N N . SER B 1 257 ? -21.188 -55.75 7.488 1 37.62 257 SER B N 1
ATOM 3951 C CA . SER B 1 257 ? -21.938 -57 7.539 1 37.62 257 SER B CA 1
ATOM 3952 C C . SER B 1 257 ? -21.25 -58.031 8.453 1 37.62 257 SER B C 1
ATOM 3954 O O . SER B 1 257 ? -20.312 -58.719 8.039 1 37.62 257 SER B O 1
ATOM 3956 N N . LYS B 1 258 ? -20.688 -57.719 9.648 1 36.66 258 LYS B N 1
ATOM 3957 C CA . LYS B 1 258 ? -20.328 -58.812 10.539 1 36.66 258 LYS B CA 1
ATOM 3958 C C . LYS B 1 258 ? -21.516 -59.75 10.781 1 36.66 258 LYS B C 1
ATOM 3960 O O . LYS B 1 258 ? -22.516 -59.344 11.383 1 36.66 258 LYS B O 1
ATOM 3965 N N . THR B 1 259 ? -21.953 -60.5 9.773 1 35.84 259 THR B N 1
ATOM 3966 C CA . THR B 1 259 ? -22.766 -61.656 10.031 1 35.84 259 THR B CA 1
ATOM 3967 C C . THR B 1 259 ? -22.156 -62.531 11.133 1 35.84 259 THR B C 1
ATOM 3969 O O . THR B 1 259 ? -21.109 -63.156 10.922 1 35.84 259 THR B O 1
ATOM 3972 N N . ALA B 1 260 ? -22.016 -62.094 12.43 1 33.44 260 ALA B N 1
ATOM 3973 C CA . ALA B 1 260 ? -21.688 -62.938 13.57 1 33.44 260 ALA B CA 1
ATOM 3974 C C . ALA B 1 260 ? -22.484 -64.25 13.547 1 33.44 260 ALA B C 1
ATOM 3976 O O . ALA B 1 260 ? -23.719 -64.188 13.68 1 33.44 260 ALA B O 1
ATOM 3977 N N . GLU B 1 261 ? -22.219 -65.125 12.656 1 33.72 261 GLU B N 1
ATOM 3978 C CA . GLU B 1 261 ? -22.672 -66.5 12.773 1 33.72 261 GLU B CA 1
ATOM 3979 C C . GLU B 1 261 ? -22.391 -67.062 14.164 1 33.72 261 GLU B C 1
ATOM 3981 O O . GLU B 1 261 ? -21.234 -67.312 14.523 1 33.72 261 GLU B O 1
ATOM 3986 N N . LYS B 1 262 ? -22.859 -66.562 15.312 1 30.06 262 LYS B N 1
ATOM 3987 C CA . LYS B 1 262 ? -22.828 -67.188 16.625 1 30.06 262 LYS B CA 1
ATOM 3988 C C . LYS B 1 262 ? -23.312 -68.625 16.562 1 30.06 262 LYS B C 1
ATOM 3990 O O . LYS B 1 262 ? -24.422 -68.875 16.109 1 30.06 262 LYS B O 1
ATOM 3995 N N . ASP B 1 263 ? -22.391 -69.562 16.438 1 34.72 263 ASP B N 1
ATOM 3996 C CA . ASP B 1 263 ? -22.406 -71 16.609 1 34.72 263 ASP B CA 1
ATOM 3997 C C . ASP B 1 263 ? -23.172 -71.438 17.859 1 34.72 263 ASP B C 1
ATOM 3999 O O . ASP B 1 263 ? -22.906 -70.875 18.953 1 34.72 263 ASP B O 1
ATOM 4003 N N . VAL B 1 264 ? -24.516 -71.625 17.844 1 32.78 264 VAL B N 1
ATOM 4004 C CA . VAL B 1 264 ? -25.375 -72.312 18.812 1 32.78 264 VAL B CA 1
ATOM 4005 C C . VAL B 1 264 ? -24.688 -73.562 19.328 1 32.78 264 VAL B C 1
ATOM 4007 O O . VAL B 1 264 ? -24.672 -74.625 18.641 1 32.78 264 VAL B O 1
ATOM 4010 N N . LYS B 1 265 ? -23.438 -73.625 19.719 1 27.98 265 LYS B N 1
ATOM 4011 C CA . LYS B 1 265 ? -22.969 -74.875 20.328 1 27.98 265 LYS B CA 1
ATOM 4012 C C . LYS B 1 265 ? -23.703 -75.188 21.625 1 27.98 265 LYS B C 1
ATOM 4014 O O . LYS B 1 265 ? -23.5 -74.5 22.641 1 27.98 265 LYS B O 1
ATOM 4019 N N . HIS B 1 266 ? -25.078 -75.312 21.719 1 28.77 266 HIS B N 1
ATOM 4020 C CA . HIS B 1 266 ? -25.641 -76 22.891 1 28.77 266 HIS B CA 1
ATOM 4021 C C . HIS B 1 266 ? -24.875 -77.25 23.219 1 28.77 266 HIS B C 1
ATOM 4023 O O . HIS B 1 266 ? -24.75 -78.125 22.359 1 28.77 266 HIS B O 1
ATOM 4029 N N . ARG B 1 267 ? -23.969 -77.312 24.172 1 29.11 267 ARG B N 1
ATOM 4030 C CA . ARG B 1 267 ? -23.328 -78.312 25 1 29.11 267 ARG B CA 1
ATOM 4031 C C . ARG B 1 267 ? -24.328 -79.375 25.469 1 29.11 267 ARG B C 1
ATOM 4033 O O . ARG B 1 267 ? -25.406 -79.062 25.953 1 29.11 267 ARG B O 1
ATOM 4040 N N . LYS B 1 268 ? -23.938 -80.75 25.281 1 26.64 268 LYS B N 1
ATOM 4041 C CA . LYS B 1 268 ? -24.234 -82.062 25.938 1 26.64 268 LYS B CA 1
ATOM 4042 C C . LYS B 1 268 ? -23.828 -82 27.406 1 26.64 268 LYS B C 1
ATOM 4044 O O . LYS B 1 268 ? -22.734 -81.562 27.75 1 26.64 268 LYS B O 1
#

InterPro domains:
  IPR004979 Transcription factor AP-2 [PTHR10812] (30-266)
  IPR013854 Transcription factor AP-2, C-terminal [PF03299] (42-235)
  IPR013854 Transcription factor AP-2, C-terminal [PR01748] (80-94)
  IPR013854 Transcription factor AP-2, C-terminal [PR01748] (95-110)
  IPR013854 Transcription factor AP-2, C-terminal [PR01748] (111-125)

Organism: Anolis carolinensis (NCBI:txid28377)

Secondary structure (DSSP, 8-state):
-------------------------------------TTSEEEEEE-TT--TT---EEEEEHHHHHHHHSTTT---HHHHHHHTT-TTSTTHHHHHHHHHHHTT----SS--------GGGGS-HHHHHHHHHHHHHHHHHTS-HHHHHHHHHHHT--GGGHHHHHHHHHHHHHHHHHHHHHHHT----BTTB-PPP-S-HHHHHHHHHHHHHTTT-HHHHHHHHHHHHHHHHHHHHHHHHHHHHHHHHTT-----------------/-------------------------------------TTSEEEEEE-TT--SS---EEEEEHHHHHHHHSTTT---HHHHHHHTT-TTSTTHHHHHHHHHHHTT----SS--------GGGGS-HHHHHHHHHHHHHHHHHHS-HHHHHHHHHHHT--GGGHHHHHHHHHHHHHHHHHHHHHHHT----BTTB-PPP-S-HHHHHHHHHHHHHTTT-HHHHHHHHHHHHHHHHHHHHHHHHHHHHHHHHTT-----------------

pLDDT: mean 77.82, std 26.29, range [20.05, 98.88]

Nearest PDB structures (foldseek):
  8j0q-assembly1_A  TM=9.860E-01  e=8.036E-25  Homo sapiens
  8j0r-assembly1_B  TM=9.616E-01  e=3.801E-25  Homo sapiens
  8j0l-assembly1_B  TM=9.896E-01  e=1.070E-22  Homo sapiens
  8j0l-assembly1_A  TM=9.944E-01  e=5.283E-22  Homo sapiens
  8j0q-assembly1_B  TM=9.779E-01  e=9.148E-22  Homo sapiens

Solvent-accessible surface area (backbone atoms only — not comparable to full-atom values): 30780 Å² total; per-residue (Å²): 135,86,78,77,75,77,78,76,72,74,73,77,74,76,73,82,72,80,67,77,69,70,71,73,72,71,74,79,64,84,74,63,74,64,81,58,56,39,65,39,74,67,48,71,35,70,51,70,49,56,57,72,90,56,81,58,60,37,68,36,21,39,35,41,55,51,51,42,51,28,82,82,42,42,48,36,56,67,56,47,24,36,46,62,72,36,56,84,42,88,60,25,65,59,53,48,45,53,56,33,44,74,55,73,42,79,67,70,89,64,84,67,79,82,40,86,78,48,51,59,61,41,47,50,46,58,54,25,36,49,44,20,49,45,49,26,51,44,29,69,71,48,47,49,24,57,45,49,20,53,55,55,44,65,75,60,62,53,75,93,46,43,67,62,50,50,51,31,50,53,33,26,53,51,55,50,48,53,54,49,52,54,61,70,46,63,42,56,72,49,56,75,45,74,54,76,75,73,53,56,64,73,43,42,54,40,48,29,52,33,27,57,71,34,37,49,20,47,61,51,38,34,51,19,31,48,46,30,52,48,45,21,50,54,37,34,51,54,53,51,52,52,51,55,54,58,58,60,58,71,59,62,70,75,72,75,70,70,73,75,78,76,78,78,74,78,81,126,136,88,80,79,79,78,78,77,74,77,73,78,76,76,77,78,73,80,73,74,74,73,76,75,73,72,74,77,65,84,74,63,73,64,81,60,56,39,65,38,74,67,48,71,34,70,50,70,49,55,58,73,89,56,79,60,60,38,68,37,21,39,35,41,54,52,51,42,50,30,83,83,42,44,49,36,58,65,56,46,24,35,46,62,72,36,56,84,42,87,61,25,65,59,54,48,45,52,56,34,45,74,55,72,42,81,67,70,88,65,85,68,78,82,42,87,80,50,51,59,59,40,46,51,45,58,53,26,36,49,44,21,50,45,50,26,52,45,28,68,72,48,48,49,23,57,44,52,20,53,57,56,45,66,76,60,62,52,76,93,44,43,67,61,50,50,51,31,50,53,33,26,53,51,55,50,47,53,52,49,52,54,60,69,45,63,41,57,72,50,57,75,44,74,55,75,76,73,54,56,64,72,42,41,54,39,49,28,51,35,25,57,70,34,36,49,20,46,60,50,38,35,51,19,31,48,47,30,50,48,45,21,49,54,37,34,51,54,53,49,52,52,51,55,54,57,58,62,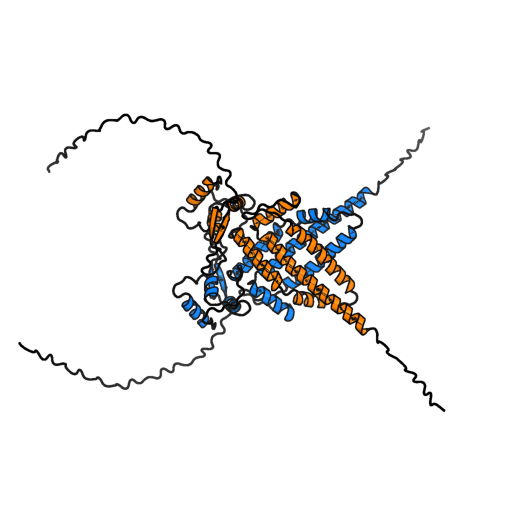58,70,60,63,70,76,74,74,70,72,77,74,77,75,76,80,73,82,83,132

Foldseek 3Di:
DCPPPPPPPPPDPPDPPPPPPPPPCPPPPCVVLPQFQQQAFLDWDDFPPDDDPDPDIDTDGNVQVVLCCDPPQNDALQLVCQLRVQNPPDCSSVVVQVSCVSNPDHHDPDDPPDGPDDPLSSYALVNLQVVLVVLLVCLQPPQPLLVLLVVVCVVVVPPVCLVVVLVVLVVVLVVLVVVLVVLVQAQADARNGRDDHPDDPVVNVVVNNVCSSNSNNPSSNVSSNSSSVSSSSVSNNVVSVVSVVVVVVPPPPPCCVVVVPPPPPPDD/DDPPPPPPPPPDPPDPPPPPPPCPPPPPPCVVLPQFQQQAFLDWDDFPPDDDPPPDIDTDGNVQVVLCCDPPQNDALQLVCQLRVQNPPDCSSVVVQVSQVSNPDHHDPDDPPDGPDDPLSSYALVNLQVVLVVLLVCLQPPQPLLVLLVVVCVVVVPPVCLVVVLVVLVVVLVVLVVVLVVLVQAQADARNGRDDHPDDCVVNVVVNNVCSSNSNNPSSNVSSNSSSVSSSSVSNNVVSVVSVVVVVVPPPPPCPVPPPPPDPPPDD